Protein AF-A0A7G2EYD9-F1 (afdb_monomer_lite)

InterPro domains:
  IPR000743 Glycoside hydrolase, family 28 [PF00295] (5-217)
  IPR000743 Glycoside hydrolase, family 28 [PS00502] (81-94)
  IPR006626 Parallel beta-helix repeat [SM00710] (51-72)
  IPR006626 Parallel beta-helix repeat [SM00710] (104-125)
  IPR006626 Parallel beta-helix repeat [SM00710] (135-156)
  IPR011050 Pectin lyase fold/virulence factor [SSF51126] (4-218)
  IPR012334 Pectin lyase fold [G3DSA:2.160.20.10] (1-279)
  IPR030182 Purine permease, plant [PF16913] (277-601)
  IPR030182 Purine permease, plant [PTHR31376] (265-605)
  IPR037185 Multidrug transporter EmrE superfamily [SSF103481] (345-423)

Sequence (627 aa):
MNRTVVRRISSVNSKFFHIALVECRDFKGTRLNITAPSDSPNTDGIHIERSSNVYFSRSHIATGDDCVSIGQGNSQITITSIKCGPGHGISVGSLGRYPNEKDVNGLVVKDCKISGTTNGIRIKTWANSPGLSAATNMTFENIIMN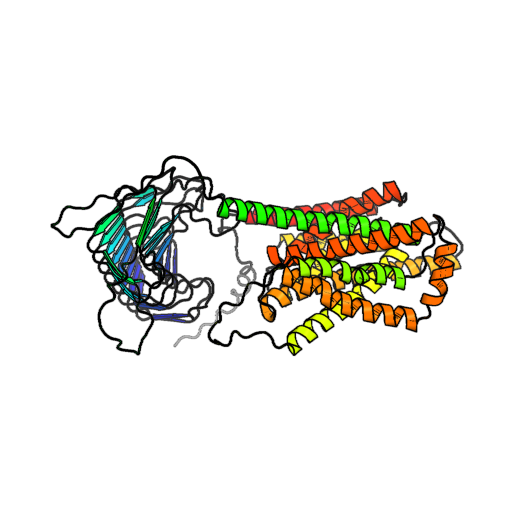NVTNPIIIDQSYCPFSSCISNVPSKVELSEIYFKNIRGTSSSLVAVQLHCSRGMPCKKVYLENVHLDLSSSDGGRKQSSNRGNEAVSSSCRNVSMMELESETQELHLHVNGEPEGKFSTEERSHKYSWRLRVSLYVTLLLAGETIATLLGRLYYEKGGKSTWLETLVQLVGFPLTLPCYYYLKPEPSKTKTITKKTTSSFLTLSLVYIGLGLLVAGHCILYSFGLLYLPVSTFSLISASQLAFNAVFSYFLNSQKITPFILNSLVLLTISSTLLVIQHEPESPSSTSKSAAKSKYVIGYICAVGSSAGYSLVLSLTDYAFEKILKKYTFKAILDMATYPSMVATCVVVVGLFGSGGWKKLSTEMEEFQLGKSSYILINIGSTISWQACLIGSVGLIIEVSSLFSNVISTLCLPVVPVLAVVFFRDEMSGIKLIAMFLAIWGFVSYGYQHYVNDRKPEEDQELPQSKEEEEQKQVDTIHVQA

Radius of gyration: 31.64 Å; chains: 1; bounding box: 74×85×83 Å

Structure (mmCIF, N/CA/C/O backbone):
data_AF-A0A7G2EYD9-F1
#
_entry.id   AF-A0A7G2EYD9-F1
#
loop_
_atom_site.group_PDB
_atom_site.id
_atom_site.type_symbol
_atom_site.label_atom_id
_atom_site.label_alt_id
_atom_site.label_comp_id
_atom_site.label_asym_id
_atom_site.label_entity_id
_atom_site.label_seq_id
_atom_site.pdbx_PDB_ins_code
_atom_site.Cartn_x
_atom_site.Cartn_y
_atom_site.Cartn_z
_atom_site.occupancy
_atom_site.B_iso_or_equiv
_atom_site.auth_seq_id
_atom_site.auth_comp_id
_atom_site.auth_asym_id
_atom_site.auth_atom_id
_atom_site.pdbx_PDB_model_num
ATOM 1 N N . MET A 1 1 ? -18.330 -22.925 21.691 1.00 77.12 1 MET A N 1
ATOM 2 C CA . MET A 1 1 ? -18.229 -23.607 23.016 1.00 77.12 1 MET A CA 1
ATOM 3 C C . MET A 1 1 ? -19.548 -23.478 23.772 1.00 77.12 1 MET A C 1
ATOM 5 O O . MET A 1 1 ? -20.242 -22.493 23.554 1.00 77.12 1 MET A O 1
ATOM 9 N N . ASN A 1 2 ? -19.909 -24.425 24.647 1.00 87.31 2 ASN A N 1
ATOM 10 C CA . ASN A 1 2 ? -21.162 -24.368 25.414 1.00 87.31 2 ASN A CA 1
ATOM 11 C C . ASN A 1 2 ? -20.896 -24.546 26.921 1.00 87.31 2 ASN A C 1
ATOM 13 O O . ASN A 1 2 ? -20.189 -25.482 27.295 1.00 87.31 2 ASN A O 1
ATOM 17 N N . ARG A 1 3 ? -21.465 -23.681 27.774 1.00 94.88 3 ARG A N 1
ATOM 18 C CA . ARG A 1 3 ? -21.322 -23.695 29.249 1.00 94.88 3 ARG A CA 1
ATOM 19 C C . ARG A 1 3 ? -19.867 -23.641 29.722 1.00 94.88 3 ARG A C 1
ATOM 21 O O . ARG A 1 3 ? -19.388 -24.515 30.443 1.00 94.88 3 ARG A O 1
ATOM 28 N N . THR A 1 4 ? -19.145 -22.603 29.316 1.00 95.31 4 THR A N 1
ATOM 29 C CA . THR A 1 4 ? -17.707 -22.466 29.592 1.00 95.31 4 THR A CA 1
ATOM 30 C C . THR A 1 4 ? -17.436 -21.372 30.615 1.00 95.31 4 THR A C 1
ATOM 32 O O . THR A 1 4 ? -18.016 -20.290 30.558 1.00 95.31 4 THR A O 1
ATOM 35 N N . VAL A 1 5 ? -16.515 -21.632 31.545 1.00 96.94 5 VAL A N 1
ATOM 36 C CA . VAL A 1 5 ? -16.096 -20.668 32.567 1.00 96.94 5 VAL A CA 1
ATOM 37 C C . VAL A 1 5 ? -14.588 -20.464 32.493 1.00 96.94 5 VAL A C 1
ATOM 39 O O . VAL A 1 5 ? -13.821 -21.398 32.698 1.00 96.94 5 VAL A O 1
ATOM 42 N N . VAL A 1 6 ? -14.163 -19.221 32.268 1.00 96.12 6 VAL A N 1
ATOM 43 C CA . VAL A 1 6 ? -12.754 -18.816 32.231 1.00 96.12 6 VAL A CA 1
ATOM 44 C C . VAL A 1 6 ? -12.495 -17.799 33.335 1.00 96.12 6 VAL A C 1
ATOM 46 O O . VAL A 1 6 ? -13.205 -16.796 33.465 1.00 96.12 6 VAL A O 1
ATOM 49 N N . ARG A 1 7 ? -11.493 -18.050 34.186 1.00 97.00 7 ARG A N 1
ATOM 50 C CA . ARG A 1 7 ? -11.198 -17.172 35.326 1.00 97.00 7 ARG A CA 1
ATOM 51 C C . ARG A 1 7 ? -9.704 -17.025 35.552 1.00 97.00 7 ARG A C 1
ATOM 53 O O . ARG A 1 7 ? -8.992 -18.016 35.493 1.00 97.00 7 ARG A O 1
ATOM 60 N N . ARG A 1 8 ? -9.269 -15.814 35.921 1.00 96.25 8 ARG A N 1
ATOM 61 C CA . ARG A 1 8 ? -7.889 -15.536 36.374 1.00 96.25 8 ARG A CA 1
ATOM 62 C C . ARG A 1 8 ? -6.807 -15.881 35.344 1.00 96.25 8 ARG A C 1
ATOM 64 O O . ARG A 1 8 ? -5.720 -16.301 35.720 1.00 96.25 8 ARG A O 1
ATOM 71 N N . ILE A 1 9 ? -7.108 -15.685 34.062 1.00 96.62 9 ILE A N 1
ATOM 72 C CA . ILE A 1 9 ? -6.129 -15.831 32.982 1.00 96.62 9 ILE A CA 1
ATOM 73 C C . ILE A 1 9 ? -5.522 -14.467 32.660 1.00 96.62 9 ILE A C 1
ATOM 75 O O . ILE A 1 9 ? -6.243 -13.466 32.587 1.00 96.62 9 ILE A O 1
ATOM 79 N N . SER A 1 10 ? -4.208 -14.463 32.442 1.00 97.19 10 SER A N 1
ATOM 80 C CA . SER A 1 10 ? -3.483 -13.340 31.859 1.00 97.19 10 SER A CA 1
ATOM 81 C C . SER A 1 10 ? -3.139 -13.648 30.404 1.00 97.19 10 SER A C 1
ATOM 83 O O . SER A 1 10 ? -2.658 -14.740 30.113 1.00 97.19 10 SER A O 1
ATOM 85 N N . SER A 1 11 ? -3.367 -12.697 29.503 1.00 95.94 11 SER A N 1
ATOM 86 C CA . SER A 1 11 ? -2.993 -12.801 28.088 1.00 95.94 11 SER A CA 1
ATOM 87 C C . SER A 1 11 ? -2.220 -11.550 27.684 1.00 95.94 11 SER A C 1
ATOM 89 O O . SER A 1 11 ? -2.664 -10.435 27.962 1.00 95.94 11 SER A O 1
ATOM 91 N N . VAL A 1 12 ? -1.051 -11.727 27.064 1.00 96.06 12 VAL A N 1
ATOM 92 C CA . VAL A 1 12 ? -0.079 -10.650 26.831 1.00 96.06 12 VAL A CA 1
ATOM 93 C C . VAL A 1 12 ? 0.349 -10.628 25.366 1.00 96.06 12 VAL A C 1
ATOM 95 O O . VAL A 1 12 ? 0.740 -11.661 24.834 1.00 96.06 12 VAL A O 1
ATOM 98 N N . ASN A 1 13 ? 0.300 -9.450 24.738 1.00 90.62 13 ASN A N 1
ATOM 99 C CA . ASN A 1 13 ? 0.794 -9.178 23.381 1.00 90.62 13 ASN A CA 1
ATOM 100 C C . ASN A 1 13 ? 0.272 -10.141 22.297 1.00 90.62 13 ASN A C 1
ATOM 102 O O . ASN A 1 13 ? 1.030 -10.556 21.416 1.00 90.62 13 ASN A O 1
ATOM 106 N N . SER A 1 14 ? -1.013 -10.507 22.357 1.00 86.75 14 SER A N 1
ATOM 107 C CA . SER A 1 14 ? -1.623 -11.317 21.301 1.00 86.75 14 SER A CA 1
ATOM 108 C C . SER A 1 14 ? -1.738 -10.509 20.009 1.00 86.75 14 SER A C 1
ATOM 110 O O . SER A 1 14 ? -1.984 -9.305 20.045 1.00 86.75 14 SER A O 1
ATOM 112 N N . LYS A 1 15 ? -1.592 -11.172 18.858 1.00 81.38 15 LYS A N 1
ATOM 113 C CA . LYS A 1 15 ? -1.926 -10.581 17.554 1.00 81.38 15 LYS A CA 1
ATOM 114 C C . LYS A 1 15 ? -3.426 -10.746 17.305 1.00 81.38 15 LYS A C 1
ATOM 116 O O . LYS A 1 15 ? -3.974 -11.788 17.650 1.00 81.38 15 LYS A O 1
ATOM 121 N N . PHE A 1 16 ? -4.057 -9.776 16.643 1.00 84.69 16 PHE A N 1
ATOM 122 C CA . PHE A 1 16 ? -5.493 -9.770 16.320 1.00 84.69 16 PHE A CA 1
ATOM 123 C C . PHE A 1 16 ? -6.416 -9.701 17.542 1.00 84.69 16 PHE A C 1
ATOM 125 O O . PHE A 1 16 ? -6.979 -8.651 17.825 1.00 84.69 16 PHE A O 1
ATOM 132 N N . PHE A 1 17 ? -6.550 -10.798 18.284 1.00 91.88 17 PHE A N 1
ATOM 133 C CA . PHE A 1 17 ? -7.458 -10.917 19.422 1.00 91.88 17 PHE A CA 1
ATOM 134 C C . PHE A 1 17 ? -6.743 -11.590 20.590 1.00 91.88 17 PHE A C 1
ATOM 136 O O . PHE A 1 17 ? -6.019 -12.569 20.399 1.00 91.88 17 PHE A O 1
ATOM 143 N N . HIS A 1 18 ? -6.964 -11.127 21.819 1.00 96.25 18 HIS A N 1
ATOM 144 C CA . HIS A 1 18 ? -6.550 -11.887 23.002 1.00 96.25 18 HIS A CA 1
ATOM 145 C C . HIS A 1 18 ? -7.532 -13.015 23.329 1.00 96.25 18 HIS A C 1
ATOM 147 O O . HIS A 1 18 ? -7.105 -14.095 23.738 1.00 96.25 18 HIS A O 1
ATOM 153 N N . ILE A 1 19 ? -8.834 -12.772 23.162 1.00 95.88 19 ILE A N 1
ATOM 154 C CA . ILE A 1 19 ? -9.902 -13.768 23.290 1.00 95.88 19 ILE A CA 1
ATOM 155 C C . ILE A 1 19 ? -10.926 -13.508 22.187 1.00 95.88 19 ILE A C 1
ATOM 157 O O . ILE A 1 19 ? -11.503 -12.427 22.142 1.00 95.88 19 ILE A O 1
ATOM 161 N N . ALA A 1 20 ? -11.194 -14.502 21.344 1.00 95.81 20 ALA A N 1
ATOM 162 C CA . ALA A 1 20 ? -12.280 -14.464 20.367 1.00 95.81 20 ALA A CA 1
ATOM 163 C C . ALA A 1 20 ? -13.325 -15.531 20.718 1.00 95.81 20 ALA A C 1
ATOM 165 O O . ALA A 1 20 ? -13.013 -16.721 20.786 1.00 95.81 20 ALA A O 1
ATOM 166 N N . LEU A 1 21 ? -14.560 -15.103 20.975 1.00 96.31 21 LEU A N 1
ATOM 167 C CA . LEU A 1 21 ? -15.713 -15.972 21.179 1.00 96.31 21 LEU A CA 1
ATOM 168 C C . LEU A 1 21 ? -16.575 -15.955 19.925 1.00 96.31 21 LEU A C 1
ATOM 170 O O . LEU A 1 21 ? -17.295 -14.992 19.682 1.00 96.31 21 LEU A O 1
ATOM 174 N N . VAL A 1 22 ? -16.515 -17.041 19.165 1.00 96.31 22 VAL A N 1
ATOM 175 C CA . VAL A 1 22 ? -17.338 -17.251 17.973 1.00 96.31 22 VAL A CA 1
ATOM 176 C C . VAL A 1 22 ? -18.250 -18.441 18.241 1.00 96.31 22 VAL A C 1
ATOM 178 O O . VAL A 1 22 ? -17.788 -19.471 18.737 1.00 96.31 22 VAL A O 1
ATOM 181 N N . GLU A 1 23 ? -19.550 -18.286 17.985 1.00 96.38 23 GLU A N 1
ATOM 182 C CA . GLU A 1 23 ? -20.542 -19.369 18.115 1.00 96.38 23 GLU A CA 1
ATOM 183 C C . GLU A 1 23 ? -20.520 -20.052 19.493 1.00 96.38 23 GLU A C 1
ATOM 185 O O . GLU A 1 23 ? -20.463 -21.278 19.656 1.00 96.38 23 GLU A O 1
ATOM 190 N N . CYS A 1 24 ? -20.522 -19.223 20.536 1.00 95.88 24 CYS A N 1
ATOM 191 C CA . CYS A 1 24 ? -20.525 -19.672 21.919 1.00 95.88 24 CYS A CA 1
ATOM 192 C C . CYS A 1 24 ? -21.888 -19.481 22.587 1.00 95.88 24 CYS A C 1
ATOM 194 O O . CYS A 1 24 ? -22.627 -18.543 22.298 1.00 95.88 24 CYS A O 1
ATOM 196 N N . ARG A 1 25 ? -22.206 -20.366 23.532 1.00 97.50 25 ARG A N 1
ATOM 197 C CA . ARG A 1 25 ? -23.405 -20.282 24.365 1.00 97.50 25 ARG A CA 1
ATOM 198 C C . ARG A 1 25 ? -23.044 -20.465 25.833 1.00 97.50 25 ARG A C 1
ATOM 200 O O . ARG A 1 25 ? -22.232 -21.328 26.167 1.00 97.50 25 ARG A O 1
ATOM 207 N N . ASP A 1 26 ? -23.635 -19.653 26.702 1.00 97.56 26 ASP A N 1
ATOM 208 C CA . ASP A 1 26 ? -23.457 -19.725 28.157 1.00 97.56 26 ASP A CA 1
ATOM 209 C C . ASP A 1 26 ? -21.972 -19.619 28.575 1.00 97.56 26 ASP A C 1
ATOM 211 O O . ASP A 1 26 ? -21.424 -20.476 29.275 1.00 97.56 26 ASP A O 1
ATOM 215 N N . PHE A 1 27 ? -21.285 -18.570 28.110 1.00 98.25 27 PHE A N 1
ATOM 216 C CA . PHE A 1 27 ? -19.870 -18.330 28.417 1.00 98.25 27 PHE A CA 1
ATOM 217 C C . PHE A 1 27 ? -19.703 -17.317 29.555 1.00 98.25 27 PHE A C 1
ATOM 219 O O . PHE A 1 27 ? -20.319 -16.252 29.553 1.00 98.25 27 PHE A O 1
ATOM 226 N N . LYS A 1 28 ? -18.796 -17.591 30.501 1.00 98.12 28 LYS A N 1
ATOM 227 C CA . LYS A 1 28 ? -18.481 -16.689 31.615 1.00 98.12 28 LYS A CA 1
ATOM 228 C C . LYS A 1 28 ? -16.982 -16.447 31.774 1.00 98.12 28 LYS A C 1
ATOM 230 O O . LYS A 1 28 ? -16.260 -17.306 32.276 1.00 98.12 28 LYS A O 1
ATOM 235 N N . GLY A 1 29 ? -16.531 -15.235 31.461 1.00 97.75 29 GLY A N 1
ATOM 236 C CA . GLY A 1 29 ? -15.165 -14.766 31.702 1.00 97.75 29 GLY A CA 1
ATOM 237 C C . GLY A 1 29 ? -15.084 -13.852 32.926 1.00 97.75 29 GLY A C 1
ATOM 238 O O . GLY A 1 29 ? -15.816 -12.869 33.027 1.00 97.75 29 GLY A O 1
ATOM 239 N N . THR A 1 30 ? -14.211 -14.131 33.899 1.00 98.12 30 THR A N 1
ATOM 240 C CA . THR A 1 30 ? -14.065 -13.243 35.072 1.00 98.12 30 THR A CA 1
ATOM 241 C C . THR A 1 30 ? -12.628 -13.079 35.548 1.00 98.12 30 THR A C 1
ATOM 243 O O . THR A 1 30 ? -11.895 -14.060 35.616 1.00 98.12 30 THR A O 1
ATOM 246 N N . ARG A 1 31 ? -12.255 -11.882 36.019 1.00 97.56 31 ARG A N 1
ATOM 247 C CA . ARG A 1 31 ? -10.902 -11.615 36.554 1.00 97.56 31 ARG A CA 1
ATOM 248 C C . ARG A 1 31 ? -9.802 -11.892 35.531 1.00 97.56 31 ARG A C 1
ATOM 250 O O . ARG A 1 31 ? -8.822 -12.547 35.859 1.00 97.56 31 ARG A O 1
ATOM 257 N N . LEU A 1 32 ? -10.004 -11.453 34.297 1.00 98.19 32 LEU A N 1
ATOM 258 C CA . LEU A 1 32 ? -9.008 -11.560 33.238 1.00 98.19 32 LEU A CA 1
ATOM 259 C C . LEU A 1 32 ? -8.064 -10.357 33.298 1.00 98.19 32 LEU A C 1
ATOM 261 O O . LEU A 1 32 ? -8.483 -9.262 33.688 1.00 98.19 32 LEU A O 1
ATOM 265 N N . ASN A 1 33 ? -6.808 -10.570 32.919 1.00 98.25 33 ASN A N 1
ATOM 266 C CA . ASN A 1 33 ? -5.826 -9.504 32.765 1.00 98.25 33 ASN A CA 1
ATOM 267 C C . ASN A 1 33 ? -5.232 -9.555 31.355 1.00 98.25 33 ASN A C 1
ATOM 269 O O . ASN A 1 33 ? -4.409 -10.411 31.045 1.00 98.25 33 ASN A O 1
ATOM 273 N N . ILE A 1 34 ? -5.693 -8.660 30.494 1.00 98.19 34 ILE A N 1
ATOM 274 C CA . ILE A 1 34 ? -5.313 -8.606 29.088 1.00 98.19 34 ILE A CA 1
ATOM 275 C C . ILE A 1 34 ? -4.473 -7.354 28.872 1.00 98.19 34 ILE A C 1
ATOM 277 O O . ILE A 1 34 ? -4.916 -6.256 29.212 1.00 98.19 34 ILE A O 1
ATOM 281 N N . THR A 1 35 ? -3.266 -7.521 28.336 1.00 96.69 35 THR A N 1
ATOM 282 C CA . THR A 1 35 ? -2.332 -6.407 28.136 1.00 96.69 35 THR A CA 1
ATOM 283 C C . THR A 1 35 ? -1.596 -6.505 26.805 1.00 96.69 35 THR A C 1
ATOM 285 O O . THR A 1 35 ? -0.926 -7.503 26.539 1.00 96.69 35 THR A O 1
ATOM 288 N N . ALA A 1 36 ? -1.634 -5.435 26.026 1.00 93.56 36 ALA A N 1
ATOM 289 C CA . ALA A 1 36 ? -0.776 -5.170 24.881 1.00 93.56 36 ALA A CA 1
ATOM 290 C C . ALA A 1 36 ? -0.411 -3.669 24.841 1.00 93.56 36 ALA A C 1
ATOM 292 O O . ALA A 1 36 ? -1.100 -2.857 25.469 1.00 93.56 36 ALA A O 1
ATOM 293 N N . PRO A 1 37 ? 0.675 -3.277 24.147 1.00 90.06 37 PRO A N 1
ATOM 294 C CA . PRO A 1 37 ? 1.035 -1.875 23.949 1.00 90.06 37 PRO A CA 1
ATOM 295 C C . PRO A 1 37 ? -0.089 -1.068 23.288 1.00 90.06 37 PRO A C 1
ATOM 297 O O . PRO A 1 37 ? -0.820 -1.589 22.449 1.00 90.06 37 PRO A O 1
ATOM 300 N N . SER A 1 38 ? -0.188 0.224 23.615 1.00 85.44 38 SER A N 1
ATOM 301 C CA . SER A 1 38 ? -1.213 1.124 23.060 1.00 85.44 38 SER A CA 1
ATOM 302 C C . SER A 1 38 ? -1.099 1.349 21.551 1.00 85.44 38 SER A C 1
ATOM 304 O O . SER A 1 38 ? -2.052 1.788 20.925 1.00 85.44 38 SER A O 1
ATOM 306 N N . ASP A 1 39 ? 0.079 1.115 20.975 1.00 83.69 39 ASP A N 1
ATOM 307 C CA . ASP A 1 39 ? 0.368 1.230 19.545 1.00 83.69 39 ASP A CA 1
ATOM 308 C C . ASP A 1 39 ? 0.300 -0.123 18.816 1.00 83.69 39 ASP A C 1
ATOM 310 O O . ASP A 1 39 ? 0.687 -0.219 17.651 1.00 83.69 39 ASP A O 1
ATOM 314 N N . SER A 1 40 ? -0.183 -1.175 19.487 1.00 83.25 40 SER A N 1
ATOM 315 C CA . SER A 1 40 ? -0.271 -2.514 18.914 1.00 83.25 40 SER A CA 1
ATOM 316 C C . SER A 1 40 ? -1.386 -2.590 17.856 1.00 83.25 40 SER A C 1
ATOM 318 O O . SER A 1 40 ? -2.567 -2.482 18.197 1.00 83.25 40 SER A O 1
ATOM 320 N N . PRO A 1 41 ? -1.053 -2.770 16.563 1.00 73.81 41 PRO A N 1
ATOM 321 C CA . PRO A 1 41 ? -2.029 -2.636 15.489 1.00 73.81 41 PRO A CA 1
ATOM 322 C C . PRO A 1 41 ? -3.044 -3.781 15.513 1.00 73.81 41 PRO A C 1
ATOM 324 O O . PRO A 1 41 ? -2.653 -4.949 15.543 1.00 73.81 41 PRO A O 1
ATOM 327 N N . ASN A 1 42 ? -4.334 -3.434 15.424 1.00 74.38 42 ASN A N 1
ATOM 328 C CA . ASN A 1 42 ? -5.444 -4.379 15.280 1.00 74.38 42 ASN A CA 1
ATOM 329 C C . ASN A 1 42 ? -5.442 -5.441 16.398 1.00 74.38 42 ASN A C 1
ATOM 331 O O . ASN A 1 42 ? -5.436 -6.637 16.113 1.00 74.38 42 ASN A O 1
ATOM 335 N N . THR A 1 43 ? -5.343 -4.997 17.657 1.00 87.00 43 THR A N 1
ATOM 336 C CA . THR A 1 43 ? -5.345 -5.863 18.846 1.00 87.00 43 THR A CA 1
ATOM 337 C C . THR A 1 43 ? -6.557 -5.607 19.728 1.00 87.00 43 THR A C 1
ATOM 339 O O . THR A 1 43 ? -6.594 -4.681 20.540 1.00 87.00 43 THR A O 1
ATOM 342 N N . ASP A 1 44 ? -7.535 -6.488 19.606 1.00 93.44 44 ASP A N 1
ATOM 343 C CA . ASP A 1 44 ? -8.734 -6.467 20.424 1.00 93.44 44 ASP A CA 1
ATOM 344 C C . ASP A 1 44 ? -8.535 -7.332 21.674 1.00 93.44 44 ASP A C 1
ATOM 346 O O . ASP A 1 44 ? -7.962 -8.427 21.636 1.00 93.44 44 ASP A O 1
ATOM 350 N N . GLY A 1 45 ? -9.033 -6.861 22.813 1.00 97.00 45 GLY A N 1
ATOM 351 C CA . GLY A 1 45 ? -9.001 -7.627 24.052 1.00 97.00 45 GLY A CA 1
ATOM 352 C C . GLY A 1 45 ? -9.941 -8.826 23.983 1.00 97.00 45 GLY A C 1
ATOM 353 O O . GLY A 1 45 ? -9.517 -9.980 24.048 1.00 97.00 45 GLY A O 1
ATOM 354 N N . ILE A 1 46 ? -11.236 -8.556 23.858 1.00 97.94 46 ILE A N 1
ATOM 355 C CA . ILE A 1 46 ? -12.268 -9.588 23.773 1.00 97.94 46 ILE A CA 1
ATOM 356 C C . ILE A 1 46 ? -13.149 -9.303 22.564 1.00 97.94 46 ILE A C 1
ATOM 358 O O . ILE A 1 46 ? -13.844 -8.294 22.545 1.00 97.94 46 ILE A O 1
ATOM 362 N N . HIS A 1 47 ? -13.178 -10.224 21.611 1.00 97.81 47 HIS A N 1
ATOM 363 C CA . HIS A 1 47 ? -14.108 -10.198 20.491 1.00 97.81 47 HIS A CA 1
ATOM 364 C C . HIS A 1 47 ? -15.230 -11.211 20.705 1.00 97.81 47 HIS A C 1
ATOM 366 O O . HIS A 1 47 ? -14.970 -12.345 21.114 1.00 97.81 47 HIS A O 1
ATOM 372 N N . ILE A 1 48 ? -16.476 -10.812 20.454 1.00 98.19 48 ILE A N 1
ATOM 373 C CA . ILE A 1 48 ? -17.654 -11.671 20.609 1.00 98.19 48 ILE A CA 1
ATOM 374 C C . ILE A 1 48 ? -18.491 -11.605 19.335 1.00 98.19 48 ILE A C 1
ATOM 376 O O . ILE A 1 48 ? -18.961 -10.534 18.953 1.00 98.19 48 ILE A O 1
ATOM 380 N N . GLU A 1 49 ? -18.739 -12.752 18.716 1.00 96.75 49 GLU A N 1
ATOM 381 C CA . GLU A 1 49 ? -19.531 -12.883 17.497 1.00 96.75 49 GLU A CA 1
ATOM 382 C C . GLU A 1 49 ? -20.410 -14.145 17.545 1.00 96.75 49 GLU A C 1
ATOM 384 O O . GLU A 1 49 ? -20.024 -15.176 18.108 1.00 96.75 49 GLU A O 1
ATOM 389 N N . ARG A 1 50 ? -21.618 -14.067 16.968 1.00 97.19 50 ARG A N 1
ATOM 390 C CA . ARG A 1 50 ? -22.577 -15.181 16.842 1.00 97.19 50 ARG A CA 1
ATOM 391 C C . ARG A 1 50 ? -22.828 -15.943 18.151 1.00 97.19 50 ARG A C 1
ATOM 393 O O . ARG A 1 50 ? -23.024 -17.156 18.138 1.00 97.19 50 ARG A O 1
ATOM 400 N N . SER A 1 51 ? -22.783 -15.258 19.292 1.00 98.06 51 SER A N 1
ATOM 401 C CA . SER A 1 51 ? -22.796 -15.888 20.613 1.00 98.06 51 SER A CA 1
ATOM 402 C C . SER A 1 51 ? -24.005 -15.479 21.453 1.00 98.06 51 SER A C 1
ATOM 404 O O . SER A 1 51 ? -24.588 -14.412 21.276 1.00 98.06 51 SER A O 1
ATOM 406 N N . SER A 1 52 ? -24.392 -16.333 22.400 1.00 98.06 52 SER A N 1
ATOM 407 C CA . SER A 1 52 ? -25.546 -16.103 23.273 1.00 98.06 52 SER A CA 1
ATOM 408 C C . SER A 1 52 ? -25.226 -16.327 24.748 1.00 98.06 52 SER A C 1
ATOM 410 O O . SER A 1 52 ? -24.437 -17.209 25.091 1.00 98.06 52 SER A O 1
ATOM 412 N N . ASN A 1 53 ? -25.843 -15.537 25.632 1.00 98.00 53 ASN A N 1
ATOM 413 C CA . ASN A 1 53 ? -25.659 -15.630 27.086 1.00 98.00 53 ASN A CA 1
ATOM 414 C C . ASN A 1 53 ? -24.178 -15.546 27.496 1.00 98.00 53 ASN A C 1
ATOM 416 O O . ASN A 1 53 ? -23.635 -16.437 28.157 1.00 98.00 53 ASN A O 1
ATOM 420 N N . VAL A 1 54 ? -23.497 -14.481 27.072 1.00 98.50 54 VAL A N 1
ATOM 421 C CA . VAL A 1 54 ? -22.077 -14.265 27.379 1.00 98.50 54 VAL A CA 1
ATOM 422 C C . VAL A 1 54 ? -21.936 -13.226 28.480 1.00 98.50 54 VAL A C 1
ATOM 424 O O . VAL A 1 54 ? -22.519 -12.147 28.416 1.00 98.50 54 VAL A O 1
ATOM 427 N N . TYR A 1 55 ? -21.122 -13.536 29.486 1.00 98.06 55 TYR A N 1
ATOM 428 C CA . TYR A 1 55 ? -20.908 -12.680 30.645 1.00 98.06 55 TYR A CA 1
ATOM 429 C C . TYR A 1 55 ? -19.417 -12.452 30.908 1.00 98.06 55 TYR A C 1
ATOM 431 O O . TYR A 1 55 ? -18.700 -13.379 31.299 1.00 98.06 55 TYR A O 1
ATOM 439 N N . PHE A 1 56 ? -18.956 -11.206 30.794 1.00 98.50 56 PHE A N 1
ATOM 440 C CA . PHE A 1 56 ? -17.616 -10.798 31.220 1.00 98.50 56 PHE A CA 1
ATOM 441 C C . PHE A 1 56 ? -17.673 -9.870 32.425 1.00 98.50 56 PHE A C 1
ATOM 443 O O . PHE A 1 56 ? -18.455 -8.922 32.460 1.00 98.50 56 PHE A O 1
ATOM 450 N N . SER A 1 57 ? -16.825 -10.125 33.431 1.00 98.38 57 SER A N 1
ATOM 451 C CA . SER A 1 57 ? -16.750 -9.221 34.584 1.00 98.38 57 SER A CA 1
ATOM 452 C C . SER A 1 57 ? -15.399 -9.073 35.265 1.00 98.38 57 SER A C 1
ATOM 454 O O . SER A 1 57 ? -14.578 -9.996 35.263 1.00 98.38 57 SER A O 1
ATOM 456 N N . ARG A 1 58 ? -15.218 -7.936 35.951 1.00 97.62 58 ARG A N 1
ATOM 457 C CA . ARG A 1 58 ? -14.093 -7.660 36.867 1.00 97.62 58 ARG A CA 1
ATOM 458 C C . ARG A 1 58 ? -12.737 -7.910 36.215 1.00 97.62 58 ARG A C 1
ATOM 460 O O . ARG A 1 58 ? -11.920 -8.624 36.787 1.00 97.62 58 ARG A O 1
ATOM 467 N N . SER A 1 59 ? -12.537 -7.406 35.006 1.00 98.19 59 SER A N 1
ATOM 468 C CA . SER A 1 59 ? -11.320 -7.658 34.228 1.00 98.19 59 SER A CA 1
ATOM 469 C C . SER A 1 59 ? -10.626 -6.351 33.866 1.00 98.19 59 SER A C 1
ATOM 471 O O . SER A 1 59 ? -11.262 -5.296 33.806 1.00 98.19 59 SER A O 1
ATOM 473 N N . HIS A 1 60 ? -9.316 -6.432 33.670 1.00 98.38 60 HIS A N 1
ATOM 474 C CA . HIS A 1 60 ? -8.486 -5.336 33.192 1.00 98.38 60 HIS A CA 1
ATOM 475 C C . HIS A 1 60 ? -8.058 -5.645 31.762 1.00 98.38 60 HIS A C 1
ATOM 477 O O . HIS A 1 60 ? -7.568 -6.744 31.498 1.00 98.38 60 HIS A O 1
ATOM 483 N N . ILE A 1 61 ? -8.312 -4.708 30.853 1.00 98.38 61 ILE A N 1
ATOM 484 C CA . ILE A 1 61 ? -8.064 -4.874 29.427 1.00 98.38 61 ILE A CA 1
ATOM 485 C C . ILE A 1 61 ? -7.404 -3.601 28.907 1.00 98.38 61 ILE A C 1
ATOM 487 O O . ILE A 1 61 ? -8.005 -2.527 28.926 1.00 98.38 61 ILE A O 1
ATOM 491 N N . ALA A 1 62 ? -6.168 -3.744 28.455 1.00 96.81 62 ALA A N 1
ATOM 492 C CA . ALA A 1 62 ? -5.362 -2.697 27.854 1.00 96.81 62 ALA A CA 1
ATOM 493 C C . ALA A 1 62 ? -4.804 -3.236 26.538 1.00 96.81 62 ALA A C 1
ATOM 495 O O . ALA A 1 62 ? -4.063 -4.216 26.563 1.00 96.81 62 ALA A O 1
ATOM 496 N N . THR A 1 63 ? -5.166 -2.640 25.407 1.00 94.44 63 THR A N 1
ATOM 497 C CA . THR A 1 63 ? -4.724 -3.089 24.078 1.00 94.44 63 THR A CA 1
ATOM 498 C C . THR A 1 63 ? -4.496 -1.892 23.148 1.00 94.44 63 THR A C 1
ATOM 500 O O . THR A 1 63 ? -4.615 -0.741 23.574 1.00 94.44 63 THR A O 1
ATOM 503 N N . GLY A 1 64 ? -4.103 -2.134 21.895 1.00 90.75 64 GLY A N 1
ATOM 504 C CA . GLY A 1 64 ? -3.975 -1.070 20.895 1.00 90.75 64 GLY A CA 1
ATOM 505 C C . GLY A 1 64 ? -5.273 -0.763 20.136 1.00 90.75 64 GLY A C 1
ATOM 506 O O . GLY A 1 64 ? -5.386 0.314 19.559 1.00 90.75 64 GLY A O 1
ATOM 507 N N . ASP A 1 65 ? -6.260 -1.665 20.166 1.00 92.62 65 ASP A N 1
ATOM 508 C CA . ASP A 1 65 ? -7.578 -1.506 19.530 1.00 92.62 65 ASP A CA 1
ATOM 509 C C . ASP A 1 65 ? -8.709 -1.680 20.570 1.00 92.62 65 ASP A C 1
ATOM 511 O O . ASP A 1 65 ? -8.602 -1.140 21.675 1.00 92.62 65 ASP A O 1
ATOM 515 N N . ASP A 1 66 ? -9.819 -2.355 20.269 1.00 96.06 66 ASP A N 1
ATOM 516 C CA . ASP A 1 66 ? -10.990 -2.391 21.149 1.00 96.06 66 ASP A CA 1
ATOM 517 C C . ASP A 1 66 ? -10.729 -3.251 22.407 1.00 96.06 66 ASP A C 1
ATOM 519 O O . ASP A 1 66 ? -10.300 -4.401 22.333 1.00 96.06 66 ASP A O 1
ATOM 523 N N . CYS A 1 67 ? -11.055 -2.752 23.605 1.00 97.31 67 CYS A N 1
ATOM 524 C CA . CYS A 1 67 ? -11.030 -3.585 24.815 1.00 97.31 67 CYS A CA 1
ATOM 525 C C . CYS A 1 67 ? -12.046 -4.727 24.706 1.00 97.31 67 CYS A C 1
ATOM 527 O O . CYS A 1 67 ? -11.779 -5.864 25.099 1.00 97.31 67 CYS A O 1
ATOM 529 N N . VAL A 1 68 ? -13.234 -4.397 24.196 1.00 98.31 68 VAL A N 1
ATOM 530 C CA . VAL A 1 68 ? -14.285 -5.356 23.871 1.00 98.31 68 VAL A CA 1
ATOM 531 C C . VAL A 1 68 ? -14.912 -4.946 22.544 1.00 98.31 68 VAL A C 1
ATOM 533 O O . VAL A 1 68 ? -15.397 -3.818 22.428 1.00 98.31 68 VAL A O 1
ATOM 536 N N . SER A 1 69 ? -14.936 -5.858 21.578 1.00 97.62 69 SER A N 1
ATOM 537 C CA . SER A 1 69 ? -15.616 -5.691 20.297 1.00 97.62 69 SER A CA 1
ATOM 538 C C . SER A 1 69 ? -16.777 -6.681 20.161 1.00 97.62 69 SER A C 1
ATOM 540 O O . SER A 1 69 ? -16.649 -7.879 20.422 1.00 97.62 69 SER A O 1
ATOM 542 N N . ILE A 1 70 ? -17.944 -6.162 19.781 1.00 98.19 70 ILE A N 1
ATOM 543 C CA . ILE A 1 70 ? -19.176 -6.926 19.562 1.00 98.19 70 ILE A CA 1
ATOM 544 C C . ILE A 1 70 ? -19.465 -6.957 18.060 1.00 98.19 70 ILE A C 1
ATOM 546 O O . ILE A 1 70 ? -19.779 -5.921 17.469 1.00 98.19 70 ILE A O 1
ATOM 550 N N . GLY A 1 71 ? -19.347 -8.142 17.462 1.00 97.12 71 GLY A N 1
ATOM 551 C CA . GLY A 1 71 ? -19.732 -8.428 16.081 1.00 97.12 71 GLY A CA 1
ATOM 552 C C . GLY A 1 71 ? -21.217 -8.784 15.935 1.00 97.12 71 GLY A C 1
ATOM 553 O O . GLY A 1 71 ? -22.013 -8.633 16.866 1.00 97.12 71 GLY A O 1
ATOM 554 N N . GLN A 1 72 ? -21.590 -9.273 14.755 1.00 96.44 72 GLN A N 1
ATOM 555 C CA . GLN A 1 72 ? -22.962 -9.668 14.410 1.00 96.44 72 GLN A CA 1
ATOM 556 C C . GLN A 1 72 ? -23.447 -10.933 15.142 1.00 96.44 72 GLN A C 1
ATOM 558 O O . GLN A 1 72 ? -22.654 -11.727 15.656 1.00 96.44 72 GLN A O 1
ATOM 563 N N . GLY A 1 73 ? -24.767 -11.132 15.181 1.00 96.81 73 GLY A N 1
ATOM 564 C CA . GLY A 1 73 ? -25.402 -12.373 15.636 1.00 96.81 73 GLY A CA 1
ATOM 565 C C . GLY A 1 73 ? -25.358 -12.654 17.132 1.00 96.81 73 GLY A C 1
ATOM 566 O O . GLY A 1 73 ? -25.454 -13.814 17.536 1.00 96.81 73 GLY A O 1
ATOM 567 N N . ASN A 1 74 ? -25.174 -11.627 17.955 1.00 97.94 74 ASN A N 1
ATOM 568 C CA . ASN A 1 74 ? -25.060 -11.780 19.398 1.00 97.94 74 ASN A CA 1
ATOM 569 C C . ASN A 1 74 ? -26.393 -11.557 20.117 1.00 97.94 74 ASN A C 1
ATOM 571 O O . ASN A 1 74 ? -27.111 -10.607 19.820 1.00 97.94 74 ASN A O 1
ATOM 575 N N . SER A 1 75 ? -26.685 -12.369 21.135 1.00 98.00 75 SER A N 1
ATOM 576 C CA . SER A 1 75 ? -27.876 -12.187 21.972 1.00 98.00 75 SER A CA 1
ATOM 577 C C . SER A 1 75 ? -27.569 -12.294 23.464 1.00 98.00 75 SER A C 1
ATOM 579 O O . SER A 1 75 ? -26.951 -13.272 23.881 1.00 98.00 75 SER A O 1
ATOM 581 N N . GLN A 1 76 ? -28.070 -11.376 24.289 1.00 98.19 76 GLN A N 1
ATOM 582 C CA . GLN A 1 76 ? -27.903 -11.429 25.752 1.00 98.19 76 GLN A CA 1
ATOM 583 C C . GLN A 1 76 ? -26.423 -11.438 26.171 1.00 98.19 76 GLN A C 1
ATOM 585 O O . GLN A 1 76 ? -25.901 -12.406 26.734 1.00 98.19 76 GLN A O 1
ATOM 590 N N . ILE A 1 77 ? -25.727 -10.343 25.869 1.00 98.69 77 ILE A N 1
ATOM 591 C CA . ILE A 1 77 ? -24.322 -10.137 26.226 1.00 98.69 77 ILE A CA 1
ATOM 592 C C . ILE A 1 77 ? -24.250 -9.145 27.382 1.00 98.69 77 ILE A C 1
ATOM 594 O O . ILE A 1 77 ? -24.815 -8.059 27.316 1.00 98.69 77 ILE A O 1
ATOM 598 N N . THR A 1 78 ? -23.533 -9.494 28.447 1.00 98.62 78 THR A N 1
ATOM 599 C CA . THR A 1 78 ? -23.306 -8.603 29.590 1.00 98.62 78 THR A CA 1
ATOM 600 C C . THR A 1 78 ? -21.817 -8.406 29.837 1.00 98.62 78 THR A C 1
ATOM 602 O O . THR A 1 78 ? -21.085 -9.349 30.144 1.00 98.62 78 THR A O 1
ATOM 605 N N . ILE A 1 79 ? -21.378 -7.154 29.767 1.00 98.69 79 ILE A N 1
ATOM 606 C CA . ILE A 1 79 ? -20.020 -6.706 30.064 1.00 98.69 79 ILE A CA 1
ATOM 607 C C . ILE A 1 79 ? -20.098 -5.788 31.281 1.00 98.69 79 ILE A C 1
ATOM 609 O O . ILE A 1 79 ? -20.738 -4.742 31.227 1.00 98.69 79 ILE A O 1
ATOM 613 N N . THR A 1 80 ? -19.473 -6.157 32.399 1.00 98.38 80 THR A N 1
ATOM 614 C CA . THR A 1 80 ? -19.559 -5.332 33.614 1.00 98.38 80 THR A CA 1
ATOM 615 C C . THR A 1 80 ? -18.268 -5.229 34.405 1.00 98.38 80 THR A C 1
ATOM 617 O O . THR A 1 80 ? -17.467 -6.161 34.440 1.00 98.38 80 THR A O 1
ATOM 620 N N . SER A 1 81 ? -18.050 -4.117 35.109 1.00 97.50 81 SER A N 1
ATOM 621 C CA . SER A 1 81 ? -16.877 -3.959 35.980 1.00 97.50 81 SER A CA 1
ATOM 622 C C . SER A 1 81 ? -15.552 -4.127 35.218 1.00 97.50 81 SER A C 1
ATOM 624 O O . SER A 1 81 ? -14.627 -4.781 35.711 1.00 97.50 81 SER A O 1
ATOM 626 N N . ILE A 1 82 ? -15.469 -3.604 33.991 1.00 98.25 82 ILE A N 1
ATOM 627 C CA . ILE A 1 82 ? -14.253 -3.647 33.169 1.00 98.25 82 ILE A CA 1
ATOM 628 C C . ILE A 1 82 ? -13.468 -2.348 33.342 1.00 98.25 82 ILE A C 1
ATOM 630 O O . ILE A 1 82 ? -14.026 -1.253 33.272 1.00 98.25 82 ILE A O 1
ATOM 634 N N . LYS A 1 83 ? -12.157 -2.477 33.555 1.00 98.56 83 LYS A N 1
ATOM 635 C CA . LYS A 1 83 ? -11.201 -1.377 33.399 1.00 98.56 83 LYS A CA 1
ATOM 636 C C . LYS A 1 83 ? -10.608 -1.484 31.998 1.00 98.56 83 LYS A C 1
ATOM 638 O O . LYS A 1 83 ? -9.868 -2.429 31.739 1.00 98.56 83 LYS A O 1
ATOM 643 N N . CYS A 1 84 ? -10.985 -0.557 31.129 1.00 98.31 84 CYS A N 1
ATOM 644 C CA . CYS A 1 84 ? -10.585 -0.508 29.731 1.00 98.31 84 CYS A CA 1
ATOM 645 C C . CYS A 1 84 ? -9.638 0.670 29.496 1.00 98.31 84 CYS A C 1
ATOM 647 O O . CYS A 1 84 ? -9.950 1.801 29.883 1.00 98.31 84 CYS A O 1
ATOM 649 N N . GLY A 1 85 ? -8.506 0.411 28.854 1.00 93.94 85 GLY A N 1
ATOM 650 C CA . GLY A 1 85 ? -7.602 1.454 28.393 1.00 93.94 85 GLY A CA 1
ATOM 651 C C . GLY A 1 85 ? -6.131 1.172 28.696 1.00 93.94 85 GLY A C 1
ATOM 652 O O . GLY A 1 85 ? -5.834 0.599 29.750 1.00 93.94 85 GLY A O 1
ATOM 653 N N . PRO A 1 86 ? -5.201 1.610 27.824 1.00 93.81 86 PRO A N 1
ATOM 654 C CA . PRO A 1 86 ? -5.419 2.319 26.546 1.00 93.81 86 PRO A CA 1
ATOM 655 C C . PRO A 1 86 ? -6.102 1.447 25.465 1.00 93.81 86 PRO A C 1
ATOM 657 O O . PRO A 1 86 ? -6.372 0.273 25.717 1.00 93.81 86 PRO A O 1
ATOM 660 N N . GLY A 1 87 ? -6.449 2.047 24.315 1.00 93.44 87 GLY A N 1
ATOM 661 C CA . GLY A 1 87 ? -7.103 1.374 23.177 1.00 93.44 87 GLY A CA 1
ATOM 662 C C . GLY A 1 87 ? -8.227 2.195 22.525 1.00 93.44 87 GLY A C 1
ATOM 663 O O . GLY A 1 87 ? -8.271 3.421 22.642 1.00 93.44 87 GLY A O 1
ATOM 664 N N . HIS A 1 88 ? -9.167 1.527 21.859 1.00 93.88 88 HIS A N 1
ATOM 665 C CA . HIS A 1 88 ? -10.313 2.104 21.144 1.00 93.88 88 HIS A CA 1
ATOM 666 C C . HIS A 1 88 ? -11.638 2.062 21.918 1.00 93.88 88 HIS A C 1
ATOM 668 O O . HIS A 1 88 ? -12.638 2.573 21.413 1.00 93.88 88 HIS A O 1
ATOM 674 N N . GLY A 1 89 ? -11.641 1.549 23.153 1.00 97.06 89 GLY A N 1
ATOM 675 C CA . GLY A 1 89 ? -12.821 1.534 24.021 1.00 97.06 89 GLY A CA 1
ATOM 676 C C . GLY A 1 89 ? -13.640 0.252 23.901 1.00 97.06 89 GLY A C 1
ATOM 677 O O . GLY A 1 89 ? -13.086 -0.839 23.773 1.00 97.06 89 GLY A O 1
ATOM 678 N N . ILE A 1 90 ? -14.963 0.378 24.002 1.00 98.31 90 ILE A N 1
ATOM 679 C CA . ILE A 1 90 ? -15.909 -0.722 23.787 1.00 98.31 90 ILE A CA 1
ATOM 680 C C . ILE A 1 90 ? -16.700 -0.415 22.520 1.00 98.31 90 ILE A C 1
ATOM 682 O O . ILE A 1 90 ? -17.434 0.576 22.461 1.00 98.31 90 ILE A O 1
ATOM 686 N N . SER A 1 91 ? -16.555 -1.276 21.517 1.00 97.75 91 SER A N 1
ATOM 687 C CA . SER A 1 91 ? -17.167 -1.078 20.208 1.00 97.75 91 SER A CA 1
ATOM 688 C C . SER A 1 91 ? -18.218 -2.141 19.910 1.00 97.75 91 SER A C 1
ATOM 690 O O . SER A 1 91 ? -17.980 -3.336 20.060 1.00 97.75 91 SER A O 1
ATOM 692 N N . VAL A 1 92 ? -19.371 -1.709 19.413 1.00 98.12 92 VAL A N 1
ATOM 693 C CA . VAL A 1 92 ? -20.359 -2.561 18.748 1.00 98.12 92 VAL A CA 1
ATOM 694 C C . VAL A 1 92 ? -20.262 -2.257 17.277 1.00 98.12 92 VAL A C 1
ATOM 696 O O . VAL A 1 92 ? -20.567 -1.136 16.871 1.00 98.12 92 VAL A O 1
ATOM 699 N N . GLY A 1 93 ? -19.807 -3.190 16.451 1.00 89.50 93 GLY A N 1
ATOM 700 C CA . GLY A 1 93 ? -19.734 -2.804 15.063 1.00 89.50 93 GLY A CA 1
ATOM 701 C C . GLY A 1 93 ? -18.898 -3.601 14.107 1.00 89.50 93 GLY A C 1
ATOM 702 O O . GLY A 1 93 ? -18.474 -4.720 14.351 1.00 89.50 93 GLY A O 1
ATOM 703 N N . SER A 1 94 ? -18.709 -2.922 12.979 1.00 87.75 94 SER A N 1
ATOM 704 C CA . SER A 1 94 ? -18.554 -3.512 11.662 1.00 87.75 94 SER A CA 1
ATOM 705 C C . SER A 1 94 ? -19.814 -4.277 11.239 1.00 87.75 94 SER A C 1
ATOM 707 O O . SER A 1 94 ? -19.719 -5.139 10.380 1.00 87.75 94 SER A O 1
ATOM 709 N N . LEU A 1 95 ? -20.984 -3.920 11.795 1.00 95.19 95 LEU A N 1
ATOM 710 C CA . LEU A 1 95 ? -22.272 -4.519 11.437 1.00 95.19 95 LEU A CA 1
ATOM 711 C C . LEU A 1 95 ? -22.711 -4.080 10.041 1.00 95.19 95 LEU A C 1
ATOM 713 O O . LEU A 1 95 ? -22.457 -2.948 9.634 1.00 95.19 95 LEU A O 1
ATOM 717 N N . GLY A 1 96 ? -23.415 -4.945 9.330 1.00 91.12 96 GLY A N 1
ATOM 718 C CA . GLY A 1 96 ? -23.841 -4.742 7.954 1.00 91.12 96 GLY A CA 1
ATOM 719 C C . GLY A 1 96 ? -22.700 -4.826 6.943 1.00 91.12 96 GLY A C 1
ATOM 720 O O . GLY A 1 96 ? -22.845 -4.291 5.848 1.00 91.12 96 GLY A O 1
ATOM 721 N N . ARG A 1 97 ? -21.563 -5.448 7.281 1.00 89.75 97 ARG A N 1
ATOM 722 C CA . ARG A 1 97 ? -20.462 -5.666 6.332 1.00 89.75 97 ARG A CA 1
ATOM 723 C C . ARG A 1 97 ? -20.811 -6.770 5.341 1.00 89.75 97 ARG A C 1
ATOM 725 O O . ARG A 1 97 ? -20.541 -6.631 4.149 1.00 89.75 97 ARG A O 1
ATOM 732 N N . TYR A 1 98 ? -21.400 -7.855 5.836 1.00 87.12 98 TYR A N 1
ATOM 733 C CA . TYR A 1 98 ? -21.638 -9.080 5.082 1.00 87.12 98 TYR A CA 1
ATOM 734 C C . TYR A 1 98 ? -23.119 -9.289 4.737 1.00 87.12 98 TYR A C 1
ATOM 736 O O . TYR A 1 98 ? -24.011 -8.801 5.439 1.00 87.12 98 TYR A O 1
ATOM 744 N N . PRO A 1 99 ? -23.424 -10.008 3.640 1.00 86.19 99 PRO A N 1
ATOM 745 C CA . PRO A 1 99 ? -24.772 -10.507 3.395 1.00 86.19 99 PRO A CA 1
ATOM 746 C C . PRO A 1 99 ? -25.212 -11.448 4.523 1.00 86.19 99 PRO A C 1
ATOM 748 O O . PRO A 1 99 ? -24.410 -12.233 5.017 1.00 86.19 99 PRO A O 1
ATOM 751 N N . ASN A 1 100 ? -26.498 -11.414 4.879 1.00 88.94 100 ASN A N 1
ATOM 752 C CA . ASN A 1 100 ? -27.110 -12.319 5.863 1.00 88.94 100 ASN A CA 1
ATOM 753 C C . ASN A 1 100 ? -26.501 -12.256 7.277 1.00 88.94 100 ASN A C 1
ATOM 755 O O . ASN A 1 100 ? -26.533 -13.249 8.008 1.00 88.94 100 ASN A O 1
ATOM 759 N N . GLU A 1 101 ? -25.956 -11.106 7.680 1.00 92.94 101 GLU A N 1
ATOM 760 C CA . GLU A 1 101 ? -25.591 -10.897 9.080 1.00 92.94 101 GLU A CA 1
ATOM 761 C C . GLU A 1 101 ? -26.806 -11.043 9.995 1.00 92.94 101 GLU A C 1
ATOM 763 O O . GLU A 1 101 ? -27.900 -10.568 9.688 1.00 92.94 101 GLU A O 1
ATOM 768 N N . LYS A 1 102 ? -26.595 -11.694 11.139 1.00 95.31 102 LYS A N 1
ATOM 769 C CA . LYS A 1 102 ? -27.621 -11.872 12.160 1.00 95.31 102 LYS A CA 1
ATOM 770 C C . LYS A 1 102 ? -27.674 -10.658 13.080 1.00 95.31 102 LYS A C 1
ATOM 772 O O . LYS A 1 102 ? -26.672 -9.976 13.308 1.00 95.31 102 LYS A O 1
ATOM 777 N N . ASP A 1 103 ? -28.839 -10.457 13.672 1.00 97.56 103 ASP A N 1
ATOM 778 C CA . ASP A 1 103 ? -29.090 -9.329 14.558 1.00 97.56 103 ASP A CA 1
ATOM 779 C C . ASP A 1 103 ? -28.254 -9.386 15.843 1.00 97.56 103 ASP A C 1
ATOM 781 O O . ASP A 1 103 ? -27.877 -10.455 16.335 1.00 97.56 103 ASP A O 1
ATOM 785 N N . VAL A 1 104 ? -27.990 -8.210 16.404 1.00 98.38 104 VAL A N 1
ATOM 786 C CA . VAL A 1 104 ? -27.444 -8.036 17.751 1.00 98.38 104 VAL A CA 1
ATOM 787 C C . VAL A 1 104 ? -28.574 -7.575 18.662 1.00 98.38 104 VAL A C 1
ATOM 789 O O . VAL A 1 104 ? -29.199 -6.553 18.403 1.00 98.38 104 VAL A O 1
ATOM 792 N N . ASN A 1 105 ? -28.849 -8.304 19.741 1.00 98.25 105 ASN A N 1
ATOM 793 C CA . ASN A 1 105 ? -29.960 -7.969 20.630 1.00 98.25 105 ASN A CA 1
ATOM 794 C C . ASN A 1 105 ? -29.636 -8.209 22.108 1.00 98.25 105 ASN A C 1
ATOM 796 O O . ASN A 1 105 ? -29.187 -9.288 22.494 1.00 98.25 105 ASN A O 1
ATOM 800 N N . GLY A 1 106 ? -29.924 -7.234 22.968 1.00 96.81 106 GLY A N 1
ATOM 801 C CA . GLY A 1 106 ? -29.722 -7.380 24.410 1.00 96.81 106 GLY A CA 1
ATOM 802 C C . GLY A 1 106 ? -28.243 -7.323 24.788 1.00 96.81 106 GLY A C 1
ATOM 803 O O . GLY A 1 106 ? -27.684 -8.296 25.298 1.00 96.81 106 GLY A O 1
ATOM 804 N N . LEU A 1 107 ? -27.599 -6.186 24.524 1.00 98.69 107 LEU A N 1
ATOM 805 C CA . LEU A 1 107 ? -26.249 -5.891 25.006 1.00 98.69 107 LEU A CA 1
ATOM 806 C C . LEU A 1 107 ? -26.330 -4.976 26.226 1.00 98.69 107 LEU A C 1
ATOM 808 O O . LEU A 1 107 ? -26.917 -3.903 26.160 1.00 98.69 107 LEU A O 1
ATOM 812 N N . VAL A 1 108 ? -25.675 -5.356 27.318 1.00 98.75 108 VAL A N 1
ATOM 813 C CA . VAL A 1 108 ? -25.557 -4.524 28.518 1.00 98.75 108 VAL A CA 1
ATOM 814 C C . VAL A 1 108 ? -24.088 -4.318 28.852 1.00 98.75 108 VAL A C 1
ATOM 816 O O . VAL A 1 108 ? -23.376 -5.267 29.179 1.00 98.75 108 VAL A O 1
ATOM 819 N N . VAL A 1 109 ? -23.637 -3.069 28.814 1.00 98.75 109 VAL A N 1
ATOM 820 C CA . VAL A 1 109 ? -22.311 -2.643 29.262 1.00 98.75 109 VAL A CA 1
ATOM 821 C C . VAL A 1 109 ? -22.491 -1.753 30.481 1.00 98.75 109 VAL A C 1
ATOM 823 O O . VAL A 1 109 ? -23.050 -0.666 30.360 1.00 98.75 109 VAL A O 1
ATOM 826 N N . LYS A 1 110 ? -22.025 -2.189 31.656 1.00 97.88 110 LYS A N 1
ATOM 827 C CA . LYS A 1 110 ? -22.247 -1.417 32.885 1.00 97.88 110 LYS A CA 1
ATOM 828 C C . LYS A 1 110 ? -21.126 -1.418 33.909 1.00 97.88 110 LYS A C 1
ATOM 830 O O . LYS A 1 110 ? -20.361 -2.372 34.016 1.00 97.88 110 LYS A O 1
ATOM 835 N N . ASP A 1 111 ? -21.064 -0.371 34.722 1.00 97.38 111 ASP A N 1
ATOM 836 C CA . ASP A 1 111 ? -20.102 -0.243 35.827 1.00 97.38 111 ASP A CA 1
ATOM 837 C C . ASP A 1 111 ? -18.639 -0.285 35.341 1.00 97.38 111 ASP A C 1
ATOM 839 O O . ASP A 1 111 ? -17.765 -0.893 35.963 1.00 97.38 111 ASP A O 1
ATOM 843 N N . CYS A 1 112 ? -18.363 0.310 34.179 1.00 98.50 112 CYS A N 1
ATOM 844 C CA . CYS A 1 112 ? -17.053 0.266 33.529 1.00 98.50 112 CYS A CA 1
ATOM 845 C C . CYS A 1 112 ? -16.277 1.574 33.721 1.00 98.50 112 CYS A C 1
ATOM 847 O O . CYS A 1 112 ? -16.848 2.661 33.803 1.00 98.50 112 CYS A O 1
ATOM 849 N N . LYS A 1 113 ? -14.944 1.473 33.733 1.00 98.44 113 LYS A N 1
ATOM 850 C CA . LYS A 1 113 ? -14.044 2.629 33.675 1.00 98.44 113 LYS A CA 1
ATOM 851 C C . LYS A 1 113 ? -13.241 2.573 32.384 1.00 98.44 113 LYS A C 1
ATOM 853 O O . LYS A 1 113 ? -12.511 1.606 32.176 1.00 98.44 113 LYS A O 1
ATOM 858 N N . ILE A 1 114 ? -13.350 3.610 31.562 1.00 98.50 114 ILE A N 1
ATOM 859 C CA . ILE A 1 114 ? -12.651 3.732 30.279 1.00 98.50 114 ILE A CA 1
ATOM 860 C C . ILE A 1 114 ? -11.671 4.902 30.390 1.00 98.50 114 ILE A C 1
ATOM 862 O O . ILE A 1 114 ? -12.065 5.994 30.794 1.00 98.50 114 ILE A O 1
ATOM 866 N N . SER A 1 115 ? -10.376 4.682 30.163 1.00 96.88 115 SER A N 1
ATOM 867 C CA . SER A 1 115 ? -9.348 5.704 30.417 1.00 96.88 115 SER A CA 1
ATOM 868 C C . SER A 1 115 ? -8.281 5.751 29.327 1.00 96.88 115 SER A C 1
ATOM 870 O O . SER A 1 115 ? -7.693 4.724 29.011 1.00 96.88 115 SER A O 1
ATOM 872 N N . GLY A 1 116 ? -7.979 6.944 28.804 1.00 91.69 116 GLY A N 1
ATOM 873 C CA . GLY A 1 116 ? -6.904 7.136 27.821 1.00 91.69 116 GLY A CA 1
ATOM 874 C C . GLY A 1 116 ? -7.113 6.371 26.510 1.00 91.69 116 GLY A C 1
ATOM 875 O O . GLY A 1 116 ? -6.145 5.911 25.908 1.00 91.69 116 GLY A O 1
ATOM 876 N N . THR A 1 117 ? -8.369 6.186 26.101 1.00 95.50 117 THR A N 1
ATOM 877 C CA . THR A 1 117 ? -8.754 5.527 24.848 1.00 95.50 117 THR A CA 1
ATOM 878 C C . THR A 1 117 ? -9.150 6.548 23.783 1.00 95.50 117 THR A C 1
ATOM 880 O O . THR A 1 117 ? -9.550 7.673 24.094 1.00 95.50 117 THR A O 1
ATOM 883 N N . THR A 1 118 ? -9.093 6.155 22.509 1.00 94.19 118 THR A N 1
ATOM 884 C CA . THR A 1 118 ? -9.561 7.011 21.407 1.00 94.19 118 THR A CA 1
ATOM 885 C C . THR A 1 118 ? -11.085 7.106 21.360 1.00 94.19 118 THR A C 1
ATOM 887 O O . THR A 1 118 ? -11.606 8.153 20.993 1.00 94.19 118 THR A O 1
ATOM 890 N N . ASN A 1 119 ? -11.817 6.066 21.776 1.00 96.44 119 ASN A N 1
ATOM 891 C CA . ASN A 1 119 ? -13.274 6.121 21.927 1.00 96.44 119 ASN A CA 1
ATOM 892 C C . ASN A 1 119 ? -13.718 5.549 23.275 1.00 96.44 119 ASN A C 1
ATOM 894 O O . ASN A 1 119 ? -12.988 4.784 23.908 1.00 96.44 119 ASN A O 1
ATOM 898 N N . GLY A 1 120 ? -14.906 5.943 23.727 1.00 97.38 120 GLY A N 1
ATOM 899 C CA . GLY A 1 120 ? -15.547 5.379 24.912 1.00 97.38 120 GLY A CA 1
ATOM 900 C C . GLY A 1 120 ? -16.450 4.221 24.518 1.00 97.38 120 GLY A C 1
ATOM 901 O O . GLY A 1 120 ? -16.031 3.064 24.533 1.00 97.38 120 GLY A O 1
ATOM 902 N N . ILE A 1 121 ? -17.679 4.561 24.140 1.00 98.50 121 ILE A N 1
ATOM 903 C CA . ILE A 1 121 ? -18.644 3.658 23.519 1.00 98.50 121 ILE A CA 1
ATOM 904 C C . ILE A 1 121 ? -18.796 4.035 22.050 1.00 98.50 121 ILE A C 1
ATOM 906 O O . ILE A 1 121 ? -19.095 5.186 21.732 1.00 98.50 121 ILE A O 1
ATOM 910 N N . ARG A 1 122 ? -18.617 3.065 21.153 1.00 98.12 122 ARG A N 1
ATOM 911 C CA . ARG A 1 122 ? -18.700 3.286 19.707 1.00 98.12 122 ARG A CA 1
ATOM 912 C C . ARG A 1 122 ? -19.599 2.250 19.045 1.00 98.12 122 ARG A C 1
ATOM 914 O O . ARG A 1 122 ? -19.305 1.064 19.096 1.00 98.12 122 ARG A O 1
ATOM 921 N N . ILE A 1 123 ? -20.653 2.693 18.373 1.00 98.31 123 ILE A N 1
ATOM 922 C CA . ILE A 1 123 ? -21.532 1.846 17.563 1.00 98.31 123 ILE A CA 1
ATOM 923 C C . ILE A 1 123 ? -21.270 2.169 16.093 1.00 98.31 123 ILE A C 1
ATOM 925 O O . ILE A 1 123 ? -21.425 3.319 15.694 1.00 98.31 123 ILE A O 1
ATOM 929 N N . LYS A 1 124 ? -20.853 1.193 15.284 1.00 95.75 124 LYS A N 1
ATOM 930 C CA . LYS A 1 124 ? -20.482 1.413 13.876 1.00 95.75 124 LYS A CA 1
ATOM 931 C C . LYS A 1 124 ? -21.152 0.402 12.939 1.00 95.75 124 LYS A C 1
ATOM 933 O O . LYS A 1 124 ? -20.990 -0.808 13.108 1.00 95.75 124 LYS A O 1
ATOM 938 N N . THR A 1 125 ? -21.870 0.890 11.928 1.00 95.44 125 THR A N 1
ATOM 939 C CA . THR A 1 125 ? -22.492 0.051 10.885 1.00 95.44 125 THR A CA 1
ATOM 940 C C . THR A 1 125 ? -22.003 0.475 9.511 1.00 95.44 125 THR A C 1
ATOM 942 O O . THR A 1 125 ? -21.948 1.674 9.235 1.00 95.44 125 THR A O 1
ATOM 945 N N . TRP A 1 126 ? -21.698 -0.488 8.649 1.00 92.12 126 TRP A N 1
ATOM 946 C CA . TRP A 1 126 ? -21.183 -0.240 7.313 1.00 92.12 126 TRP A CA 1
ATOM 947 C C . TRP A 1 126 ? -22.162 0.549 6.458 1.00 92.12 126 TRP A C 1
ATOM 949 O O . TRP A 1 126 ? -23.339 0.204 6.333 1.00 92.12 126 TRP A O 1
ATOM 959 N N . ALA A 1 127 ? -21.642 1.582 5.803 1.00 85.75 127 ALA A N 1
ATOM 960 C CA . ALA A 1 127 ? -22.326 2.153 4.657 1.00 85.75 127 ALA A CA 1
ATOM 961 C C . ALA A 1 127 ? -22.460 1.096 3.548 1.00 85.75 127 ALA A C 1
ATOM 963 O O . ALA A 1 127 ? -21.620 0.204 3.424 1.00 85.75 127 ALA A O 1
ATOM 964 N N . ASN A 1 128 ? -23.488 1.223 2.707 1.00 87.69 128 ASN A N 1
ATOM 965 C CA . ASN A 1 128 ? -23.794 0.255 1.651 1.00 87.69 128 ASN A CA 1
ATOM 966 C C . ASN A 1 128 ? -23.971 -1.185 2.165 1.00 87.69 128 ASN A C 1
ATOM 968 O O . ASN A 1 128 ? -23.507 -2.126 1.517 1.00 87.69 128 ASN A O 1
ATOM 972 N N . SER A 1 129 ? -24.615 -1.374 3.322 1.00 88.75 129 SER A N 1
ATOM 973 C CA . SER A 1 129 ? -24.802 -2.726 3.846 1.00 88.75 129 SER A CA 1
ATOM 974 C C . SER A 1 129 ? -25.624 -3.584 2.862 1.00 88.75 129 SER A C 1
ATOM 976 O O . SER A 1 129 ? -26.659 -3.136 2.343 1.00 88.75 129 SER A O 1
ATOM 978 N N . PRO A 1 130 ? -25.170 -4.811 2.548 1.00 86.56 130 PRO A N 1
ATOM 979 C CA . PRO A 1 130 ? -25.741 -5.604 1.461 1.00 86.56 130 PRO A CA 1
ATOM 980 C C . PRO A 1 130 ? -27.122 -6.173 1.814 1.00 86.56 130 PRO A C 1
ATOM 982 O O . PRO A 1 130 ? -27.964 -6.319 0.928 1.00 86.56 130 PRO A O 1
ATOM 985 N N . GLY A 1 131 ? -27.377 -6.433 3.099 1.00 85.62 131 GLY A N 1
ATOM 986 C CA . GLY A 1 131 ? -28.641 -6.948 3.627 1.00 85.62 131 GLY A CA 1
ATOM 987 C C . GLY A 1 131 ? -29.229 -6.077 4.738 1.00 85.62 131 GLY A C 1
ATOM 988 O O . GLY A 1 131 ? -28.604 -5.112 5.187 1.00 85.62 131 GLY A O 1
ATOM 989 N N . LEU A 1 132 ? -30.447 -6.433 5.148 1.00 91.25 132 LEU A N 1
ATOM 990 C CA . LEU A 1 132 ? -31.091 -5.919 6.355 1.00 91.25 132 LEU A CA 1
ATOM 991 C C . LEU A 1 132 ? -30.592 -6.721 7.561 1.00 91.25 132 LEU A C 1
ATOM 993 O O . LEU A 1 132 ? -30.539 -7.946 7.498 1.00 91.25 132 LEU A O 1
ATOM 997 N N . SER A 1 133 ? -30.258 -6.023 8.637 1.00 95.62 133 SER A N 1
ATOM 998 C CA . SER A 1 133 ? -30.004 -6.580 9.968 1.00 95.62 133 SER A CA 1
ATOM 999 C C . SER A 1 133 ? -30.322 -5.511 11.010 1.00 95.62 133 SER A C 1
ATOM 1001 O O . SER A 1 133 ? -30.539 -4.346 10.659 1.00 95.62 133 SER A O 1
ATOM 1003 N N . ALA A 1 134 ? -30.369 -5.879 12.282 1.00 97.06 134 ALA A N 1
ATOM 1004 C CA . ALA A 1 134 ? -30.688 -4.963 13.364 1.00 97.06 134 ALA A CA 1
ATOM 1005 C C . ALA A 1 134 ? -29.703 -5.087 14.532 1.00 97.06 134 ALA A C 1
ATOM 1007 O O . ALA A 1 134 ? -29.226 -6.172 14.859 1.00 97.06 134 ALA A O 1
ATOM 1008 N N . ALA A 1 135 ? -29.418 -3.964 15.189 1.00 98.06 135 ALA A N 1
ATOM 1009 C CA . ALA A 1 135 ? -28.815 -3.937 16.512 1.00 98.06 135 ALA A CA 1
ATOM 1010 C C . ALA A 1 135 ? -29.741 -3.181 17.464 1.00 98.06 135 ALA A C 1
ATOM 1012 O O . ALA A 1 135 ? -29.880 -1.956 17.379 1.00 98.06 135 ALA A O 1
ATOM 1013 N N . THR A 1 136 ? -30.395 -3.930 18.348 1.00 97.62 136 THR A N 1
ATOM 1014 C CA . THR A 1 136 ? -31.481 -3.433 19.195 1.00 97.62 136 THR A CA 1
ATOM 1015 C C . THR A 1 136 ? -31.237 -3.714 20.668 1.00 97.62 136 THR A C 1
ATOM 1017 O O . THR A 1 136 ? -30.509 -4.644 21.019 1.00 97.62 136 THR A O 1
ATOM 1020 N N . ASN A 1 137 ? -31.892 -2.945 21.540 1.00 97.56 137 ASN A N 1
ATOM 1021 C CA . ASN A 1 137 ? -31.885 -3.168 22.987 1.00 97.56 137 ASN A CA 1
ATOM 1022 C C . ASN A 1 137 ? -30.451 -3.218 23.546 1.00 97.56 137 ASN A C 1
ATOM 1024 O O . ASN A 1 137 ? -29.938 -4.262 23.964 1.00 97.56 137 ASN A O 1
ATOM 1028 N N . MET A 1 138 ? -29.778 -2.070 23.477 1.00 98.56 138 MET A N 1
ATOM 1029 C CA . MET A 1 138 ? -28.409 -1.899 23.953 1.00 98.56 138 MET A CA 1
ATOM 1030 C C . MET A 1 138 ? -28.368 -0.866 25.074 1.00 98.56 138 MET A C 1
ATOM 1032 O O . MET A 1 138 ? -28.814 0.263 24.895 1.00 98.56 138 MET A O 1
ATOM 1036 N N . THR A 1 139 ? -27.780 -1.227 26.210 1.00 98.44 139 THR A N 1
ATOM 1037 C CA . THR A 1 139 ? -27.705 -0.371 27.397 1.00 98.44 139 THR A CA 1
ATOM 1038 C C . THR A 1 139 ? -26.257 -0.169 27.821 1.00 98.44 139 THR A C 1
ATOM 1040 O O . THR A 1 139 ? -25.540 -1.129 28.103 1.00 98.44 139 THR A O 1
ATOM 1043 N N . PHE A 1 140 ? -25.845 1.091 27.906 1.00 98.69 140 PHE A N 1
ATOM 1044 C CA . PHE A 1 140 ? -24.544 1.552 28.374 1.00 98.69 140 PHE A CA 1
ATOM 1045 C C . PHE A 1 140 ? -24.758 2.386 29.637 1.00 98.69 140 PHE A C 1
ATOM 1047 O O . PHE A 1 140 ? -25.231 3.516 29.554 1.00 98.69 140 PHE A O 1
ATOM 1054 N N . GLU A 1 141 ? -24.449 1.827 30.806 1.00 98.12 141 GLU A N 1
ATOM 1055 C CA . GLU A 1 141 ? -24.878 2.386 32.092 1.00 98.12 141 GLU A CA 1
ATOM 1056 C C . GLU A 1 141 ? -23.730 2.514 33.105 1.00 98.12 141 GLU A C 1
ATOM 1058 O O . GLU A 1 141 ? -22.892 1.624 33.231 1.00 98.12 141 GLU A O 1
ATOM 1063 N N . ASN A 1 142 ? -23.702 3.595 33.889 1.00 95.75 142 ASN A N 1
ATOM 1064 C CA . ASN A 1 142 ? -22.744 3.785 34.988 1.00 95.75 142 ASN A CA 1
ATOM 1065 C C . ASN A 1 142 ? -21.284 3.687 34.504 1.00 95.75 142 ASN A C 1
ATOM 1067 O O . ASN A 1 142 ? -20.471 2.930 35.044 1.00 95.75 142 ASN A O 1
ATOM 1071 N N . ILE A 1 143 ? -20.949 4.438 33.452 1.00 98.56 143 ILE A N 1
ATOM 1072 C CA . ILE A 1 143 ? -19.615 4.423 32.838 1.00 98.56 143 ILE A CA 1
ATOM 1073 C C . ILE A 1 143 ? -18.847 5.678 33.246 1.00 98.56 143 ILE A C 1
ATOM 1075 O O . ILE A 1 143 ? -19.318 6.800 33.069 1.00 98.56 143 ILE A O 1
ATOM 1079 N N . ILE A 1 144 ? -17.633 5.485 33.763 1.00 98.19 144 ILE A N 1
ATOM 1080 C CA . ILE A 1 144 ? -16.711 6.578 34.082 1.00 98.19 144 ILE A CA 1
ATOM 1081 C C . ILE A 1 144 ? -15.661 6.681 32.978 1.00 98.19 144 ILE A C 1
ATOM 1083 O O . ILE A 1 144 ? -14.898 5.737 32.758 1.00 98.19 144 ILE A O 1
ATOM 1087 N N . MET A 1 145 ? -15.585 7.835 32.325 1.00 97.69 145 MET A N 1
ATOM 1088 C CA . MET A 1 145 ? -14.602 8.122 31.281 1.00 97.69 145 MET A CA 1
ATOM 1089 C C . MET A 1 145 ? -13.503 9.050 31.804 1.00 97.69 145 MET A C 1
ATOM 1091 O O . MET A 1 145 ? -13.760 9.984 32.555 1.00 97.69 145 MET A O 1
ATOM 1095 N N . ASN A 1 146 ? -12.251 8.793 31.448 1.00 96.19 146 ASN A N 1
ATOM 1096 C CA . ASN A 1 146 ? -11.142 9.663 31.825 1.00 96.19 146 ASN A CA 1
ATOM 1097 C C . ASN A 1 146 ? -10.228 9.895 30.629 1.00 96.19 146 ASN A C 1
ATOM 1099 O O . ASN A 1 146 ? -9.555 8.964 30.184 1.00 96.19 146 ASN A O 1
ATOM 1103 N N . ASN A 1 147 ? -10.178 11.136 30.152 1.00 91.81 147 ASN A N 1
ATOM 1104 C CA . ASN A 1 147 ? -9.335 11.543 29.037 1.00 91.81 147 ASN A CA 1
ATOM 1105 C C . ASN A 1 147 ? -9.583 10.682 27.780 1.00 91.81 147 ASN A C 1
ATOM 1107 O O . ASN A 1 147 ? -8.646 10.157 27.179 1.00 91.81 147 ASN A O 1
ATOM 1111 N N . VAL A 1 148 ? -10.857 10.477 27.431 1.00 95.62 148 VAL A N 1
ATOM 1112 C CA . VAL A 1 148 ? -11.284 9.689 26.261 1.00 95.62 148 VAL A CA 1
ATOM 1113 C C . VAL A 1 148 ? -11.489 10.625 25.073 1.00 95.62 148 VAL A C 1
ATOM 1115 O O . VAL A 1 148 ? -12.173 11.628 25.220 1.00 95.62 148 VAL A O 1
ATOM 1118 N N . THR A 1 149 ? -10.923 10.343 23.898 1.00 93.44 149 THR A N 1
ATOM 1119 C CA . THR A 1 149 ? -11.000 11.302 22.774 1.00 93.44 149 THR A CA 1
ATOM 1120 C C . THR A 1 149 ? -12.407 11.462 22.220 1.00 93.44 149 THR A C 1
ATOM 1122 O O . THR A 1 149 ? -12.869 12.591 22.106 1.00 93.44 149 THR A O 1
ATOM 1125 N N . ASN A 1 150 ? -13.108 10.365 21.936 1.00 93.75 150 ASN A N 1
ATOM 1126 C CA . ASN A 1 150 ? -14.490 10.386 21.458 1.00 93.75 150 ASN A CA 1
ATOM 1127 C C . ASN A 1 150 ? -15.384 9.539 22.386 1.00 93.75 150 ASN A C 1
ATOM 1129 O O . ASN A 1 150 ? -15.550 8.335 22.166 1.00 93.75 150 ASN A O 1
ATOM 1133 N N . PRO A 1 151 ? -15.912 10.125 23.473 1.00 95.25 151 PRO A N 1
ATOM 1134 C CA . PRO A 1 151 ? -16.681 9.419 24.495 1.00 95.25 151 PRO A CA 1
ATOM 1135 C C . PRO A 1 151 ? -17.840 8.564 23.968 1.00 95.25 151 PRO A C 1
ATOM 1137 O O . PRO A 1 151 ? -17.909 7.382 24.302 1.0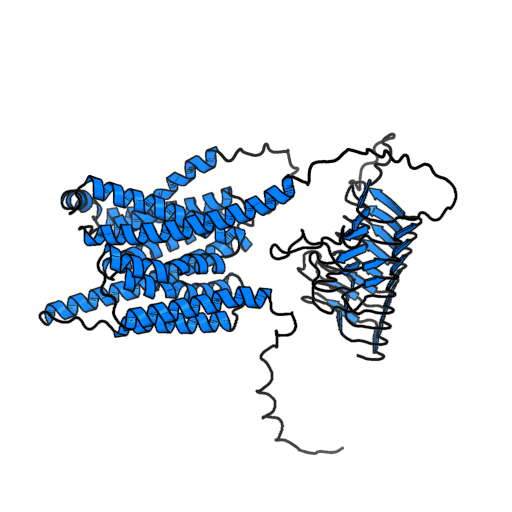0 95.25 151 PRO A O 1
ATOM 1140 N N . ILE A 1 152 ? -18.740 9.123 23.153 1.00 97.50 152 ILE A N 1
ATOM 1141 C CA . ILE A 1 152 ? -19.919 8.410 22.637 1.00 97.50 152 ILE A CA 1
ATOM 1142 C C . ILE A 1 152 ? -20.027 8.627 21.128 1.00 97.50 152 ILE A C 1
ATOM 1144 O O . ILE A 1 152 ? -20.169 9.763 20.678 1.00 97.50 152 ILE A O 1
ATOM 1148 N N . ILE A 1 153 ? -19.997 7.540 20.353 1.00 96.69 153 ILE A N 1
ATOM 1149 C CA . ILE A 1 153 ? -20.145 7.566 18.893 1.00 96.69 153 ILE A CA 1
ATOM 1150 C C . ILE A 1 153 ? -21.227 6.582 18.435 1.00 96.69 153 ILE A C 1
ATOM 1152 O O . ILE A 1 153 ? -21.201 5.408 18.801 1.00 96.69 153 ILE A O 1
ATOM 1156 N N . ILE A 1 154 ? -22.105 7.038 17.543 1.00 97.31 154 ILE A N 1
ATOM 1157 C CA . ILE A 1 154 ? -22.832 6.208 16.580 1.00 97.31 154 ILE A CA 1
ATOM 1158 C C . ILE A 1 154 ? -22.417 6.660 15.178 1.00 97.31 154 ILE A C 1
ATOM 1160 O O . ILE A 1 154 ? -22.583 7.828 14.835 1.00 97.31 154 ILE A O 1
ATOM 1164 N N . ASP A 1 155 ? -21.891 5.742 14.374 1.00 94.69 155 ASP A N 1
ATOM 1165 C CA . ASP A 1 155 ? -21.490 5.969 12.986 1.00 94.69 155 ASP A CA 1
ATOM 1166 C C . ASP A 1 155 ? -22.113 4.904 12.074 1.00 94.69 155 ASP A C 1
ATOM 1168 O O . ASP A 1 155 ? -21.590 3.800 11.907 1.00 94.69 155 ASP A O 1
ATOM 1172 N N . GLN A 1 156 ? -23.252 5.232 11.461 1.00 93.06 156 GLN A N 1
ATOM 1173 C CA . GLN A 1 156 ? -23.870 4.378 10.441 1.00 93.06 156 GLN A CA 1
ATOM 1174 C C . GLN A 1 156 ? -23.372 4.658 9.015 1.00 93.06 156 GLN A C 1
ATOM 1176 O O . GLN A 1 156 ? -23.941 4.147 8.049 1.00 93.06 156 GLN A O 1
ATOM 1181 N N . SER A 1 157 ? -22.334 5.484 8.867 1.00 89.50 157 SER A N 1
ATOM 1182 C CA . SER A 1 157 ? -21.639 5.721 7.597 1.00 89.50 157 SER A CA 1
ATOM 1183 C C . SER A 1 157 ? -20.260 5.059 7.583 1.00 89.50 157 SER A C 1
ATOM 1185 O O . SER A 1 157 ? -19.430 5.399 6.735 1.00 89.50 157 SER A O 1
ATOM 1187 N N . TYR A 1 158 ? -20.028 4.107 8.496 1.00 87.69 158 TYR A N 1
ATOM 1188 C CA . TYR A 1 158 ? -18.729 3.491 8.708 1.00 87.69 158 TYR A CA 1
ATOM 1189 C C . TYR A 1 158 ? -18.214 2.888 7.405 1.00 87.69 158 TYR A C 1
ATOM 1191 O O . TYR A 1 158 ? -18.832 2.018 6.790 1.00 87.69 158 TYR A O 1
ATOM 1199 N N . CYS A 1 159 ? -17.084 3.409 6.953 1.00 81.62 159 CYS A N 1
ATOM 1200 C CA . CYS A 1 159 ? -16.475 3.024 5.697 1.00 81.62 159 CYS A CA 1
ATOM 1201 C C . CYS A 1 159 ? -14.959 3.244 5.809 1.00 81.62 159 CYS A C 1
ATOM 1203 O O . CYS A 1 159 ? -14.433 4.239 5.311 1.00 81.62 159 CYS A O 1
ATOM 1205 N N . PRO A 1 160 ? -14.252 2.355 6.532 1.00 73.62 160 PRO A N 1
ATOM 1206 C CA . PRO A 1 160 ? -12.849 2.565 6.890 1.00 73.62 160 PRO A CA 1
ATOM 1207 C C . PRO A 1 160 ? -11.883 2.384 5.709 1.00 73.62 160 PRO A C 1
ATOM 1209 O O . PRO A 1 160 ? -10.724 2.776 5.809 1.00 73.62 160 PRO A O 1
ATOM 1212 N N . PHE A 1 161 ? -12.340 1.805 4.594 1.00 68.62 161 PHE A N 1
ATOM 1213 C CA . PHE A 1 161 ? -11.519 1.537 3.413 1.00 68.62 161 PHE A CA 1
ATOM 1214 C C . PHE A 1 161 ? -12.006 2.325 2.196 1.00 68.62 161 PHE A C 1
ATOM 1216 O O . PHE A 1 161 ? -13.182 2.645 2.051 1.00 68.62 161 PHE A O 1
ATOM 1223 N N . SER A 1 162 ? -11.111 2.599 1.252 1.00 55.59 162 SER A N 1
ATOM 1224 C CA . SER A 1 162 ? -11.451 3.313 0.013 1.00 55.59 162 SER A CA 1
ATOM 1225 C C . SER A 1 162 ? -12.416 2.541 -0.905 1.00 55.59 162 SER A C 1
ATOM 1227 O O . SER A 1 162 ? -13.058 3.155 -1.768 1.00 55.59 162 SER A O 1
ATOM 1229 N N . SER A 1 163 ? -12.538 1.223 -0.705 1.00 60.41 163 SER A N 1
ATOM 1230 C CA . SER A 1 163 ? -13.386 0.299 -1.465 1.00 60.41 163 SER A CA 1
ATOM 1231 C C . SER A 1 163 ? -14.874 0.366 -1.103 1.00 60.41 163 SER A C 1
ATOM 1233 O O . SER A 1 163 ? -15.710 0.050 -1.950 1.00 60.41 163 SER A O 1
ATOM 1235 N N . CYS A 1 164 ? -15.249 0.827 0.096 1.00 56.91 164 CYS A N 1
ATOM 1236 C CA . CYS A 1 164 ? -16.662 0.944 0.457 1.00 56.91 164 CYS A CA 1
ATOM 1237 C C . CYS A 1 164 ? -17.319 2.218 -0.100 1.00 56.91 164 CYS A C 1
ATOM 1239 O O . CYS A 1 164 ? -16.723 3.290 -0.291 1.00 56.91 164 CYS A O 1
ATOM 1241 N N . ILE A 1 165 ? -18.607 2.085 -0.408 1.00 67.06 165 ILE A N 1
ATOM 1242 C CA . ILE A 1 165 ? -19.411 3.129 -1.037 1.00 67.06 165 ILE A CA 1
ATOM 1243 C C . ILE A 1 165 ? -20.207 3.850 0.054 1.00 67.06 165 ILE A C 1
ATOM 1245 O O . ILE A 1 165 ? -21.372 3.560 0.289 1.00 67.06 165 ILE A O 1
ATOM 1249 N N . SER A 1 166 ? -19.581 4.837 0.698 1.00 64.81 166 SER A N 1
ATOM 1250 C CA . SER A 1 166 ? -20.201 5.664 1.754 1.00 64.81 166 SER A CA 1
ATOM 1251 C C . SER A 1 166 ? -21.500 6.394 1.335 1.00 64.81 166 SER A C 1
ATOM 1253 O O . SER A 1 166 ? -22.305 6.765 2.183 1.00 64.81 166 SER A O 1
ATOM 1255 N N . ASN A 1 167 ? -21.754 6.558 0.029 1.00 66.56 167 ASN A N 1
ATOM 1256 C CA . ASN A 1 167 ? -22.939 7.263 -0.480 1.00 66.56 167 ASN A CA 1
ATOM 1257 C C . ASN A 1 167 ? -24.235 6.442 -0.424 1.00 66.56 167 ASN A C 1
ATOM 1259 O O . ASN A 1 167 ? -25.309 7.005 -0.637 1.00 66.56 167 ASN A O 1
ATOM 1263 N N . VAL A 1 168 ? -24.148 5.130 -0.195 1.00 80.19 168 VAL A N 1
ATOM 1264 C CA . VAL A 1 168 ? -25.335 4.290 -0.025 1.00 80.19 168 VAL A CA 1
ATOM 1265 C C . VAL A 1 168 ? -25.596 4.153 1.474 1.00 80.19 168 VAL A C 1
ATOM 1267 O O . VAL A 1 168 ? -24.674 3.798 2.213 1.00 80.19 168 VAL A O 1
ATOM 1270 N N . PRO A 1 169 ? -26.819 4.445 1.949 1.00 87.19 169 PRO A N 1
ATOM 1271 C CA . PRO A 1 169 ? -27.132 4.364 3.369 1.00 87.19 169 PRO A CA 1
ATOM 1272 C C . PRO A 1 169 ? -26.884 2.955 3.915 1.00 87.19 169 PRO A C 1
ATOM 1274 O O . PRO A 1 169 ? -27.145 1.963 3.231 1.00 87.19 169 PRO A O 1
ATOM 1277 N N . SER A 1 170 ? -26.425 2.870 5.165 1.00 92.06 170 SER A N 1
ATOM 1278 C CA . SER A 1 170 ? -26.531 1.626 5.930 1.00 92.06 170 SER A CA 1
ATOM 1279 C C . SER A 1 170 ? -28.000 1.217 6.018 1.00 92.06 170 SER A C 1
ATOM 1281 O O . SER A 1 170 ? -28.875 2.064 6.242 1.00 92.06 170 SER A O 1
ATOM 1283 N N . LYS A 1 171 ? -28.248 -0.077 5.831 1.00 94.06 171 LYS A N 1
ATOM 1284 C CA . LYS A 1 171 ? -29.541 -0.742 6.005 1.00 94.06 171 LYS A CA 1
ATOM 1285 C C . LYS A 1 171 ? -29.641 -1.472 7.352 1.00 94.06 171 LYS A C 1
ATOM 1287 O O . LYS A 1 171 ? -30.597 -2.210 7.561 1.00 94.06 171 LYS A O 1
ATOM 1292 N N . VAL A 1 172 ? -28.664 -1.286 8.244 1.00 96.25 172 VAL A N 1
ATOM 1293 C CA . VAL A 1 172 ? -28.712 -1.830 9.606 1.00 96.25 172 VAL A CA 1
ATOM 1294 C C . VAL A 1 172 ? -29.635 -0.959 10.449 1.00 96.25 172 VAL A C 1
ATOM 1296 O O . VAL A 1 172 ? -29.407 0.245 10.572 1.00 96.25 172 VAL A O 1
ATOM 1299 N N . GLU A 1 173 ? -30.674 -1.542 11.036 1.00 97.00 173 GLU A N 1
ATOM 1300 C CA . GLU A 1 173 ? -31.536 -0.838 11.980 1.00 97.00 173 GLU A CA 1
ATOM 1301 C C . GLU A 1 173 ? -30.831 -0.681 13.329 1.00 97.00 173 GLU A C 1
ATOM 1303 O O . GLU A 1 173 ? -30.362 -1.655 13.910 1.00 97.00 173 GLU A O 1
ATOM 1308 N N . LEU A 1 174 ? -30.779 0.549 13.844 1.00 97.94 174 LEU A N 1
ATOM 1309 C CA . LEU A 1 174 ? -30.338 0.840 15.204 1.00 97.94 174 LEU A CA 1
ATOM 1310 C C . LEU A 1 174 ? -31.525 1.361 16.009 1.00 97.94 174 LEU A C 1
ATOM 1312 O O . LEU A 1 174 ? -32.086 2.414 15.678 1.00 97.94 174 LEU A O 1
ATOM 1316 N N . SER A 1 175 ? -31.908 0.643 17.064 1.00 96.88 175 SER A N 1
ATOM 1317 C CA . SER A 1 175 ? -33.006 1.082 17.922 1.00 96.88 175 SER A CA 1
ATOM 1318 C C . SER A 1 175 ? -32.880 0.662 19.383 1.00 96.88 175 SER A C 1
ATOM 1320 O O . SER A 1 175 ? -32.168 -0.282 19.712 1.00 96.88 175 SER A O 1
ATOM 1322 N N . GLU A 1 176 ? -33.565 1.386 20.272 1.00 95.94 176 GLU A N 1
ATOM 1323 C CA . GLU A 1 176 ? -33.616 1.075 21.713 1.00 95.94 176 GLU A CA 1
ATOM 1324 C C . GLU A 1 176 ? -32.213 1.059 22.333 1.00 95.94 176 GLU A C 1
ATOM 1326 O O . GLU A 1 176 ? -31.734 0.051 22.856 1.00 95.94 176 GLU A O 1
ATOM 1331 N N . ILE A 1 177 ? -31.534 2.203 22.213 1.00 98.12 177 ILE A N 1
ATOM 1332 C CA . ILE A 1 177 ? -30.162 2.404 22.687 1.00 98.12 177 ILE A CA 1
ATOM 1333 C C . ILE A 1 177 ? -30.192 3.375 23.861 1.00 98.12 177 ILE A C 1
ATOM 1335 O O . ILE A 1 177 ? -30.635 4.513 23.715 1.00 98.12 177 ILE A O 1
ATOM 1339 N N . TYR A 1 178 ? -29.693 2.941 25.011 1.00 97.31 178 TYR A N 1
ATOM 1340 C CA . TYR A 1 178 ? -29.733 3.690 26.260 1.00 97.31 178 TYR A CA 1
ATOM 1341 C C . TYR A 1 178 ? -28.317 4.022 26.728 1.00 97.31 178 TYR A C 1
ATOM 1343 O O . TYR A 1 178 ? -27.548 3.126 27.065 1.00 97.31 178 TYR A O 1
ATOM 1351 N N . PHE A 1 179 ? -27.984 5.307 26.798 1.00 97.56 179 PHE A N 1
ATOM 1352 C CA . PHE A 1 179 ? -26.778 5.821 27.443 1.00 97.56 179 PHE A CA 1
ATOM 1353 C C . PHE A 1 179 ? -27.175 6.455 28.775 1.00 97.56 179 PHE A C 1
ATOM 1355 O O . PHE A 1 179 ? -27.842 7.485 28.786 1.00 97.56 179 PHE A O 1
ATOM 1362 N N . LYS A 1 180 ? -26.797 5.837 29.896 1.00 96.56 180 LYS A N 1
ATOM 1363 C CA . LYS A 1 180 ? -27.280 6.204 31.232 1.00 96.56 180 LYS A CA 1
ATOM 1364 C C . LYS A 1 180 ? -26.137 6.430 32.214 1.00 96.56 180 LYS A C 1
ATOM 1366 O O . LYS A 1 180 ? -25.235 5.600 32.323 1.00 96.56 180 LYS A O 1
ATOM 1371 N N . ASN A 1 181 ? -26.191 7.513 32.984 1.00 94.12 181 ASN A N 1
ATOM 1372 C CA . ASN A 1 181 ? -25.247 7.795 34.071 1.00 94.12 181 ASN A CA 1
ATOM 1373 C C . ASN A 1 181 ? -23.774 7.722 33.616 1.00 94.12 181 ASN A C 1
ATOM 1375 O O . ASN A 1 181 ? -22.934 7.082 34.261 1.00 94.12 181 ASN A O 1
ATOM 1379 N N . ILE A 1 182 ? -23.459 8.335 32.472 1.00 97.50 182 ILE A N 1
ATOM 1380 C CA . ILE A 1 182 ? -22.101 8.368 31.918 1.00 97.50 182 ILE A CA 1
ATOM 1381 C C . ILE A 1 182 ? -21.447 9.676 32.341 1.00 97.50 182 ILE A C 1
ATOM 1383 O O . ILE A 1 182 ? -21.959 10.745 32.034 1.00 97.50 182 ILE A O 1
ATOM 1387 N N . ARG A 1 183 ? -20.304 9.616 33.027 1.00 96.50 183 ARG A N 1
ATOM 1388 C CA . ARG A 1 183 ? -19.616 10.827 33.494 1.00 96.50 183 ARG A CA 1
ATOM 1389 C C . ARG A 1 183 ? -18.116 10.789 33.278 1.00 96.50 183 ARG A C 1
ATOM 1391 O O . ARG A 1 183 ? -17.526 9.709 33.300 1.00 96.50 183 ARG A O 1
ATOM 1398 N N . GLY A 1 184 ? -17.478 11.948 33.141 1.00 95.62 184 GLY A N 1
ATOM 1399 C CA . GLY A 1 184 ? -16.023 12.007 33.046 1.00 95.62 184 GLY A CA 1
ATOM 1400 C C . GLY A 1 184 ? -15.474 13.107 32.154 1.00 95.62 184 GLY A C 1
ATOM 1401 O O . GLY A 1 184 ? -16.073 14.168 32.047 1.00 95.62 184 GLY A O 1
ATOM 1402 N N . THR A 1 185 ? -14.328 12.844 31.520 1.00 91.06 185 THR A N 1
ATOM 1403 C CA . THR A 1 185 ? -13.636 13.830 30.678 1.00 91.06 185 THR A CA 1
ATOM 1404 C C . THR A 1 185 ? -13.374 13.349 29.249 1.00 91.06 185 THR A C 1
ATOM 1406 O O . THR A 1 185 ? -12.945 12.211 29.023 1.00 91.06 185 THR A O 1
ATOM 1409 N N . SER A 1 186 ? -13.602 14.250 28.291 1.00 91.12 186 SER A N 1
ATOM 1410 C CA . SER A 1 186 ? -13.288 14.123 26.868 1.00 91.12 186 SER A CA 1
ATOM 1411 C C . SER A 1 186 ? -11.983 14.844 26.537 1.00 91.12 186 SER A C 1
ATOM 1413 O O . SER A 1 186 ? -11.773 15.949 27.024 1.00 91.12 186 SER A O 1
ATOM 1415 N N . SER A 1 187 ? -11.127 14.286 25.678 1.00 90.12 187 SER A N 1
ATOM 1416 C CA . SER A 1 187 ? -9.967 15.024 25.139 1.00 90.12 187 SER A CA 1
ATOM 1417 C C . SER A 1 187 ? -10.241 15.742 23.816 1.00 90.12 187 SER A C 1
ATOM 1419 O O . SER A 1 187 ? -9.378 16.469 23.325 1.00 90.12 187 SER A O 1
ATOM 1421 N N . SER A 1 188 ? -11.441 15.584 23.250 1.00 87.19 188 SER A N 1
ATOM 1422 C CA . SER A 1 188 ? -11.914 16.365 22.103 1.00 87.19 188 SER A CA 1
ATOM 1423 C C . SER A 1 188 ? -13.121 17.237 22.462 1.00 87.19 188 SER A C 1
ATOM 1425 O O . SER A 1 188 ? -13.856 16.956 23.413 1.00 87.19 188 SER A O 1
ATOM 1427 N N . LEU A 1 189 ? -13.337 18.290 21.666 1.00 86.12 189 LEU A N 1
ATOM 1428 C CA . LEU A 1 189 ? -14.467 19.208 21.826 1.00 86.12 189 LEU A CA 1
ATOM 1429 C C . LEU A 1 189 ? -15.822 18.565 21.516 1.00 86.12 189 LEU A C 1
ATOM 1431 O O . LEU A 1 189 ? -16.827 19.042 22.028 1.00 86.12 189 LEU A O 1
ATOM 1435 N N . VAL A 1 190 ? -15.886 17.530 20.675 1.00 86.31 190 VAL A N 1
ATOM 1436 C CA . VAL A 1 190 ? -17.143 16.847 20.330 1.00 86.31 190 VAL A CA 1
ATOM 1437 C C . VAL A 1 190 ? -17.211 15.552 21.130 1.00 86.31 190 VAL A C 1
ATOM 1439 O O . VAL A 1 190 ? -16.638 14.539 20.742 1.00 86.31 190 VAL A O 1
ATOM 1442 N N . ALA A 1 191 ? -17.899 15.584 22.270 1.00 86.75 191 ALA A N 1
ATOM 1443 C CA . ALA A 1 191 ? -17.943 14.443 23.181 1.00 86.75 191 ALA A CA 1
ATOM 1444 C C . ALA A 1 191 ? -18.969 13.375 22.763 1.00 86.75 191 ALA A C 1
ATOM 1446 O O . ALA A 1 191 ? -18.786 12.187 23.035 1.00 86.75 191 ALA A O 1
ATOM 1447 N N . VAL A 1 192 ? -20.052 13.799 22.106 1.00 92.69 192 VAL A N 1
ATOM 1448 C CA . VAL A 1 192 ? -21.147 12.927 21.667 1.00 92.69 192 VAL A CA 1
ATOM 1449 C C . VAL A 1 192 ? -21.386 13.129 20.176 1.00 92.69 192 VAL A C 1
ATOM 1451 O O . VAL A 1 192 ? -21.760 14.219 19.750 1.00 92.69 192 VAL A O 1
ATOM 1454 N N . GLN A 1 193 ? -21.207 12.078 19.379 1.00 93.81 193 GLN A N 1
ATOM 1455 C CA . GLN A 1 193 ? -21.440 12.093 17.937 1.00 93.81 193 GLN A CA 1
ATOM 1456 C C . GLN A 1 193 ? -22.428 10.991 17.551 1.00 93.81 193 GLN A C 1
ATOM 1458 O O . GLN A 1 193 ? -22.086 9.817 17.580 1.00 93.81 193 GLN A O 1
ATOM 1463 N N . LEU A 1 194 ? -23.650 11.352 17.161 1.00 95.00 194 LEU A N 1
ATOM 1464 C CA . LEU A 1 194 ? -24.700 10.405 16.778 1.00 95.00 194 LEU A CA 1
ATOM 1465 C C . LEU A 1 194 ? -25.068 10.603 15.308 1.00 95.00 194 LEU A C 1
ATOM 1467 O O . LEU A 1 194 ? -25.945 11.398 14.972 1.00 95.00 194 LEU A O 1
ATOM 1471 N N . HIS A 1 195 ? -24.360 9.934 14.404 1.00 93.88 195 HIS A N 1
ATOM 1472 C CA . HIS A 1 195 ? -24.541 10.060 12.958 1.00 93.88 195 HIS A CA 1
ATOM 1473 C C . HIS A 1 195 ? -25.185 8.799 12.391 1.00 93.88 195 HIS A C 1
ATOM 1475 O O . HIS A 1 195 ? -24.523 7.813 12.065 1.00 93.88 195 HIS A O 1
ATOM 1481 N N . CYS A 1 196 ? -26.504 8.858 12.253 1.00 93.25 196 CYS A N 1
ATOM 1482 C CA . CYS A 1 196 ? -27.310 7.747 11.781 1.00 93.25 196 CYS A CA 1
ATOM 1483 C C . CYS A 1 196 ? -27.585 7.825 10.273 1.00 93.25 196 CYS A C 1
ATOM 1485 O O . CYS A 1 196 ? -27.480 8.879 9.631 1.00 93.25 196 CYS A O 1
ATOM 1487 N N . SER A 1 197 ? -27.920 6.678 9.690 1.00 92.25 197 SER A N 1
ATOM 1488 C CA . SER A 1 197 ? -28.146 6.501 8.262 1.00 92.25 197 SER A CA 1
ATOM 1489 C C . SER A 1 197 ? -29.371 7.296 7.822 1.00 92.25 197 SER A C 1
ATOM 1491 O O . SER A 1 197 ? -30.402 7.292 8.487 1.00 92.25 197 SER A O 1
ATOM 1493 N N . ARG A 1 198 ? -29.295 7.956 6.662 1.00 87.56 198 ARG A N 1
ATOM 1494 C CA . ARG A 1 198 ? -30.470 8.622 6.070 1.00 87.56 198 ARG A CA 1
ATOM 1495 C C . ARG A 1 198 ? -31.542 7.620 5.638 1.00 87.56 198 ARG A C 1
ATOM 1497 O O . ARG A 1 198 ? -32.718 7.950 5.668 1.00 87.56 198 ARG A O 1
ATOM 1504 N N . GLY A 1 199 ? -31.126 6.423 5.215 1.00 86.81 199 GLY A N 1
ATOM 1505 C CA . GLY A 1 199 ? -32.038 5.357 4.791 1.00 86.81 199 GLY A CA 1
ATOM 1506 C C . GLY A 1 199 ? -32.609 4.552 5.958 1.00 86.81 199 GLY A C 1
ATOM 1507 O O . GLY A 1 199 ? -33.694 4.004 5.827 1.00 86.81 199 GLY A O 1
ATOM 1508 N N . MET A 1 200 ? -31.900 4.519 7.091 1.00 92.00 200 MET A N 1
ATOM 1509 C CA . MET A 1 200 ? -32.318 3.852 8.329 1.00 92.00 200 MET A CA 1
ATOM 1510 C C . MET A 1 200 ? -31.978 4.727 9.549 1.00 92.00 200 MET A C 1
ATOM 1512 O O . MET A 1 200 ? -30.991 4.449 10.232 1.00 92.00 200 MET A O 1
ATOM 1516 N N . PRO A 1 201 ? -32.745 5.804 9.814 1.00 93.38 201 PRO A N 1
ATOM 1517 C CA . PRO A 1 201 ? -32.527 6.663 10.977 1.00 93.38 201 PRO A CA 1
ATOM 1518 C C . PRO A 1 201 ? -32.561 5.873 12.288 1.00 93.38 201 PRO A C 1
ATOM 1520 O O . PRO A 1 201 ? -33.344 4.930 12.426 1.00 93.38 201 PRO A O 1
ATOM 1523 N N . CYS A 1 202 ? -31.762 6.288 13.273 1.00 94.69 202 CYS A N 1
ATOM 1524 C CA . CYS A 1 202 ? -31.795 5.658 14.589 1.00 94.69 202 CYS A CA 1
ATOM 1525 C C . CYS A 1 202 ? -33.105 5.991 15.306 1.00 94.69 202 CYS A C 1
ATOM 1527 O O . CYS A 1 202 ? -33.526 7.154 15.344 1.00 94.69 202 CYS A O 1
ATOM 1529 N N . LYS A 1 203 ? -33.723 4.981 15.921 1.00 93.50 203 LYS A N 1
ATOM 1530 C CA . LYS A 1 203 ? -34.999 5.117 16.637 1.00 93.50 203 LYS A CA 1
ATOM 1531 C C . LYS A 1 203 ? -34.794 4.901 18.130 1.00 93.50 203 LYS A C 1
ATOM 1533 O O . LYS A 1 203 ? -34.110 3.961 18.513 1.00 93.50 203 LYS A O 1
ATOM 1538 N N . LYS A 1 204 ? -35.452 5.693 18.981 1.00 92.50 204 LYS A N 1
ATOM 1539 C CA . LYS A 1 204 ? -35.436 5.484 20.440 1.00 92.50 204 LYS A CA 1
ATOM 1540 C C . LYS A 1 204 ? -34.001 5.432 21.004 1.00 92.50 204 LYS A C 1
ATOM 1542 O O . LYS A 1 204 ? -33.587 4.434 21.598 1.00 92.50 204 LYS A O 1
ATOM 1547 N N . VAL A 1 205 ? -33.227 6.489 20.748 1.00 94.62 205 VAL A N 1
ATOM 1548 C CA . VAL A 1 205 ? -31.911 6.691 21.376 1.00 94.62 205 VAL A CA 1
ATOM 1549 C C . VAL A 1 205 ? -32.097 7.612 22.577 1.00 94.62 205 VAL A C 1
ATOM 1551 O O . VAL A 1 205 ? -32.627 8.713 22.431 1.00 94.62 205 VAL A O 1
ATOM 1554 N N . TYR A 1 206 ? -31.669 7.156 23.751 1.00 91.25 206 TYR A N 1
ATOM 1555 C CA . TYR A 1 206 ? -31.848 7.849 25.024 1.00 91.25 206 TYR A CA 1
ATOM 1556 C C . TYR A 1 206 ? -30.494 8.222 25.619 1.00 91.25 206 TYR A C 1
ATOM 1558 O O . TYR A 1 206 ? -29.611 7.371 25.739 1.00 91.25 206 TYR A O 1
ATOM 1566 N N . LEU A 1 207 ? -30.350 9.484 26.018 1.00 92.25 207 LEU A N 1
ATOM 1567 C CA . LEU A 1 207 ? -29.235 9.971 26.822 1.00 92.25 207 LEU A CA 1
ATOM 1568 C C . LEU A 1 207 ? -29.798 10.457 28.156 1.00 92.25 207 LEU A C 1
ATOM 1570 O O . LEU A 1 207 ? -30.608 11.374 28.188 1.00 92.25 207 LEU A O 1
ATOM 1574 N N . GLU A 1 208 ? -29.380 9.827 29.246 1.00 91.31 208 GLU A N 1
ATOM 1575 C CA . GLU A 1 208 ? -29.860 10.097 30.599 1.00 91.31 208 GLU A CA 1
ATOM 1576 C C . GLU A 1 208 ? -28.646 10.306 31.509 1.00 91.31 208 GLU A C 1
ATOM 1578 O O . GLU A 1 208 ? -27.789 9.426 31.621 1.00 91.31 208 GLU A O 1
ATOM 1583 N N . ASN A 1 209 ? -28.542 11.470 32.153 1.00 90.00 209 ASN A N 1
ATOM 1584 C CA . ASN A 1 209 ? -27.438 11.802 33.064 1.00 90.00 209 ASN A CA 1
ATOM 1585 C C . ASN A 1 209 ? -26.041 11.595 32.438 1.00 90.00 209 ASN A C 1
ATOM 1587 O O . ASN A 1 209 ? -25.179 10.914 33.006 1.00 90.00 209 ASN A O 1
ATOM 1591 N N . VAL A 1 210 ? -25.819 12.161 31.246 1.00 93.06 210 VAL A N 1
ATOM 1592 C CA . VAL A 1 210 ? -24.516 12.146 30.562 1.00 93.06 210 VAL A CA 1
ATOM 1593 C C . VAL A 1 210 ? -23.778 13.461 30.833 1.00 93.06 210 VAL A C 1
ATOM 1595 O O . VAL A 1 210 ? -24.153 14.498 30.300 1.00 93.06 210 VAL A O 1
ATOM 1598 N N . HIS A 1 211 ? -22.721 13.419 31.648 1.00 91.75 211 HIS A N 1
ATOM 1599 C CA . HIS A 1 211 ? -21.939 14.590 32.063 1.00 91.75 211 HIS A CA 1
ATOM 1600 C C . HIS A 1 211 ? -20.458 14.447 31.689 1.00 91.75 211 HIS A C 1
ATOM 1602 O O . HIS A 1 211 ? -19.683 13.781 32.383 1.00 91.75 211 HIS A O 1
ATOM 1608 N N . LEU A 1 212 ? -20.043 15.080 30.595 1.00 90.50 212 LEU A N 1
ATOM 1609 C CA . LEU A 1 212 ? -18.678 15.001 30.076 1.00 90.50 212 LEU A CA 1
ATOM 1610 C C . LEU A 1 212 ? -18.060 16.397 30.009 1.00 90.50 212 LEU A C 1
ATOM 1612 O O . LEU A 1 212 ? -18.627 17.283 29.386 1.00 90.50 212 LEU A O 1
ATOM 1616 N N . ASP A 1 213 ? -16.885 16.571 30.604 1.00 90.25 213 ASP A N 1
ATOM 1617 C CA . ASP A 1 213 ? -16.138 17.833 30.569 1.00 90.25 213 ASP A CA 1
ATOM 1618 C C . ASP A 1 213 ? -14.932 17.731 29.638 1.00 90.25 213 ASP A C 1
ATOM 1620 O O . ASP A 1 213 ? -14.384 16.646 29.429 1.00 90.25 213 ASP A O 1
ATOM 1624 N N . LEU A 1 214 ? -14.457 18.852 29.098 1.00 89.19 214 LEU A N 1
ATOM 1625 C CA . LEU A 1 214 ? -13.197 18.855 28.364 1.00 89.19 214 LEU A CA 1
ATOM 1626 C C . LEU A 1 214 ? -12.036 18.638 29.347 1.00 89.19 214 LEU A C 1
ATOM 1628 O O . LEU A 1 214 ? -11.961 19.274 30.399 1.00 89.19 214 LEU A O 1
ATOM 1632 N N . SER A 1 215 ? -11.111 17.735 29.023 1.00 83.88 215 SER A N 1
ATOM 1633 C CA . SER A 1 215 ? -9.934 17.483 29.849 1.00 83.88 215 SER A CA 1
ATOM 1634 C C . SER A 1 215 ? -9.072 18.744 29.899 1.00 83.88 215 SER A C 1
ATOM 1636 O O . SER A 1 215 ? -8.535 19.167 28.873 1.00 83.88 215 SER A O 1
ATOM 1638 N N . SER A 1 216 ? -8.903 19.329 31.083 1.00 65.75 216 SER A N 1
ATOM 1639 C CA . SER A 1 216 ? -7.981 20.442 31.276 1.00 65.75 216 SER A CA 1
ATOM 1640 C C . SER A 1 216 ? -6.550 19.958 31.047 1.00 65.75 216 SER A C 1
ATOM 1642 O O . SER A 1 216 ? -5.993 19.159 31.802 1.00 65.75 216 SER A O 1
ATOM 1644 N N . SER A 1 217 ? -5.933 20.434 29.972 1.00 47.16 217 SER A N 1
ATOM 1645 C CA . SER A 1 217 ? -4.519 20.206 29.709 1.00 47.16 217 SER A CA 1
ATOM 1646 C C . SER A 1 217 ? -3.670 21.091 30.624 1.00 47.16 217 SER A C 1
ATOM 1648 O O . SER A 1 217 ? -3.149 22.092 30.152 1.00 47.16 217 SER A O 1
ATOM 1650 N N . ASP A 1 218 ? -3.563 20.758 31.916 1.00 41.41 218 ASP A N 1
ATOM 1651 C CA . ASP A 1 218 ? -2.315 20.920 32.677 1.00 41.41 218 ASP A CA 1
ATOM 1652 C C . ASP A 1 218 ? -2.386 20.262 34.066 1.00 41.41 218 ASP A C 1
ATOM 1654 O O . ASP A 1 218 ? -3.056 20.735 34.990 1.00 41.41 218 ASP A O 1
ATOM 1658 N N . GLY A 1 219 ? -1.608 19.199 34.255 1.00 39.94 219 GLY A N 1
ATOM 1659 C CA . GLY A 1 219 ? -1.179 18.780 35.581 1.00 39.94 219 GLY A CA 1
ATOM 1660 C C . GLY A 1 219 ? -0.056 19.699 36.051 1.00 39.94 219 GLY A C 1
ATOM 1661 O O . GLY A 1 219 ? 1.098 19.292 36.024 1.00 39.94 219 GLY A O 1
ATOM 1662 N N . GLY A 1 220 ? -0.382 20.923 36.479 1.00 36.78 220 GLY A N 1
ATOM 1663 C CA . GLY A 1 220 ? 0.586 21.768 37.184 1.00 36.78 220 GLY A CA 1
ATOM 1664 C C . GLY A 1 220 ? 0.642 23.246 36.815 1.00 36.78 220 GLY A C 1
ATOM 1665 O O . GLY A 1 220 ? 1.725 23.753 36.552 1.00 36.78 220 GLY A O 1
ATOM 1666 N N . ARG A 1 221 ? -0.462 23.986 36.949 1.00 30.39 221 ARG A N 1
ATOM 1667 C CA . ARG A 1 221 ? -0.413 25.379 37.432 1.00 30.39 221 ARG A CA 1
ATOM 1668 C C . ARG A 1 221 ? -1.799 25.830 37.874 1.00 30.39 221 ARG A C 1
ATOM 1670 O O . ARG A 1 221 ? -2.698 26.015 37.065 1.00 30.39 221 ARG A O 1
ATOM 1677 N N . LYS A 1 222 ? -1.958 26.053 39.183 1.00 40.12 222 LYS A N 1
ATOM 1678 C CA . LYS A 1 222 ? -3.026 26.918 39.691 1.00 40.12 222 LYS A CA 1
ATOM 1679 C C . LYS A 1 222 ? -2.786 28.308 39.103 1.00 40.12 222 LYS A C 1
ATOM 1681 O O . LYS A 1 222 ? -1.851 28.989 39.519 1.00 40.12 222 LYS A O 1
ATOM 1686 N N . GLN A 1 223 ? -3.613 28.716 38.150 1.00 33.59 223 GLN A N 1
ATOM 1687 C CA . GLN A 1 223 ? -3.797 30.122 37.822 1.00 33.59 223 GLN A CA 1
ATOM 1688 C C . G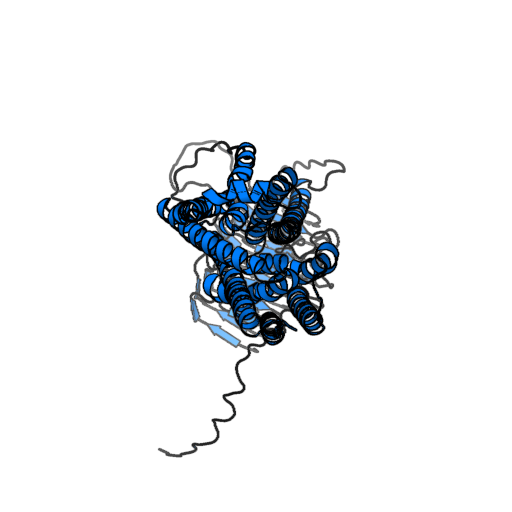LN A 1 223 ? -5.258 30.505 38.031 1.00 33.59 223 GLN A C 1
ATOM 1690 O O . GLN A 1 223 ? -6.181 29.741 37.765 1.00 33.59 223 GLN A O 1
ATOM 1695 N N . SER A 1 224 ? -5.394 31.675 38.637 1.00 32.06 224 SER A N 1
ATOM 1696 C CA . SER A 1 224 ? -6.571 32.240 39.276 1.00 32.06 224 SER A CA 1
ATOM 1697 C C . SER A 1 224 ? -7.758 32.442 38.332 1.00 32.06 224 SER A C 1
ATOM 1699 O O . SER A 1 224 ? -7.579 32.917 37.218 1.00 32.06 224 SER A O 1
ATOM 1701 N N . SER A 1 225 ? -8.947 32.131 38.862 1.00 42.66 225 SER A N 1
ATOM 1702 C CA . SER A 1 225 ? -10.261 32.776 38.672 1.00 42.66 225 SER A CA 1
ATOM 1703 C C . SER A 1 225 ? -10.664 33.322 37.288 1.00 42.66 225 SER A C 1
ATOM 1705 O O . SER A 1 225 ? -10.058 34.258 36.774 1.00 42.66 225 SER A O 1
ATOM 1707 N N . ASN A 1 226 ? -11.839 32.861 36.835 1.00 38.28 226 ASN A N 1
ATOM 1708 C CA . ASN A 1 226 ? -12.683 33.371 35.740 1.00 38.28 226 ASN A CA 1
ATOM 1709 C C . ASN A 1 226 ? -12.332 32.952 34.303 1.00 38.28 226 ASN A C 1
ATOM 1711 O O . ASN A 1 226 ? -12.188 33.785 33.411 1.00 38.28 226 ASN A O 1
ATOM 1715 N N . ARG A 1 227 ? -12.351 31.642 34.035 1.00 35.41 227 ARG A N 1
ATOM 1716 C CA . ARG A 1 227 ? -12.813 31.126 32.736 1.00 35.41 227 ARG A CA 1
ATOM 1717 C C . ARG A 1 227 ? -13.902 30.098 33.000 1.00 35.41 227 ARG A C 1
ATOM 1719 O O . ARG A 1 227 ? -13.669 29.169 33.766 1.00 35.41 227 ARG A O 1
ATOM 1726 N N . GLY A 1 228 ? -15.093 30.319 32.442 1.00 38.22 228 GLY A N 1
ATOM 1727 C CA . GLY A 1 228 ? -16.177 29.341 32.496 1.00 38.22 228 GLY A CA 1
ATOM 1728 C C . GLY A 1 228 ? -15.692 27.998 31.954 1.00 38.22 228 GLY A C 1
ATOM 1729 O O . GLY A 1 228 ? -14.855 27.977 31.051 1.00 38.22 228 GLY A O 1
ATOM 1730 N N . ASN A 1 229 ? -16.171 26.900 32.541 1.00 43.50 229 ASN A N 1
ATOM 1731 C CA . ASN A 1 229 ? -15.920 25.552 32.040 1.00 43.50 229 ASN A CA 1
ATOM 1732 C C . ASN A 1 229 ? -16.201 25.536 30.529 1.00 43.50 229 ASN A C 1
ATOM 1734 O O . ASN A 1 229 ? -17.331 25.800 30.120 1.00 43.50 229 ASN A O 1
ATOM 1738 N N . GLU A 1 230 ? -15.187 25.276 29.699 1.00 53.56 230 GLU A N 1
ATOM 1739 C CA . GLU A 1 230 ? -15.408 25.019 28.274 1.00 53.56 230 GLU A CA 1
ATOM 1740 C C . GLU A 1 230 ? -16.214 23.722 28.170 1.00 53.56 230 GLU A C 1
ATOM 1742 O O . GLU A 1 230 ? -15.689 22.621 28.341 1.00 53.56 230 GLU A O 1
ATOM 1747 N N . ALA A 1 231 ? -17.523 23.874 27.972 1.00 62.34 231 ALA A N 1
ATOM 1748 C CA . ALA A 1 231 ? -18.435 22.765 27.782 1.00 62.34 231 ALA A CA 1
ATOM 1749 C C . ALA A 1 231 ? -18.080 22.027 26.485 1.00 62.34 231 ALA A C 1
ATOM 1751 O O . ALA A 1 231 ? -17.783 22.639 25.455 1.00 62.34 231 ALA A O 1
ATOM 1752 N N . VAL A 1 232 ? -18.122 20.698 26.528 1.00 77.06 232 VAL A N 1
ATOM 1753 C CA . VAL A 1 232 ? -18.038 19.878 25.317 1.00 77.06 232 VAL A CA 1
ATOM 1754 C C . VAL A 1 232 ? -19.316 20.032 24.489 1.00 77.06 232 VAL A C 1
ATOM 1756 O O . VAL A 1 232 ? -20.387 20.348 25.000 1.00 77.06 232 VAL A O 1
ATOM 1759 N N . SER A 1 233 ? -19.205 19.781 23.193 1.00 84.19 233 SER A N 1
ATOM 1760 C CA . SER A 1 233 ? -20.296 19.853 22.223 1.00 84.19 233 SER A CA 1
ATOM 1761 C C . SER A 1 233 ? -20.791 18.463 21.811 1.00 84.19 233 SER A C 1
ATOM 1763 O O . SER A 1 233 ? -20.104 17.451 21.994 1.00 84.19 233 SER A O 1
ATOM 1765 N N . SER A 1 234 ? -21.988 18.420 21.225 1.00 84.50 234 SER A N 1
ATOM 1766 C CA . SER A 1 234 ? -22.585 17.229 20.623 1.00 84.50 234 SER A CA 1
ATOM 1767 C C . SER A 1 234 ? -22.895 17.454 19.137 1.00 84.50 234 SER A C 1
ATOM 1769 O O . SER A 1 234 ? -23.120 18.577 18.688 1.00 84.50 234 SER A O 1
ATOM 1771 N N . SER A 1 235 ? -22.882 16.380 18.345 1.00 87.25 235 SER A N 1
ATOM 1772 C CA . SER A 1 235 ? -23.196 16.400 16.914 1.00 87.25 235 SER A CA 1
ATOM 1773 C C . SER A 1 235 ? -24.138 15.253 16.560 1.00 87.25 235 SER A C 1
ATOM 1775 O O . SER A 1 235 ? -23.730 14.094 16.563 1.00 87.25 235 SER A O 1
ATOM 1777 N N . CYS A 1 236 ? -25.388 15.562 16.213 1.00 87.25 236 CYS A N 1
ATOM 1778 C CA . CYS A 1 236 ? -26.430 14.562 15.960 1.00 87.25 236 CYS A CA 1
ATOM 1779 C C . CYS A 1 236 ? -27.034 14.714 14.554 1.00 87.25 236 CYS A C 1
ATOM 1781 O O . CYS A 1 236 ? -27.295 15.828 14.103 1.00 87.25 236 CYS A O 1
ATOM 1783 N N . ARG A 1 237 ? -27.260 13.597 13.847 1.00 87.81 237 ARG A N 1
ATOM 1784 C CA . ARG A 1 237 ? -27.869 13.541 12.503 1.00 87.81 237 ARG A CA 1
ATOM 1785 C C . ARG A 1 237 ? -28.728 12.283 12.342 1.00 87.81 237 ARG A C 1
ATOM 1787 O O . ARG A 1 237 ? -28.248 11.186 12.609 1.00 87.81 237 ARG A O 1
ATOM 1794 N N . ASN A 1 238 ? -29.954 12.440 11.829 1.00 84.81 238 ASN A N 1
ATOM 1795 C CA . ASN A 1 238 ? -30.929 11.358 11.583 1.00 84.81 238 ASN A CA 1
ATOM 1796 C C . ASN A 1 238 ? -31.236 10.498 12.824 1.00 84.81 238 ASN A C 1
ATOM 1798 O O . ASN A 1 238 ? -31.328 9.274 12.732 1.00 84.81 238 ASN A O 1
ATOM 1802 N N . VAL A 1 239 ? -31.367 11.132 13.990 1.00 84.38 239 VAL A N 1
ATOM 1803 C CA . VAL A 1 239 ? -31.645 10.449 15.261 1.00 84.38 239 VAL A CA 1
ATOM 1804 C C . VAL A 1 239 ? -32.968 10.952 15.818 1.00 84.38 239 VAL A C 1
ATOM 1806 O O . VAL A 1 239 ? -33.146 12.157 15.976 1.00 84.38 239 VAL A O 1
ATOM 1809 N N . SER A 1 240 ? -33.878 10.037 16.143 1.00 79.75 240 SER A N 1
ATOM 1810 C CA . SER A 1 240 ? -35.032 10.344 16.988 1.00 79.75 240 SER A CA 1
ATOM 1811 C C . SER A 1 240 ? -34.604 10.236 18.451 1.00 79.75 240 SER A C 1
ATOM 1813 O O . SER A 1 240 ? -34.485 9.137 19.001 1.00 79.75 240 SER A O 1
ATOM 1815 N N . MET A 1 241 ? -34.311 11.395 19.040 1.00 63.03 241 MET A N 1
ATOM 1816 C CA . MET A 1 241 ? -34.041 11.550 20.468 1.00 63.03 241 MET A CA 1
ATOM 1817 C C . MET A 1 241 ? -35.373 11.706 21.202 1.00 63.03 241 MET A C 1
ATOM 1819 O O . MET A 1 241 ? -36.242 12.449 20.746 1.00 63.03 241 MET A O 1
ATOM 1823 N N . MET A 1 242 ? -35.526 11.025 22.332 1.00 47.97 242 MET A N 1
ATOM 1824 C CA . MET A 1 242 ? -36.630 11.258 23.258 1.00 47.97 242 MET A CA 1
ATOM 1825 C C . MET A 1 242 ? -36.010 11.501 24.631 1.00 47.97 242 MET A C 1
ATOM 1827 O O . MET A 1 242 ? -35.452 10.580 25.225 1.00 47.97 242 MET A O 1
ATOM 1831 N N . GLU A 1 243 ? -36.042 12.746 25.101 1.00 44.06 243 GLU A N 1
ATOM 1832 C CA . GLU A 1 243 ? -35.727 13.051 26.496 1.00 44.06 243 GLU A CA 1
ATOM 1833 C C . GLU A 1 243 ? -36.884 12.540 27.358 1.00 44.06 243 GLU A C 1
ATOM 1835 O O . GLU A 1 243 ? -38.052 12.826 27.091 1.00 44.06 243 GLU A O 1
ATOM 1840 N N . LEU A 1 244 ? -36.564 11.715 28.353 1.00 39.09 244 LEU A N 1
ATOM 1841 C CA . LEU A 1 244 ? -37.500 11.377 29.417 1.00 39.09 244 LEU A CA 1
ATOM 1842 C C . LEU A 1 244 ? -37.508 12.559 30.387 1.00 39.09 244 LEU A C 1
ATOM 1844 O O . LEU A 1 244 ? -36.466 12.909 30.934 1.00 39.09 244 LEU A O 1
ATOM 1848 N N . GLU A 1 245 ? -38.674 13.183 30.551 1.00 32.19 245 GLU A N 1
ATOM 1849 C CA . GLU A 1 245 ? -38.898 14.289 31.481 1.00 32.19 245 GLU A CA 1
ATOM 1850 C C . GLU A 1 245 ? -38.434 13.909 32.898 1.00 32.19 245 GLU A C 1
ATOM 1852 O O . GLU A 1 245 ? -39.059 13.092 33.574 1.00 32.19 245 GLU A O 1
ATOM 1857 N N . SER A 1 246 ? -37.356 14.534 33.373 1.00 30.47 246 SER A N 1
ATOM 1858 C CA . SER A 1 246 ? -37.147 14.759 34.804 1.00 30.47 246 SER A CA 1
ATOM 1859 C C . SER A 1 246 ? -36.463 16.112 35.021 1.00 30.47 246 SER A C 1
ATOM 1861 O O . SER A 1 246 ? -35.276 16.271 34.755 1.00 30.47 246 SER A O 1
ATOM 1863 N N . GLU A 1 247 ? -37.276 17.080 35.441 1.00 32.41 247 GLU A N 1
ATOM 1864 C CA . GLU A 1 247 ? -36.973 18.322 36.169 1.00 32.41 247 GLU A CA 1
ATOM 1865 C C . GLU A 1 247 ? -35.601 19.012 35.956 1.00 32.41 247 GLU A C 1
ATOM 1867 O O . GLU A 1 247 ? -34.597 18.711 36.593 1.00 32.41 247 GLU A O 1
ATOM 1872 N N . THR A 1 248 ? -35.653 20.078 35.145 1.00 32.03 248 THR A N 1
ATOM 1873 C CA . THR A 1 248 ? -34.909 21.356 35.241 1.00 32.03 248 THR A CA 1
ATOM 1874 C C . THR A 1 248 ? -33.372 21.353 35.310 1.00 32.03 248 THR A C 1
ATOM 1876 O O . THR A 1 248 ? -32.786 21.333 36.388 1.00 32.03 248 THR A O 1
ATOM 1879 N N . GLN A 1 249 ? -32.735 21.647 34.169 1.00 28.36 249 GLN A N 1
ATOM 1880 C CA . GLN A 1 249 ? -31.719 22.708 34.065 1.00 28.36 249 GLN A CA 1
ATOM 1881 C C . GLN A 1 249 ? -31.580 23.160 32.601 1.00 28.36 249 GLN A C 1
ATOM 1883 O O . GLN A 1 249 ? -31.385 22.342 31.707 1.00 28.36 249 GLN A O 1
ATOM 1888 N N . GLU A 1 250 ? -31.746 24.463 32.357 1.00 26.06 250 GLU A N 1
ATOM 1889 C CA . GLU A 1 250 ? -31.731 25.085 31.028 1.00 26.06 250 GLU A CA 1
ATOM 1890 C C . GLU A 1 250 ? -30.419 24.807 30.279 1.00 26.06 250 GLU A C 1
ATOM 1892 O O . GLU A 1 250 ? -29.354 25.298 30.657 1.00 26.06 250 GLU A O 1
ATOM 1897 N N . LEU A 1 251 ? -30.503 24.078 29.164 1.00 29.53 251 LEU A N 1
ATOM 1898 C CA . LEU A 1 251 ? -29.466 24.076 28.139 1.00 29.53 251 LEU A CA 1
ATOM 1899 C C . LEU A 1 251 ? -29.946 24.964 26.988 1.00 29.53 251 LEU A C 1
ATOM 1901 O O . LEU A 1 251 ? -30.830 24.592 26.217 1.00 29.53 251 LEU A O 1
ATOM 1905 N N . HIS A 1 252 ? -29.369 26.161 26.883 1.00 23.31 252 HIS A N 1
ATOM 1906 C CA . HIS A 1 252 ? -29.575 27.057 25.748 1.00 23.31 252 HIS A CA 1
ATOM 1907 C C . HIS A 1 252 ? -29.078 26.389 24.456 1.00 23.31 252 HIS A C 1
ATOM 1909 O O . HIS A 1 252 ? -27.896 26.439 24.118 1.00 23.31 252 HIS A O 1
ATOM 1915 N N . LEU A 1 253 ? -29.996 25.763 23.722 1.00 27.78 253 LEU A N 1
ATOM 1916 C CA . LEU A 1 253 ? -29.739 25.166 22.418 1.00 27.78 253 LEU A CA 1
ATOM 1917 C C . LEU A 1 253 ? -30.015 26.215 21.336 1.00 27.78 253 LEU A C 1
ATOM 1919 O O . LEU A 1 253 ? -31.155 26.464 20.946 1.00 27.78 253 LEU A O 1
ATOM 1923 N N . HIS A 1 254 ? -28.952 26.862 20.858 1.00 23.12 254 HIS A N 1
ATOM 1924 C CA . HIS A 1 254 ? -29.013 27.717 19.675 1.00 23.12 254 HIS A CA 1
ATOM 1925 C C . HIS A 1 254 ? -29.182 26.827 18.432 1.00 23.12 254 HIS A C 1
ATOM 1927 O O . HIS A 1 254 ? -28.217 26.292 17.886 1.00 23.12 254 HIS A O 1
ATOM 1933 N N . VAL A 1 255 ? -30.429 26.638 17.997 1.00 27.03 255 VAL A N 1
ATOM 1934 C CA . VAL A 1 255 ? -30.756 25.975 16.730 1.00 27.03 255 VAL A CA 1
ATOM 1935 C C . VAL A 1 255 ? -30.571 26.988 15.603 1.00 27.03 255 VAL A C 1
ATOM 1937 O O . VAL A 1 255 ? -31.468 27.769 15.298 1.00 27.03 255 VAL A O 1
ATOM 1940 N N . ASN A 1 256 ? -29.402 26.974 14.965 1.00 25.73 256 ASN A N 1
ATOM 1941 C CA . ASN A 1 256 ? -29.241 27.619 13.665 1.00 25.73 256 ASN A CA 1
ATOM 1942 C C . ASN A 1 256 ? -29.771 26.665 12.591 1.00 25.73 256 ASN A C 1
ATOM 1944 O O . ASN A 1 256 ? -29.087 25.730 12.176 1.00 25.73 256 ASN A O 1
ATOM 1948 N N . GLY A 1 257 ? -31.012 26.891 12.162 1.00 27.47 257 GLY A N 1
ATOM 1949 C CA . GLY A 1 257 ? -31.505 26.359 10.899 1.00 27.47 257 GLY A CA 1
ATOM 1950 C C . GLY A 1 257 ? -30.901 27.162 9.751 1.00 27.47 257 GLY A C 1
ATOM 1951 O O . GLY A 1 257 ? -31.271 28.316 9.557 1.00 27.47 257 GLY A O 1
ATOM 1952 N N . GLU A 1 258 ? -29.981 26.566 8.996 1.00 26.67 258 GLU A N 1
ATOM 1953 C CA . GLU A 1 258 ? -29.642 27.058 7.657 1.00 26.67 258 GLU A CA 1
ATOM 1954 C C . GLU A 1 258 ? -30.478 26.314 6.600 1.00 26.67 258 GLU A C 1
ATOM 1956 O O . GLU A 1 258 ? -30.695 25.103 6.729 1.00 26.67 258 GLU A O 1
ATOM 1961 N N . PRO A 1 259 ? -30.967 27.020 5.563 1.00 28.00 259 PRO A N 1
ATOM 1962 C CA . PRO A 1 259 ? -31.733 26.429 4.478 1.00 28.00 259 PRO A CA 1
ATOM 1963 C C . PRO A 1 259 ? -30.829 25.639 3.522 1.00 28.00 259 PRO A C 1
ATOM 1965 O O . PRO A 1 259 ? -29.603 25.709 3.564 1.00 28.00 259 PRO A O 1
ATOM 1968 N N . GLU A 1 260 ? -31.477 24.861 2.660 1.00 31.92 260 GLU A N 1
ATOM 1969 C CA . GLU A 1 260 ? -30.901 23.992 1.636 1.00 31.92 260 GLU A CA 1
ATOM 1970 C C . GLU A 1 260 ? -29.611 24.506 0.962 1.00 31.92 260 GLU A C 1
ATOM 1972 O O . GLU A 1 260 ? -29.535 25.630 0.471 1.00 31.92 260 GLU A O 1
ATOM 1977 N N . GLY A 1 261 ? -28.635 23.598 0.810 1.00 32.94 261 GLY A N 1
ATOM 1978 C CA . GLY A 1 261 ? -27.600 23.698 -0.224 1.00 32.94 261 GLY A CA 1
ATOM 1979 C C . GLY A 1 261 ? -26.160 23.905 0.255 1.00 32.94 261 GLY A C 1
ATOM 1980 O O . GLY A 1 261 ? -25.628 25.003 0.158 1.00 32.94 261 GLY A O 1
ATOM 1981 N N . LYS A 1 262 ? -25.481 22.805 0.622 1.00 24.95 262 LYS A N 1
ATOM 1982 C CA . LYS A 1 262 ? -24.144 22.394 0.123 1.00 24.95 262 LYS A CA 1
ATOM 1983 C C . LYS A 1 262 ? -23.659 21.166 0.895 1.00 24.95 262 LYS A C 1
ATOM 1985 O O . LYS A 1 262 ? -23.186 21.233 2.022 1.00 24.95 262 LYS A O 1
ATOM 1990 N N . PHE A 1 263 ? -23.787 20.016 0.243 1.00 28.52 263 PHE A N 1
ATOM 1991 C CA . PHE A 1 263 ? -23.084 18.785 0.595 1.00 28.52 263 PHE A CA 1
ATOM 1992 C C . PHE A 1 263 ? -21.582 19.091 0.723 1.00 28.52 263 PHE A C 1
ATOM 1994 O O . PHE A 1 263 ? -21.033 19.718 -0.182 1.00 28.52 263 PHE A O 1
ATOM 2001 N N . SER A 1 264 ? -20.949 18.683 1.827 1.00 33.16 264 SER A N 1
ATOM 2002 C CA . SER A 1 264 ? -19.560 18.993 2.198 1.00 33.16 264 SER A CA 1
ATOM 2003 C C . SER A 1 264 ? -18.587 18.842 1.018 1.00 33.16 264 SER A C 1
ATOM 2005 O O . SER A 1 264 ? -18.172 17.749 0.626 1.00 33.16 264 SER A O 1
ATOM 2007 N N . THR A 1 265 ? -18.229 19.981 0.427 1.00 30.23 265 THR A N 1
ATOM 2008 C CA . THR A 1 265 ? -17.401 20.100 -0.777 1.00 30.23 265 THR A CA 1
ATOM 2009 C C . THR A 1 265 ? -15.991 19.537 -0.563 1.00 30.23 265 THR A C 1
ATOM 2011 O O . THR A 1 265 ? -15.365 19.094 -1.519 1.00 30.23 265 THR A O 1
ATOM 2014 N N . GLU A 1 266 ? -15.503 19.492 0.680 1.00 29.81 266 GLU A N 1
ATOM 2015 C CA . GLU A 1 266 ? -14.137 19.078 1.029 1.00 29.81 266 GLU A CA 1
ATOM 2016 C C . GLU A 1 266 ? -13.910 17.557 0.998 1.00 29.81 266 GLU A C 1
ATOM 2018 O O . GLU A 1 266 ? -12.923 17.109 0.422 1.00 29.81 266 GLU A O 1
ATOM 2023 N N . GLU A 1 267 ? -14.830 16.734 1.509 1.00 31.81 267 GLU A N 1
ATOM 2024 C CA . GLU A 1 267 ? -14.687 15.263 1.520 1.00 31.81 267 GLU A CA 1
ATOM 2025 C C . GLU A 1 267 ? -14.904 14.652 0.126 1.00 31.81 267 GLU A C 1
ATOM 2027 O O . GLU A 1 267 ? -14.180 13.752 -0.318 1.00 31.81 267 GLU A O 1
ATOM 2032 N N . ARG A 1 268 ? -15.866 15.213 -0.620 1.00 29.02 268 ARG A N 1
ATOM 2033 C CA . ARG A 1 268 ? -16.120 14.873 -2.026 1.00 29.02 268 ARG A CA 1
ATOM 2034 C C . ARG A 1 268 ? -14.959 15.321 -2.923 1.00 29.02 268 ARG A C 1
ATOM 2036 O O . ARG A 1 268 ? -14.586 14.582 -3.833 1.00 29.02 268 ARG A O 1
ATOM 2043 N N . SER A 1 269 ? -14.349 16.473 -2.627 1.00 31.06 269 SER A N 1
ATOM 2044 C CA . SER A 1 269 ? -13.112 16.945 -3.265 1.00 31.06 269 SER A CA 1
ATOM 2045 C C . SER A 1 269 ? -11.914 16.052 -2.922 1.00 31.06 269 SER A C 1
ATOM 2047 O O . SER A 1 269 ? -11.140 15.702 -3.809 1.00 31.06 269 SER A O 1
ATOM 2049 N N . HIS A 1 270 ? -11.785 15.572 -1.680 1.00 39.28 270 HIS A N 1
ATOM 2050 C CA . HIS A 1 270 ? -10.682 14.696 -1.274 1.00 39.28 270 HIS A CA 1
ATOM 2051 C C . HIS A 1 270 ? -10.746 13.306 -1.943 1.00 39.28 270 HIS A C 1
ATOM 2053 O O . HIS A 1 270 ? -9.744 12.821 -2.467 1.00 39.28 270 HIS A O 1
ATOM 2059 N N . LYS A 1 271 ? -11.931 12.681 -2.030 1.00 41.88 271 LYS A N 1
ATOM 2060 C CA . LYS A 1 271 ? -12.104 11.378 -2.709 1.00 41.88 271 LYS A CA 1
ATOM 2061 C C . LYS A 1 271 ? -11.975 11.480 -4.233 1.00 41.88 271 LYS A C 1
ATOM 2063 O O . LYS A 1 271 ? -11.386 10.598 -4.860 1.00 41.88 271 LYS A O 1
ATOM 2068 N N . TYR A 1 272 ? -12.496 12.555 -4.829 1.00 50.09 272 TYR A N 1
ATOM 2069 C CA . TYR A 1 272 ? -12.311 12.837 -6.255 1.00 50.09 272 TYR A CA 1
ATOM 2070 C C . TYR A 1 272 ? -10.842 13.141 -6.569 1.00 50.09 272 TYR A C 1
ATOM 2072 O O . TYR A 1 272 ? -10.298 12.594 -7.523 1.00 50.09 272 TYR A O 1
ATOM 2080 N N . SER A 1 273 ? -10.166 13.926 -5.724 1.00 64.75 273 SER A N 1
ATOM 2081 C CA . SER A 1 273 ? -8.748 14.245 -5.895 1.00 64.75 273 SER A CA 1
ATOM 2082 C C . SER A 1 273 ? -7.843 13.029 -5.716 1.00 64.75 273 SER A C 1
ATOM 2084 O O . SER A 1 273 ? -6.898 12.906 -6.481 1.00 64.75 273 SER A O 1
ATOM 2086 N N . TRP A 1 274 ? -8.126 12.094 -4.799 1.00 74.75 274 TRP A N 1
ATOM 2087 C CA . TRP A 1 274 ? -7.353 10.847 -4.691 1.00 74.75 274 TRP A CA 1
ATOM 2088 C C . TRP A 1 274 ? -7.494 9.968 -5.939 1.00 74.75 274 TRP A C 1
ATOM 2090 O O . TRP A 1 274 ? -6.488 9.570 -6.520 1.00 74.75 274 TRP A O 1
ATOM 2100 N N . ARG A 1 275 ? -8.725 9.731 -6.421 1.00 72.56 275 ARG A N 1
ATOM 2101 C CA . ARG A 1 275 ? -8.942 8.971 -7.668 1.00 72.56 275 ARG A CA 1
ATOM 2102 C C . ARG A 1 275 ? -8.290 9.649 -8.867 1.00 72.56 275 ARG A C 1
ATOM 2104 O O . ARG A 1 275 ? -7.716 8.969 -9.709 1.00 72.56 275 ARG A O 1
ATOM 2111 N N . LEU A 1 276 ? -8.349 10.977 -8.927 1.00 75.44 276 LEU A N 1
ATOM 2112 C CA . LEU A 1 276 ? -7.708 11.761 -9.975 1.00 75.44 276 LEU A CA 1
ATOM 2113 C C . LEU A 1 276 ? -6.179 11.671 -9.882 1.00 75.44 276 LEU A C 1
ATOM 2115 O O . LEU A 1 276 ? -5.539 11.509 -10.912 1.00 75.44 276 LEU A O 1
ATOM 2119 N N . ARG A 1 277 ? -5.592 11.687 -8.676 1.00 80.81 277 ARG A N 1
ATOM 2120 C CA . ARG A 1 277 ? -4.149 11.478 -8.464 1.00 80.81 277 ARG A CA 1
ATOM 2121 C C . ARG A 1 277 ? -3.706 10.078 -8.877 1.00 80.81 277 ARG A C 1
ATOM 2123 O O . ARG A 1 277 ? -2.783 9.967 -9.672 1.00 80.81 277 ARG A O 1
ATOM 2130 N N . VAL A 1 278 ? -4.382 9.024 -8.416 1.00 80.94 278 VAL A N 1
ATOM 2131 C CA . VAL A 1 278 ? -4.061 7.641 -8.812 1.00 80.94 278 VAL A CA 1
ATOM 2132 C C . VAL A 1 278 ? -4.220 7.464 -10.323 1.00 80.94 278 VAL A C 1
ATOM 2134 O O . VAL A 1 278 ? -3.310 6.963 -10.972 1.00 80.94 278 VAL A O 1
ATOM 2137 N N . SER A 1 279 ? -5.320 7.946 -10.910 1.00 83.38 279 SER A N 1
ATOM 2138 C CA . SER A 1 279 ? -5.537 7.902 -12.363 1.00 83.38 279 SER A CA 1
ATOM 2139 C C . SER A 1 279 ? -4.464 8.672 -13.137 1.00 83.38 279 SER A C 1
ATOM 2141 O O . SER A 1 279 ? -4.020 8.214 -14.190 1.00 83.38 279 SER A O 1
ATOM 2143 N N . LEU A 1 280 ? -4.034 9.828 -12.627 1.00 90.00 280 LEU A N 1
ATOM 2144 C CA . LEU A 1 280 ? -2.944 10.610 -13.200 1.00 90.00 280 LEU A CA 1
ATOM 2145 C C . LEU A 1 280 ? -1.631 9.824 -13.145 1.00 90.00 280 LEU A C 1
ATOM 2147 O O . LEU A 1 280 ? -0.966 9.707 -14.168 1.00 90.00 280 LEU A O 1
ATOM 2151 N N . TYR A 1 281 ? -1.279 9.240 -11.997 1.00 92.50 281 TYR A N 1
ATOM 2152 C CA . TYR A 1 281 ? -0.051 8.457 -11.852 1.00 92.50 281 TYR A CA 1
ATOM 2153 C C . TYR A 1 281 ? -0.043 7.200 -12.726 1.00 92.50 281 TYR A C 1
ATOM 2155 O O . TYR A 1 281 ? 0.971 6.927 -13.362 1.00 92.50 281 TYR A O 1
ATOM 2163 N N . VAL A 1 282 ? -1.173 6.490 -12.842 1.00 90.19 282 VAL A N 1
ATOM 2164 C CA . VAL A 1 282 ? -1.334 5.374 -13.792 1.00 90.19 282 VAL A CA 1
ATOM 2165 C C . VAL A 1 282 ? -1.103 5.849 -15.227 1.00 90.19 282 VAL A C 1
ATOM 2167 O O . VAL A 1 282 ? -0.357 5.218 -15.969 1.00 90.19 282 VAL A O 1
ATOM 2170 N N . THR A 1 283 ? -1.700 6.978 -15.619 1.00 91.00 283 THR A N 1
ATOM 2171 C CA . THR A 1 283 ? -1.555 7.514 -16.982 1.00 91.00 283 THR A CA 1
ATOM 2172 C C . THR A 1 283 ? -0.109 7.912 -17.274 1.00 91.00 283 THR A C 1
ATOM 2174 O O . THR A 1 283 ? 0.420 7.554 -18.322 1.00 91.00 283 THR A O 1
ATOM 2177 N N . LEU A 1 284 ? 0.544 8.615 -16.342 1.00 94.25 284 LEU A N 1
ATOM 2178 C CA . LEU A 1 284 ? 1.947 9.019 -16.460 1.00 94.25 284 LEU A CA 1
ATOM 2179 C C . LEU A 1 284 ? 2.884 7.810 -16.550 1.00 94.25 284 LEU A C 1
ATOM 2181 O O . LEU A 1 284 ? 3.802 7.827 -17.366 1.00 94.25 284 LEU A O 1
ATOM 2185 N N . LEU A 1 285 ? 2.628 6.766 -15.755 1.00 94.50 285 LEU A N 1
ATOM 2186 C CA . LEU A 1 285 ? 3.392 5.522 -15.782 1.00 94.50 285 LEU A CA 1
ATOM 2187 C C . LEU A 1 285 ? 3.262 4.814 -17.135 1.00 94.50 285 LEU A C 1
ATOM 2189 O O . LEU A 1 285 ? 4.263 4.629 -17.821 1.00 94.50 285 LEU A O 1
ATOM 2193 N N . LEU A 1 286 ? 2.035 4.491 -17.556 1.00 91.62 286 LEU A N 1
ATOM 2194 C CA . LEU A 1 286 ? 1.783 3.731 -18.785 1.00 91.62 286 LEU A CA 1
ATOM 2195 C C . LEU A 1 286 ? 2.234 4.476 -20.043 1.00 91.62 286 LEU A C 1
ATOM 2197 O O . LEU A 1 286 ? 2.906 3.904 -20.904 1.00 91.62 286 LEU A O 1
ATOM 2201 N N . ALA A 1 287 ? 1.864 5.755 -20.160 1.00 93.50 287 ALA A N 1
ATOM 2202 C CA . ALA A 1 287 ? 2.227 6.562 -21.318 1.00 93.50 287 ALA A CA 1
ATOM 2203 C C . ALA A 1 287 ? 3.735 6.833 -21.344 1.00 93.50 287 ALA A C 1
ATOM 2205 O O . ALA A 1 287 ? 4.359 6.687 -22.393 1.00 93.50 287 ALA A O 1
ATOM 2206 N N . GLY A 1 288 ? 4.320 7.183 -20.193 1.00 95.06 288 GLY A N 1
ATOM 2207 C CA . GLY A 1 288 ? 5.747 7.456 -20.064 1.00 95.06 288 GLY A CA 1
ATOM 2208 C C . GLY A 1 288 ? 6.597 6.248 -20.442 1.00 95.06 288 GLY A C 1
ATOM 2209 O O . GLY A 1 288 ? 7.451 6.358 -21.315 1.00 95.06 288 GLY A O 1
ATOM 2210 N N . GLU A 1 289 ? 6.324 5.082 -19.857 1.00 93.62 289 GLU A N 1
ATOM 2211 C CA . GLU A 1 289 ? 7.071 3.854 -20.145 1.00 93.62 289 GLU A CA 1
ATOM 2212 C C . GLU A 1 289 ? 6.926 3.420 -21.610 1.00 93.62 289 GLU A C 1
ATOM 2214 O O . GLU A 1 289 ? 7.925 3.127 -22.271 1.00 93.62 289 GLU A O 1
ATOM 2219 N N . THR A 1 290 ? 5.703 3.441 -22.153 1.00 92.69 290 THR A N 1
ATOM 2220 C CA . THR A 1 290 ? 5.443 3.039 -23.544 1.00 92.69 290 THR A CA 1
ATOM 2221 C C . THR A 1 290 ? 6.166 3.953 -24.531 1.00 92.69 290 THR A C 1
ATOM 2223 O O . THR A 1 290 ? 6.891 3.472 -25.402 1.00 92.69 290 THR A O 1
ATOM 2226 N N . ILE A 1 291 ? 6.003 5.275 -24.399 1.00 95.12 291 ILE A N 1
ATOM 2227 C CA . ILE A 1 291 ? 6.621 6.246 -25.312 1.00 95.12 291 ILE A CA 1
ATOM 2228 C C . ILE A 1 291 ? 8.144 6.174 -25.201 1.00 95.12 291 ILE A C 1
ATOM 2230 O O . ILE A 1 291 ? 8.821 6.116 -26.225 1.00 95.12 291 ILE A O 1
ATOM 2234 N N . ALA A 1 292 ? 8.686 6.129 -23.982 1.00 95.25 292 ALA A N 1
ATOM 2235 C CA . ALA A 1 292 ? 10.127 6.100 -23.774 1.00 95.25 292 ALA A CA 1
ATOM 2236 C C . ALA A 1 292 ? 10.773 4.832 -24.354 1.00 95.25 292 ALA A C 1
ATOM 2238 O O . ALA A 1 292 ? 11.789 4.922 -25.039 1.00 95.25 292 ALA A O 1
ATOM 2239 N N . THR A 1 293 ? 10.143 3.669 -24.162 1.00 93.62 293 THR A N 1
ATOM 2240 C CA . THR A 1 293 ? 10.624 2.388 -24.704 1.00 93.62 293 THR A CA 1
ATOM 2241 C C . THR A 1 293 ? 10.637 2.395 -26.239 1.00 93.62 293 THR A C 1
ATOM 2243 O O . THR A 1 293 ? 11.610 1.963 -26.861 1.00 93.62 293 THR A O 1
ATOM 2246 N N . LEU A 1 294 ? 9.583 2.924 -26.874 1.00 94.12 294 LEU A N 1
ATOM 2247 C CA . LEU A 1 294 ? 9.513 3.038 -28.336 1.00 94.12 294 LEU A CA 1
ATOM 2248 C C . LEU A 1 294 ? 10.532 4.053 -28.876 1.00 94.12 294 LEU A C 1
ATOM 2250 O O . LEU A 1 294 ? 11.173 3.790 -29.890 1.00 94.12 294 LEU A O 1
ATOM 2254 N N . LEU A 1 295 ? 10.719 5.193 -28.206 1.00 96.12 295 LEU A N 1
ATOM 2255 C CA . LEU A 1 295 ? 11.705 6.199 -28.608 1.00 96.12 295 LEU A CA 1
ATOM 2256 C C . LEU A 1 295 ? 13.146 5.698 -28.452 1.00 96.12 295 LEU A C 1
ATOM 2258 O O . LEU A 1 295 ? 13.949 5.916 -29.358 1.00 96.12 295 LEU A O 1
ATOM 2262 N N . GLY A 1 296 ? 13.460 4.972 -27.376 1.00 94.88 296 GLY A N 1
ATOM 2263 C CA . GLY A 1 296 ? 14.759 4.314 -27.203 1.00 94.88 296 GLY A CA 1
ATOM 2264 C C . GLY A 1 296 ? 15.021 3.272 -28.294 1.00 94.88 296 GLY A C 1
ATOM 2265 O O . GLY A 1 296 ? 16.112 3.207 -28.867 1.00 94.88 296 GLY A O 1
ATOM 2266 N N . ARG A 1 297 ? 13.991 2.508 -28.690 1.00 94.12 297 ARG A N 1
ATOM 2267 C CA . ARG A 1 297 ? 14.107 1.589 -29.831 1.00 94.12 297 ARG A CA 1
ATOM 2268 C C . ARG A 1 297 ? 14.338 2.333 -31.146 1.00 94.12 297 ARG A C 1
ATOM 2270 O O . ARG A 1 297 ? 15.218 1.952 -31.917 1.00 94.12 297 ARG A O 1
ATOM 2277 N N . LEU A 1 298 ? 13.579 3.400 -31.390 1.00 94.44 298 LEU A N 1
ATOM 2278 C CA . LEU A 1 298 ? 13.721 4.237 -32.580 1.00 94.44 298 LEU A CA 1
ATOM 2279 C C . LEU A 1 298 ? 15.121 4.860 -32.666 1.00 94.44 298 LEU A C 1
ATOM 2281 O O . LEU A 1 298 ? 15.692 4.922 -33.753 1.00 94.44 298 LEU A O 1
ATOM 2285 N N . TYR A 1 299 ? 15.687 5.280 -31.533 1.00 96.50 299 TYR A N 1
ATOM 2286 C CA . TYR A 1 299 ? 17.062 5.762 -31.443 1.00 96.50 299 TYR A CA 1
ATOM 2287 C C . TYR A 1 299 ? 18.059 4.705 -31.940 1.00 96.50 299 TYR A C 1
ATOM 2289 O O . TYR A 1 299 ? 18.841 4.992 -32.848 1.00 96.50 299 TYR A O 1
ATOM 2297 N N . TYR A 1 300 ? 17.991 3.464 -31.449 1.00 95.00 300 TYR A N 1
ATOM 2298 C CA . TYR A 1 300 ? 18.903 2.410 -31.907 1.00 95.00 300 TYR A CA 1
ATOM 2299 C C . TYR A 1 300 ? 18.706 2.032 -33.382 1.00 95.00 300 TYR A C 1
ATOM 2301 O O . TYR A 1 300 ? 19.685 1.885 -34.115 1.00 95.00 300 TYR A O 1
ATOM 2309 N N . GLU A 1 301 ? 17.465 1.925 -33.864 1.00 91.31 301 GLU A N 1
ATOM 2310 C CA . GLU A 1 301 ? 17.206 1.541 -35.260 1.00 91.31 301 GLU A CA 1
ATOM 2311 C C . GLU A 1 301 ? 17.648 2.585 -36.284 1.00 91.31 301 GLU A C 1
ATOM 2313 O O . GLU A 1 301 ? 18.002 2.241 -37.413 1.00 91.31 301 GLU A O 1
ATOM 2318 N N . LYS A 1 302 ? 17.635 3.865 -35.907 1.00 93.69 302 LYS A N 1
ATOM 2319 C CA . LYS A 1 302 ? 17.972 4.977 -36.806 1.00 93.69 302 LYS A CA 1
ATOM 2320 C C . LYS A 1 302 ? 19.428 5.421 -36.716 1.00 93.69 302 LYS A C 1
ATOM 2322 O O . LYS A 1 302 ? 19.795 6.425 -37.326 1.00 93.69 302 LYS A O 1
ATOM 2327 N N . GLY A 1 303 ? 20.270 4.632 -36.050 1.00 90.38 303 GLY A N 1
ATOM 2328 C CA . GLY A 1 303 ? 21.724 4.792 -36.067 1.00 90.38 303 GLY A CA 1
ATOM 2329 C C . GLY A 1 303 ? 22.343 5.249 -34.750 1.00 90.38 303 GLY A C 1
ATOM 2330 O O . GLY A 1 303 ? 23.547 5.498 -34.730 1.00 90.38 303 GLY A O 1
ATOM 2331 N N . GLY A 1 304 ? 21.568 5.328 -33.664 1.00 92.75 304 GLY A N 1
ATOM 2332 C CA . GLY A 1 304 ? 22.092 5.516 -32.313 1.00 92.75 304 GLY A CA 1
ATOM 2333 C C . GLY A 1 304 ? 22.953 4.324 -31.894 1.00 92.75 304 GLY A C 1
ATOM 2334 O O . GLY A 1 304 ? 22.572 3.169 -32.083 1.00 92.75 304 GLY A O 1
ATOM 2335 N N . LYS A 1 305 ? 24.145 4.583 -31.353 1.00 91.19 305 LYS A N 1
ATOM 2336 C CA . LYS A 1 305 ? 25.132 3.554 -30.970 1.00 91.19 305 LYS A CA 1
ATOM 2337 C C . LYS A 1 305 ? 25.531 3.680 -29.500 1.00 91.19 305 LYS A C 1
ATOM 2339 O O . LYS A 1 305 ? 26.004 2.710 -28.908 1.00 91.19 305 LYS A O 1
ATOM 2344 N N . SER A 1 306 ? 25.358 4.854 -28.894 1.00 94.19 306 SER A N 1
ATOM 2345 C CA . SER A 1 306 ? 25.751 5.110 -27.513 1.00 94.19 306 SER A CA 1
ATOM 2346 C C . SER A 1 306 ? 24.731 4.562 -26.513 1.00 94.19 306 SER A C 1
ATOM 2348 O O . SER A 1 306 ? 23.648 5.120 -26.334 1.00 94.19 306 SER A O 1
ATOM 2350 N N . THR A 1 307 ? 25.098 3.492 -25.802 1.00 93.25 307 THR A N 1
ATOM 2351 C CA . THR A 1 307 ? 24.335 2.982 -24.648 1.00 93.25 307 THR A CA 1
ATOM 2352 C C . THR A 1 307 ? 24.406 3.918 -23.450 1.00 93.25 307 THR A C 1
ATOM 2354 O O . THR A 1 307 ? 23.445 4.018 -22.695 1.00 93.25 307 THR A O 1
ATOM 2357 N N . TRP A 1 308 ? 25.509 4.652 -23.297 1.00 95.50 308 TRP A N 1
ATOM 2358 C CA . TRP A 1 308 ? 25.653 5.659 -22.251 1.00 95.50 308 TRP A CA 1
ATOM 2359 C C . TRP A 1 308 ? 24.685 6.823 -22.429 1.00 95.50 308 TRP A C 1
ATOM 2361 O O . TRP A 1 308 ? 24.154 7.308 -21.436 1.00 95.50 308 TRP A O 1
ATOM 2371 N N . LEU A 1 309 ? 24.438 7.260 -23.670 1.00 95.81 309 LEU A N 1
ATOM 2372 C CA . LEU A 1 309 ? 23.443 8.299 -23.929 1.00 95.81 309 LEU A CA 1
ATOM 2373 C C . LEU A 1 309 ? 22.031 7.789 -23.635 1.00 95.81 309 LEU A C 1
ATOM 2375 O O . LEU A 1 309 ? 21.300 8.464 -22.919 1.00 95.81 309 LEU A O 1
ATOM 2379 N N . GLU A 1 310 ? 21.689 6.585 -24.098 1.00 95.62 310 GLU A N 1
ATOM 2380 C CA . GLU A 1 310 ? 20.379 5.980 -23.815 1.00 95.62 310 GLU A CA 1
ATOM 2381 C C . GLU A 1 310 ? 20.149 5.765 -22.307 1.00 95.62 310 GLU A C 1
ATOM 2383 O O . GLU A 1 310 ? 19.059 5.981 -21.781 1.00 95.62 310 GLU A O 1
ATOM 2388 N N . THR A 1 311 ? 21.203 5.411 -21.569 1.00 97.19 311 THR A N 1
ATOM 2389 C CA . THR A 1 311 ? 21.148 5.325 -20.102 1.00 97.19 311 THR A CA 1
ATOM 2390 C C . THR A 1 311 ? 20.976 6.714 -19.482 1.00 97.19 311 THR A C 1
ATOM 2392 O O . THR A 1 311 ? 20.243 6.887 -18.513 1.00 97.19 311 THR A O 1
ATOM 2395 N N . LEU A 1 312 ? 21.662 7.726 -20.019 1.00 97.06 312 LEU A N 1
ATOM 2396 C CA . LEU A 1 312 ? 21.628 9.084 -19.489 1.00 97.06 312 LEU A CA 1
ATOM 2397 C C . LEU A 1 312 ? 20.245 9.722 -19.653 1.00 97.06 312 LEU A C 1
ATOM 2399 O O . LEU A 1 312 ? 19.769 10.351 -18.708 1.00 97.06 312 LEU A O 1
ATOM 2403 N N . VAL A 1 313 ? 19.577 9.539 -20.798 1.00 96.50 313 VAL A N 1
ATOM 2404 C CA . VAL A 1 313 ? 18.235 10.107 -21.035 1.00 96.50 313 VAL A CA 1
ATOM 2405 C C . VAL A 1 313 ? 17.178 9.550 -20.081 1.00 96.50 313 VAL A C 1
ATOM 2407 O O . VAL A 1 313 ? 16.249 10.270 -19.732 1.00 96.50 313 VAL A O 1
ATOM 2410 N N . GLN A 1 314 ? 17.346 8.328 -19.564 1.00 96.50 314 GLN A N 1
ATOM 2411 C CA . GLN A 1 314 ? 16.467 7.778 -18.521 1.00 96.50 314 GLN A CA 1
ATOM 2412 C C . GLN A 1 314 ? 16.514 8.588 -17.210 1.00 96.50 314 GLN A C 1
ATOM 2414 O O . GLN A 1 314 ? 15.539 8.619 -16.462 1.00 96.50 314 GLN A O 1
ATOM 2419 N N . LEU A 1 315 ? 17.629 9.274 -16.929 1.00 96.38 315 LEU A N 1
ATOM 2420 C CA . LEU A 1 315 ? 17.954 9.814 -15.600 1.00 96.38 315 LEU A CA 1
ATOM 2421 C C . LEU A 1 315 ? 18.065 11.341 -15.562 1.00 96.38 315 LEU A C 1
ATOM 2423 O O . LEU A 1 315 ? 17.653 11.976 -14.589 1.00 96.38 315 LEU A O 1
ATOM 2427 N N . VAL A 1 316 ? 18.602 11.939 -16.627 1.00 95.56 316 VAL A N 1
ATOM 2428 C CA . VAL A 1 316 ? 19.010 13.354 -16.686 1.00 95.56 316 VAL A CA 1
ATOM 2429 C C . VAL A 1 316 ? 17.839 14.334 -16.600 1.00 95.56 316 VAL A C 1
ATOM 2431 O O . VAL A 1 316 ? 18.041 15.532 -16.427 1.00 95.56 316 VAL A O 1
ATOM 2434 N N . GLY A 1 317 ? 16.605 13.841 -16.693 1.00 92.31 317 GLY A N 1
ATOM 2435 C CA . GLY A 1 317 ? 15.399 14.652 -16.597 1.00 92.31 317 GLY A CA 1
ATOM 2436 C C . GLY A 1 317 ? 15.030 15.089 -15.177 1.00 92.31 317 GLY A C 1
ATOM 2437 O O . GLY A 1 317 ? 14.092 15.868 -15.032 1.00 92.31 317 GLY A O 1
ATOM 2438 N N . PHE A 1 318 ? 15.758 14.665 -14.136 1.00 90.69 318 PHE A N 1
ATOM 2439 C CA . PHE A 1 318 ? 15.482 15.074 -12.752 1.00 90.69 318 PHE A CA 1
ATOM 2440 C C . PHE A 1 318 ? 15.356 16.600 -12.536 1.00 90.69 318 PHE A C 1
ATOM 2442 O O . PHE A 1 318 ? 14.560 16.990 -11.688 1.00 90.69 318 PHE A O 1
ATOM 2449 N N . PRO A 1 319 ? 16.031 17.512 -13.276 1.00 90.25 319 PRO A N 1
ATOM 2450 C CA . PRO A 1 319 ? 15.821 18.950 -13.108 1.00 90.25 319 PRO A CA 1
ATOM 2451 C C . PRO A 1 319 ? 14.405 19.414 -13.474 1.00 90.25 319 PRO A C 1
ATOM 2453 O O . PRO A 1 319 ? 13.976 20.466 -13.006 1.00 90.25 319 PRO A O 1
ATOM 2456 N N . LEU A 1 320 ? 13.655 18.638 -14.268 1.00 86.56 320 LEU A N 1
ATOM 2457 C CA . LEU A 1 320 ? 12.262 18.936 -14.619 1.00 86.56 320 LEU A CA 1
ATOM 2458 C C . LEU A 1 320 ? 11.331 18.905 -13.398 1.00 86.56 320 LEU A C 1
ATOM 2460 O O . LEU A 1 320 ? 10.246 19.481 -13.449 1.00 86.56 320 LEU A O 1
ATOM 2464 N N . THR A 1 321 ? 11.749 18.286 -12.289 1.00 81.94 321 THR A N 1
ATOM 2465 C CA . THR A 1 321 ? 10.996 18.284 -11.027 1.00 81.94 321 THR A CA 1
ATOM 2466 C C . THR A 1 321 ? 11.218 19.562 -10.207 1.00 81.94 321 THR A C 1
ATOM 2468 O O . THR A 1 321 ? 10.387 19.893 -9.359 1.00 81.94 321 THR A O 1
ATOM 2471 N N . LEU A 1 322 ? 12.296 20.322 -10.459 1.00 81.00 322 LEU A N 1
ATOM 2472 C CA . LEU A 1 322 ? 12.667 21.519 -9.690 1.00 81.00 322 LEU A CA 1
ATOM 2473 C C . LEU A 1 322 ? 11.607 22.634 -9.737 1.00 81.00 322 LEU A C 1
ATOM 2475 O O . LEU A 1 322 ? 11.299 23.183 -8.676 1.00 81.00 322 LEU A O 1
ATOM 2479 N N . PRO A 1 323 ? 10.973 22.953 -10.886 1.00 81.06 323 PRO A N 1
ATOM 2480 C CA . PRO A 1 323 ? 9.875 23.918 -10.924 1.00 81.06 323 PRO A CA 1
ATOM 2481 C C . PRO A 1 323 ? 8.706 23.537 -10.007 1.00 81.06 323 PRO A C 1
ATOM 2483 O O . PRO A 1 323 ? 8.080 24.415 -9.416 1.00 81.06 323 PRO A O 1
ATOM 2486 N N . CYS A 1 324 ? 8.433 22.241 -9.811 1.00 77.75 324 CYS A N 1
ATOM 2487 C CA . CYS A 1 324 ? 7.364 21.777 -8.924 1.00 77.75 324 CYS A CA 1
ATOM 2488 C C . CYS A 1 324 ? 7.634 22.102 -7.444 1.00 77.75 324 CYS A C 1
ATOM 2490 O O . CYS A 1 324 ? 6.683 22.283 -6.683 1.00 77.75 324 CYS A O 1
ATOM 2492 N N . TYR A 1 325 ? 8.902 22.249 -7.035 1.00 77.06 325 TYR A N 1
ATOM 2493 C CA . TYR A 1 325 ? 9.256 22.706 -5.686 1.00 77.06 325 TYR A CA 1
ATOM 2494 C C . TYR A 1 325 ? 8.879 24.167 -5.432 1.00 77.06 325 TYR A C 1
ATOM 2496 O O . TYR A 1 325 ? 8.569 24.515 -4.297 1.00 77.06 325 TYR A O 1
ATOM 2504 N N . TYR A 1 326 ? 8.860 25.014 -6.465 1.00 70.31 326 TYR A N 1
ATOM 2505 C CA . TYR A 1 326 ? 8.500 26.428 -6.330 1.00 70.31 326 TYR A CA 1
ATOM 2506 C C . TYR A 1 326 ? 6.997 26.630 -6.061 1.00 70.31 326 TYR A C 1
ATOM 2508 O O . TYR A 1 326 ? 6.606 27.541 -5.333 1.00 70.31 326 TYR A O 1
ATOM 2516 N N . TYR A 1 327 ? 6.147 25.744 -6.592 1.00 65.25 327 TYR A N 1
ATOM 2517 C CA . TYR A 1 327 ? 4.696 25.765 -6.361 1.00 65.25 327 TYR A CA 1
ATOM 2518 C C . TYR A 1 327 ? 4.277 25.166 -5.008 1.00 65.25 327 TYR A C 1
ATOM 2520 O O . TYR A 1 327 ? 3.161 25.404 -4.541 1.00 65.25 327 TYR A O 1
ATOM 2528 N N . LEU A 1 328 ? 5.167 24.420 -4.347 1.00 67.62 328 LEU A N 1
ATOM 2529 C CA . LEU A 1 328 ? 4.975 23.939 -2.982 1.00 67.62 328 LEU A CA 1
ATOM 2530 C C . LEU A 1 328 ? 5.231 25.097 -2.006 1.00 67.62 328 LEU A C 1
ATOM 2532 O O . LEU A 1 328 ? 6.348 25.283 -1.525 1.00 67.62 328 LEU A O 1
ATOM 2536 N N . LYS A 1 329 ? 4.193 25.892 -1.704 1.00 42.88 329 LYS A N 1
ATOM 2537 C CA . LYS A 1 329 ? 4.282 26.925 -0.659 1.00 42.88 329 LYS A CA 1
ATOM 2538 C C . LYS A 1 329 ? 4.787 26.292 0.648 1.00 42.88 329 LYS A C 1
ATOM 2540 O O . LYS A 1 329 ? 4.192 25.309 1.097 1.00 42.88 329 LYS A O 1
ATOM 2545 N N . PRO A 1 330 ? 5.828 26.844 1.296 1.00 44.47 330 PRO A N 1
ATOM 2546 C CA . PRO A 1 330 ? 6.155 26.455 2.656 1.00 44.47 330 PRO A CA 1
ATOM 2547 C C . PRO A 1 330 ? 4.973 26.836 3.551 1.00 44.47 330 PRO A C 1
ATOM 2549 O O . PRO A 1 330 ? 4.547 27.990 3.583 1.00 44.47 330 PRO A O 1
ATOM 2552 N N . GLU A 1 331 ? 4.412 25.857 4.253 1.00 38.34 331 GLU A N 1
ATOM 2553 C CA . GLU A 1 331 ? 3.433 26.129 5.299 1.00 38.34 331 GLU A CA 1
ATOM 2554 C C . GLU A 1 331 ? 4.133 26.990 6.373 1.00 38.34 331 GLU A C 1
ATOM 2556 O O . GLU A 1 331 ? 5.215 26.607 6.835 1.00 38.34 331 GLU A O 1
ATOM 2561 N N . PRO A 1 332 ? 3.602 28.170 6.750 1.00 32.94 332 PRO A N 1
ATOM 2562 C CA . PRO A 1 332 ? 4.237 28.998 7.766 1.00 32.94 332 PRO A CA 1
ATOM 2563 C C . PRO A 1 332 ? 4.314 28.211 9.074 1.00 32.94 332 PRO A C 1
ATOM 2565 O O . PRO A 1 332 ? 3.312 27.674 9.556 1.00 32.94 332 PRO A O 1
ATOM 2568 N N . SER A 1 333 ? 5.516 28.121 9.649 1.00 31.34 333 SER A N 1
ATOM 2569 C CA . SER A 1 333 ? 5.736 27.365 10.875 1.00 31.34 333 SER A CA 1
ATOM 2570 C C . SER A 1 333 ? 4.931 27.990 12.012 1.00 31.34 333 SER A C 1
ATOM 2572 O O . SER A 1 333 ? 5.319 29.015 12.573 1.00 31.34 333 SER A O 1
ATOM 2574 N N . LYS A 1 334 ? 3.827 27.354 12.408 1.00 28.53 334 LYS A N 1
ATOM 2575 C CA . LYS A 1 334 ? 3.313 27.532 13.765 1.00 28.53 334 LYS A CA 1
ATOM 2576 C C . LYS A 1 334 ? 4.383 26.973 14.694 1.00 28.53 334 LYS A C 1
ATOM 2578 O O . LYS A 1 334 ? 4.648 25.771 14.663 1.00 28.53 334 LYS A O 1
ATOM 2583 N N . THR A 1 335 ? 5.033 27.858 15.444 1.00 34.41 335 THR A N 1
ATOM 2584 C CA . THR A 1 335 ? 6.077 27.564 16.427 1.00 34.41 335 THR A CA 1
ATOM 2585 C C . THR A 1 335 ? 5.614 26.420 17.328 1.00 34.41 335 THR A C 1
ATOM 2587 O O . THR A 1 335 ? 4.799 26.609 18.226 1.00 34.41 335 THR A O 1
ATOM 2590 N N . LYS A 1 336 ? 6.081 25.202 17.036 1.00 30.98 336 LYS A N 1
ATOM 2591 C CA . LYS A 1 336 ? 5.834 24.014 17.849 1.00 30.98 336 LYS A CA 1
ATOM 2592 C C . LYS A 1 336 ? 6.999 23.848 18.803 1.00 30.98 336 LYS A C 1
ATOM 2594 O O . LYS A 1 336 ? 8.143 23.685 18.385 1.00 30.98 336 LYS A O 1
ATOM 2599 N N . THR A 1 337 ? 6.660 23.858 20.083 1.00 28.02 337 THR A N 1
ATOM 2600 C CA . THR A 1 337 ? 7.447 23.320 21.184 1.00 28.02 337 THR A CA 1
ATOM 2601 C C . THR A 1 337 ? 8.099 22.009 20.750 1.00 28.02 337 THR A C 1
ATOM 2603 O O . THR A 1 337 ? 7.428 21.106 20.241 1.00 28.02 337 THR A O 1
ATOM 2606 N N . ILE A 1 338 ? 9.419 21.938 20.911 1.00 35.28 338 ILE A N 1
ATOM 2607 C CA . ILE A 1 338 ? 10.262 20.809 20.523 1.00 35.28 338 ILE A CA 1
ATOM 2608 C C . ILE A 1 338 ? 9.854 19.589 21.357 1.00 35.28 338 ILE A C 1
ATOM 2610 O O . ILE A 1 338 ? 10.359 19.353 22.448 1.00 35.28 338 ILE A O 1
ATOM 2614 N N . THR A 1 339 ? 8.939 18.788 20.825 1.00 31.27 339 THR A N 1
ATOM 2615 C CA . THR A 1 339 ? 8.915 17.351 21.082 1.00 31.27 339 THR A CA 1
ATOM 2616 C C . THR A 1 339 ? 9.766 16.728 19.987 1.00 31.27 339 THR A C 1
ATOM 2618 O O . THR A 1 339 ? 9.506 16.936 18.801 1.00 31.27 339 THR A O 1
ATOM 2621 N N . LYS A 1 340 ? 10.839 16.027 20.374 1.00 35.25 340 LYS A N 1
ATOM 2622 C CA . LYS A 1 340 ? 11.707 15.259 19.470 1.00 35.25 340 LYS A CA 1
ATOM 2623 C C . LYS A 1 340 ? 10.853 14.232 18.708 1.00 35.25 340 LYS A C 1
ATOM 2625 O O . LYS A 1 340 ? 10.740 13.081 19.112 1.00 35.25 340 LYS A O 1
ATOM 2630 N N . LYS A 1 341 ? 10.258 14.641 17.587 1.00 38.53 341 LYS A N 1
ATOM 2631 C CA . LYS A 1 341 ? 9.943 13.730 16.489 1.00 38.53 341 LYS A CA 1
ATOM 2632 C C . LYS A 1 341 ? 11.288 13.238 15.982 1.00 38.53 341 LYS A C 1
ATOM 2634 O O . LYS A 1 341 ? 12.140 14.054 15.643 1.00 38.53 341 LYS A O 1
ATOM 2639 N N . THR A 1 342 ? 11.495 11.929 15.974 1.00 43.47 342 THR A N 1
ATOM 2640 C CA . THR A 1 342 ? 12.644 11.281 15.343 1.00 43.47 342 THR A CA 1
ATOM 2641 C C . THR A 1 342 ? 12.616 11.590 13.848 1.00 43.47 342 THR A C 1
ATOM 2643 O O . THR A 1 342 ? 12.058 10.856 13.040 1.00 43.47 342 THR A O 1
ATOM 2646 N N . THR A 1 343 ? 13.174 12.735 13.466 1.00 49.94 343 THR A N 1
ATOM 2647 C CA . THR A 1 343 ? 13.619 12.993 12.105 1.00 49.94 343 THR A CA 1
ATOM 2648 C C . THR A 1 343 ? 14.741 12.009 11.827 1.00 49.94 343 THR A C 1
ATOM 2650 O O . THR A 1 343 ? 15.746 12.001 12.539 1.00 49.94 343 THR A O 1
ATOM 2653 N N . SER A 1 344 ? 14.562 11.161 10.817 1.00 59.47 344 SER A N 1
ATOM 2654 C CA . SER A 1 344 ? 15.632 10.305 10.309 1.00 59.47 344 SER A CA 1
ATOM 2655 C C . SER A 1 344 ? 16.865 11.166 10.060 1.00 59.47 344 SER A C 1
ATOM 2657 O O . SER A 1 344 ? 16.758 12.246 9.470 1.00 59.47 344 SER A O 1
ATOM 2659 N N . SER A 1 345 ? 18.010 10.730 10.591 1.00 77.31 345 SER A N 1
ATOM 2660 C CA . SER A 1 345 ? 19.256 11.489 10.499 1.00 77.31 345 SER A CA 1
ATOM 2661 C C . SER A 1 345 ? 19.544 11.820 9.036 1.00 77.31 345 SER A C 1
ATOM 2663 O O . SER A 1 345 ? 19.335 10.983 8.155 1.00 77.31 345 SER A O 1
ATOM 2665 N N . PHE A 1 346 ? 20.040 13.030 8.773 1.00 80.88 346 PHE A N 1
ATOM 2666 C CA . PHE A 1 346 ? 20.466 13.461 7.438 1.00 80.88 346 PHE A CA 1
ATOM 2667 C C . PHE A 1 346 ? 21.388 12.425 6.772 1.00 80.88 346 PHE A C 1
ATOM 2669 O O . PHE A 1 346 ? 21.268 12.152 5.578 1.00 80.88 346 PHE A O 1
ATOM 2676 N N . LEU A 1 347 ? 22.247 11.783 7.571 1.00 85.69 347 LEU A N 1
ATOM 2677 C CA . LEU A 1 347 ? 23.126 10.707 7.128 1.00 85.69 347 LEU A CA 1
ATOM 2678 C C . LEU A 1 347 ? 22.345 9.488 6.616 1.00 85.69 347 LEU A C 1
ATOM 2680 O O . LEU A 1 347 ? 22.626 8.995 5.530 1.00 85.69 347 LEU A O 1
ATOM 2684 N N . THR A 1 348 ? 21.336 9.028 7.358 1.00 86.12 348 THR A N 1
ATOM 2685 C CA . THR A 1 348 ? 20.485 7.896 6.960 1.00 86.12 348 THR A CA 1
ATOM 2686 C C . THR A 1 348 ? 19.758 8.186 5.652 1.00 86.12 348 THR A C 1
ATOM 2688 O O . THR A 1 348 ? 19.731 7.341 4.765 1.00 86.12 348 THR A O 1
ATOM 2691 N N . LEU A 1 349 ? 19.212 9.394 5.504 1.00 87.75 349 LEU A N 1
ATOM 2692 C CA . LEU A 1 349 ? 18.507 9.791 4.288 1.00 87.75 349 LEU A CA 1
ATOM 2693 C C . LEU A 1 349 ? 19.448 9.857 3.074 1.00 87.75 349 LEU A C 1
ATOM 2695 O O . LEU A 1 349 ? 19.102 9.394 1.990 1.00 87.75 349 LEU A O 1
ATOM 2699 N N . SER A 1 350 ? 20.657 10.380 3.280 1.00 91.69 350 SER A N 1
ATOM 2700 C CA . SER A 1 350 ? 21.684 10.463 2.239 1.00 91.69 350 SER A CA 1
ATOM 2701 C C . SER A 1 350 ? 22.128 9.071 1.787 1.00 91.69 350 SER A C 1
ATOM 2703 O O . SER A 1 350 ? 22.219 8.819 0.591 1.00 91.69 350 SER A O 1
ATOM 2705 N N . LEU A 1 351 ? 22.333 8.142 2.728 1.00 93.38 351 LEU A N 1
ATOM 2706 C CA . LEU A 1 351 ? 22.671 6.748 2.424 1.00 93.38 351 LEU A CA 1
ATOM 2707 C C . LEU A 1 351 ? 21.568 6.043 1.626 1.00 93.38 351 LEU A C 1
ATOM 2709 O O . LEU A 1 351 ? 21.882 5.310 0.693 1.00 93.38 351 LEU A O 1
ATOM 2713 N N . VAL A 1 352 ? 20.293 6.294 1.944 1.00 94.06 352 VAL A N 1
ATOM 2714 C CA . VAL A 1 352 ? 19.160 5.748 1.178 1.00 94.06 352 VAL A CA 1
ATOM 2715 C C . VAL A 1 352 ? 19.176 6.263 -0.258 1.00 94.06 352 VAL A C 1
ATOM 2717 O O . VAL A 1 352 ? 19.114 5.462 -1.186 1.00 94.06 352 VAL A O 1
ATOM 2720 N N . TYR A 1 353 ? 19.302 7.577 -0.465 1.00 95.69 353 TYR A N 1
ATOM 2721 C CA . TYR A 1 353 ? 19.315 8.146 -1.816 1.00 95.69 353 TYR A CA 1
ATOM 2722 C C . TYR A 1 353 ? 20.536 7.727 -2.628 1.00 95.69 353 TYR A C 1
ATOM 2724 O O . TYR A 1 353 ? 20.405 7.465 -3.821 1.00 95.69 353 TYR A O 1
ATOM 2732 N N . ILE A 1 354 ? 21.703 7.615 -1.991 1.00 96.81 354 ILE A N 1
ATOM 2733 C CA . ILE A 1 354 ? 22.911 7.108 -2.643 1.00 96.81 354 ILE A CA 1
ATOM 2734 C C . ILE A 1 354 ? 22.719 5.640 -3.027 1.00 96.81 354 ILE A C 1
ATOM 2736 O O . ILE A 1 354 ? 22.917 5.292 -4.186 1.00 96.81 354 ILE A O 1
ATOM 2740 N N . GLY A 1 355 ? 22.286 4.790 -2.092 1.00 96.69 355 GLY A N 1
ATOM 2741 C CA . GLY A 1 355 ? 22.072 3.364 -2.345 1.00 96.69 355 GLY A CA 1
ATOM 2742 C C . GLY A 1 355 ? 21.057 3.113 -3.460 1.00 96.69 355 GLY A C 1
ATOM 2743 O O . GLY A 1 355 ? 21.347 2.376 -4.401 1.00 96.69 355 GLY A O 1
ATOM 2744 N N . LEU A 1 356 ? 19.903 3.786 -3.406 1.00 96.88 356 LEU A N 1
ATOM 2745 C CA . LEU A 1 356 ? 18.897 3.720 -4.466 1.00 96.88 356 LEU A CA 1
ATOM 2746 C C . LEU A 1 356 ? 19.438 4.268 -5.789 1.00 96.88 356 LEU A C 1
ATOM 2748 O O . LEU A 1 356 ? 19.241 3.635 -6.816 1.00 96.88 356 LEU A O 1
ATOM 2752 N N . GLY A 1 357 ? 20.163 5.388 -5.784 1.00 97.69 357 GLY A N 1
ATOM 2753 C CA . GLY A 1 357 ? 20.746 5.970 -6.994 1.00 97.69 357 GLY A CA 1
ATOM 2754 C C . GLY A 1 357 ? 21.769 5.063 -7.685 1.00 97.69 357 GLY A C 1
ATOM 2755 O O . GLY A 1 357 ? 21.781 4.968 -8.910 1.00 97.69 357 GLY A O 1
ATOM 2756 N N . LEU A 1 358 ? 22.591 4.338 -6.921 1.00 97.88 358 LEU A N 1
ATOM 2757 C CA . LEU A 1 358 ? 23.527 3.351 -7.471 1.00 97.88 358 LEU A CA 1
ATOM 2758 C C . LEU A 1 358 ? 22.792 2.171 -8.126 1.00 97.88 358 LEU A C 1
ATOM 2760 O O . LEU A 1 358 ? 23.153 1.759 -9.229 1.00 97.88 358 LEU A O 1
ATOM 2764 N N . LEU A 1 359 ? 21.737 1.657 -7.483 1.00 97.56 359 LEU A N 1
ATOM 2765 C CA . LEU A 1 359 ? 20.879 0.614 -8.061 1.00 97.56 359 LEU A CA 1
ATOM 2766 C C . LEU A 1 359 ? 20.125 1.122 -9.299 1.00 97.56 359 LEU A C 1
ATOM 2768 O O . LEU A 1 359 ? 19.981 0.398 -10.287 1.00 97.56 359 LEU A O 1
ATOM 2772 N N . VAL A 1 360 ? 19.693 2.387 -9.270 1.00 97.56 360 VAL A N 1
ATOM 2773 C CA . VAL A 1 360 ? 19.051 3.057 -10.399 1.00 97.56 360 VAL A CA 1
ATOM 2774 C C . VAL A 1 360 ? 20.000 3.118 -11.600 1.00 97.56 360 VAL A C 1
ATOM 2776 O O . VAL A 1 360 ? 19.647 2.652 -12.678 1.00 97.56 360 VAL A O 1
ATOM 2779 N N . ALA A 1 361 ? 21.243 3.566 -11.410 1.00 97.88 361 ALA A N 1
ATOM 2780 C CA . ALA A 1 361 ? 22.247 3.553 -12.475 1.00 97.88 361 ALA A CA 1
ATOM 2781 C C . ALA A 1 361 ? 22.487 2.140 -13.032 1.00 97.88 361 ALA A C 1
ATOM 2783 O O . ALA A 1 361 ? 22.516 1.951 -14.247 1.00 97.88 361 ALA A O 1
ATOM 2784 N N . GLY A 1 362 ? 22.626 1.143 -12.151 1.00 97.00 362 GLY A N 1
ATOM 2785 C CA . GLY A 1 362 ? 22.882 -0.241 -12.544 1.00 97.00 362 GLY A CA 1
ATOM 2786 C C . GLY A 1 362 ? 21.796 -0.820 -13.453 1.00 97.00 362 GLY A C 1
ATOM 2787 O O . GLY A 1 362 ? 22.111 -1.342 -14.524 1.00 97.00 362 GLY A O 1
ATOM 2788 N N . HIS A 1 363 ? 20.520 -0.703 -13.070 1.00 95.44 363 HIS A N 1
ATOM 2789 C CA . HIS A 1 363 ? 19.444 -1.268 -13.888 1.00 95.44 363 HIS A CA 1
ATOM 2790 C C . HIS A 1 363 ? 19.207 -0.481 -15.186 1.00 95.44 363 HIS A C 1
ATOM 2792 O O . HIS A 1 363 ? 18.948 -1.119 -16.200 1.00 95.44 363 HIS A O 1
ATOM 2798 N N . CYS A 1 364 ? 19.373 0.849 -15.213 1.00 97.25 364 CYS A N 1
ATOM 2799 C CA . CYS A 1 364 ? 19.262 1.643 -16.448 1.00 97.25 364 CYS A CA 1
ATOM 2800 C C . CYS A 1 364 ? 20.345 1.286 -17.481 1.00 97.25 364 CYS A C 1
ATOM 2802 O O . CYS A 1 364 ? 20.086 1.268 -18.690 1.00 97.25 364 CYS A O 1
ATOM 2804 N N . ILE A 1 365 ? 21.561 0.960 -17.022 1.00 97.06 365 ILE A N 1
ATOM 2805 C CA . ILE A 1 365 ? 22.631 0.462 -17.900 1.00 97.06 365 ILE A CA 1
ATOM 2806 C C . ILE A 1 365 ? 22.200 -0.870 -18.517 1.00 97.06 365 ILE A C 1
ATOM 2808 O O . ILE A 1 365 ? 22.235 -1.028 -19.738 1.00 97.06 365 ILE A O 1
ATOM 2812 N N . LEU A 1 366 ? 21.755 -1.818 -17.686 1.00 97.50 366 LEU A N 1
ATOM 2813 C CA . LEU A 1 366 ? 21.279 -3.122 -18.151 1.00 97.50 366 LEU A CA 1
ATOM 2814 C C . LEU A 1 366 ? 20.082 -2.983 -19.102 1.00 97.50 366 LEU A C 1
ATOM 2816 O O . LEU A 1 366 ? 20.058 -3.639 -20.139 1.00 97.50 366 LEU A O 1
ATOM 2820 N N . TYR A 1 367 ? 19.145 -2.080 -18.812 1.00 96.56 367 TYR A N 1
ATOM 2821 C CA . TYR A 1 367 ? 17.998 -1.781 -19.668 1.00 96.56 367 TYR A CA 1
ATOM 2822 C C . TYR A 1 367 ? 18.455 -1.344 -21.067 1.00 96.56 367 TYR A C 1
ATOM 2824 O O . TYR A 1 367 ? 18.035 -1.920 -22.069 1.00 96.56 367 TYR A O 1
ATOM 2832 N N . SER A 1 368 ? 19.395 -0.396 -21.143 1.00 96.88 368 SER A N 1
ATOM 2833 C CA . SER A 1 368 ? 19.922 0.125 -22.414 1.00 96.88 368 SER A CA 1
ATOM 2834 C C . SER A 1 368 ? 20.619 -0.961 -23.244 1.00 96.88 368 SER A C 1
ATOM 2836 O O . SER A 1 368 ? 20.429 -1.046 -24.455 1.00 96.88 368 SER A O 1
ATOM 2838 N N . PHE A 1 369 ? 21.396 -1.839 -22.600 1.00 94.44 369 PHE A N 1
ATOM 2839 C CA . PHE A 1 369 ? 22.017 -2.984 -23.277 1.00 94.44 369 PHE A CA 1
ATOM 2840 C C . PHE A 1 369 ? 20.996 -4.035 -23.733 1.00 94.44 369 PHE A C 1
ATOM 2842 O O . PHE A 1 369 ? 21.159 -4.613 -24.809 1.00 94.44 369 PHE A O 1
ATOM 2849 N N . GLY A 1 370 ? 19.944 -4.272 -22.947 1.00 93.88 370 GLY A N 1
ATOM 2850 C CA . GLY A 1 370 ? 18.843 -5.153 -23.328 1.00 93.88 370 GLY A CA 1
ATOM 2851 C C . GLY A 1 370 ? 18.115 -4.641 -24.572 1.00 93.88 370 GLY A C 1
ATOM 2852 O O . GLY A 1 370 ? 17.957 -5.388 -25.537 1.00 93.88 370 GLY A O 1
ATOM 2853 N N . LEU A 1 371 ? 17.752 -3.355 -24.583 1.00 92.88 371 LEU A N 1
ATOM 2854 C CA . LEU A 1 371 ? 17.027 -2.716 -25.684 1.00 92.88 371 LEU A CA 1
ATOM 2855 C C . LEU A 1 371 ? 17.866 -2.586 -26.970 1.00 92.88 371 LEU A C 1
ATOM 2857 O O . LEU A 1 371 ? 17.322 -2.651 -28.074 1.00 92.88 371 LEU A O 1
ATOM 2861 N N . LEU A 1 372 ? 19.190 -2.443 -26.840 1.00 93.81 372 LEU A N 1
ATOM 2862 C CA . LEU A 1 372 ? 20.116 -2.412 -27.975 1.00 93.81 372 LEU A CA 1
ATOM 2863 C C . LEU A 1 372 ? 20.138 -3.744 -28.741 1.00 93.81 372 LEU A C 1
ATOM 2865 O O . LEU A 1 372 ? 20.146 -3.752 -29.973 1.00 93.81 372 LEU A O 1
ATOM 2869 N N . TYR A 1 373 ? 20.212 -4.872 -28.027 1.00 91.12 373 TYR A N 1
ATOM 2870 C CA . TYR A 1 373 ? 20.465 -6.180 -28.643 1.00 91.12 373 TYR A CA 1
ATOM 2871 C C . TYR A 1 373 ? 19.214 -7.012 -28.916 1.00 91.12 373 TYR A C 1
ATOM 2873 O O . TYR A 1 373 ? 19.287 -7.965 -29.694 1.00 91.12 373 TYR A O 1
ATOM 2881 N N . LEU A 1 374 ? 18.081 -6.671 -28.306 1.00 88.75 374 LEU A N 1
ATOM 2882 C CA . LEU A 1 374 ? 16.820 -7.374 -28.503 1.00 88.75 374 LEU A CA 1
ATOM 2883 C C . LEU A 1 374 ? 15.832 -6.521 -29.310 1.00 88.75 374 LEU A C 1
ATOM 2885 O O . LEU A 1 374 ? 15.780 -5.303 -29.131 1.00 88.75 374 LEU A O 1
ATOM 2889 N N . PRO A 1 375 ? 14.996 -7.141 -30.164 1.00 89.12 375 PRO A N 1
ATOM 2890 C CA . PRO A 1 375 ? 13.788 -6.492 -30.663 1.00 89.12 375 PRO A CA 1
ATOM 2891 C C . PRO A 1 375 ? 12.932 -6.020 -29.488 1.00 89.12 375 PRO A C 1
ATOM 2893 O O . PRO A 1 375 ? 12.832 -6.726 -28.480 1.00 89.12 375 PRO A O 1
ATOM 2896 N N . VAL A 1 376 ? 12.290 -4.859 -29.613 1.00 86.00 376 VAL A N 1
ATOM 2897 C CA . VAL A 1 376 ? 11.536 -4.262 -28.500 1.00 86.00 376 VAL A CA 1
ATOM 2898 C C . VAL A 1 376 ? 10.379 -5.164 -28.052 1.00 86.00 376 VAL A C 1
ATOM 2900 O O . VAL A 1 376 ? 10.139 -5.297 -26.856 1.00 86.00 376 VAL A O 1
ATOM 2903 N N . SER A 1 377 ? 9.744 -5.892 -28.982 1.00 83.88 377 SER A N 1
ATOM 2904 C CA . SER A 1 377 ? 8.739 -6.916 -28.659 1.00 83.88 377 SER A CA 1
ATOM 2905 C C . SER A 1 377 ? 9.289 -8.025 -27.751 1.00 83.88 377 SER A C 1
ATOM 2907 O O . SER A 1 377 ? 8.654 -8.398 -26.766 1.00 83.88 377 SER A O 1
ATOM 2909 N N . THR A 1 378 ? 10.486 -8.534 -28.051 1.00 86.00 378 THR A N 1
ATOM 2910 C CA . THR A 1 378 ? 11.163 -9.564 -27.250 1.00 86.00 378 THR A CA 1
ATOM 2911 C C . THR A 1 378 ? 11.616 -8.999 -25.904 1.00 86.00 378 THR A C 1
ATOM 2913 O O . THR A 1 378 ? 11.400 -9.626 -24.868 1.00 86.00 378 THR A O 1
ATOM 2916 N N . PHE A 1 379 ? 12.210 -7.803 -25.911 1.00 88.88 379 PHE A N 1
ATOM 2917 C CA . PHE A 1 379 ? 12.682 -7.110 -24.717 1.00 88.88 379 PHE A CA 1
ATOM 2918 C C . PHE A 1 379 ? 11.554 -6.880 -23.705 1.00 88.88 379 PHE A C 1
ATOM 2920 O O . PHE A 1 379 ? 11.706 -7.230 -22.534 1.00 88.88 379 PHE A O 1
ATOM 2927 N N . SER A 1 380 ? 10.406 -6.355 -24.147 1.00 86.56 380 SER A N 1
ATOM 2928 C CA . SER A 1 380 ? 9.253 -6.122 -23.273 1.00 86.56 380 SER A CA 1
ATOM 2929 C C . SER A 1 380 ? 8.724 -7.423 -22.674 1.00 86.56 380 SER A C 1
ATOM 2931 O O . SER A 1 380 ? 8.504 -7.486 -21.468 1.00 86.56 380 SER A O 1
ATOM 2933 N N . LEU A 1 381 ? 8.589 -8.491 -23.468 1.00 83.31 381 LEU A N 1
ATOM 2934 C CA . LEU A 1 381 ? 8.100 -9.779 -22.965 1.00 83.31 381 LEU A CA 1
ATOM 2935 C C . LEU A 1 381 ? 9.050 -10.436 -21.950 1.00 83.31 381 LEU A C 1
ATOM 2937 O O . LEU A 1 381 ? 8.579 -11.045 -20.995 1.00 83.31 381 LEU A O 1
ATOM 2941 N N . ILE A 1 382 ? 10.370 -10.303 -22.115 1.00 86.00 382 ILE A N 1
ATOM 2942 C CA . ILE A 1 382 ? 11.339 -10.747 -21.096 1.00 86.00 382 ILE A CA 1
ATOM 2943 C C . ILE A 1 382 ? 11.218 -9.871 -19.848 1.00 86.00 382 ILE A C 1
ATOM 2945 O O . ILE A 1 382 ? 11.254 -10.374 -18.719 1.00 86.00 382 ILE A O 1
ATOM 2949 N N . SER A 1 383 ? 11.021 -8.565 -20.050 1.00 87.19 383 SER A N 1
ATOM 2950 C CA . SER A 1 383 ? 10.954 -7.593 -18.963 1.00 87.19 383 SER A CA 1
ATOM 2951 C C . SER A 1 383 ? 9.756 -7.809 -18.036 1.00 87.19 383 SER A C 1
ATOM 2953 O O . SER A 1 383 ? 9.815 -7.456 -16.861 1.00 87.19 383 SER A O 1
ATOM 2955 N N . ALA A 1 384 ? 8.724 -8.510 -18.518 1.00 82.75 384 ALA A N 1
ATOM 2956 C CA . ALA A 1 384 ? 7.603 -9.038 -17.739 1.00 82.75 384 ALA A CA 1
ATOM 2957 C C . ALA A 1 384 ? 8.017 -9.805 -16.473 1.00 82.75 384 ALA A C 1
ATOM 2959 O O . ALA A 1 384 ? 7.292 -9.819 -15.476 1.00 82.75 384 ALA A O 1
ATOM 2960 N N . SER A 1 385 ? 9.199 -10.434 -16.500 1.00 83.19 385 SER A N 1
ATOM 2961 C CA . SER A 1 385 ? 9.785 -11.128 -15.347 1.00 83.19 385 SER A CA 1
ATOM 2962 C C . SER A 1 385 ? 9.972 -10.224 -14.119 1.00 83.19 385 SER A C 1
ATOM 2964 O O . SER A 1 385 ? 10.077 -10.731 -13.002 1.00 83.19 385 SER A O 1
ATOM 2966 N N . GLN A 1 386 ? 9.922 -8.895 -14.279 1.00 87.62 386 GLN A N 1
ATOM 2967 C CA . GLN A 1 386 ? 9.916 -7.935 -13.173 1.00 87.62 386 GLN A CA 1
ATOM 2968 C C . GLN A 1 386 ? 8.777 -8.180 -12.175 1.00 87.62 386 GLN A C 1
ATOM 2970 O O . GLN A 1 386 ? 8.960 -8.016 -10.971 1.00 87.62 386 GLN A O 1
ATOM 2975 N N . LEU A 1 387 ? 7.601 -8.640 -12.621 1.00 81.25 387 LEU A N 1
ATOM 2976 C CA . LEU A 1 387 ? 6.521 -8.962 -11.683 1.00 81.25 387 LEU A CA 1
ATOM 2977 C C . LEU A 1 387 ? 6.959 -10.061 -10.709 1.00 81.25 387 LEU A C 1
ATOM 2979 O O . LEU A 1 387 ? 6.615 -10.019 -9.525 1.00 81.25 387 LEU A O 1
ATOM 2983 N N . ALA A 1 388 ? 7.773 -11.001 -11.200 1.00 79.94 388 ALA A N 1
ATOM 2984 C CA . ALA A 1 388 ? 8.247 -12.102 -10.395 1.00 79.94 388 ALA A CA 1
ATOM 2985 C C . ALA A 1 388 ? 9.286 -11.709 -9.360 1.00 79.94 388 ALA A C 1
ATOM 2987 O O . ALA A 1 388 ? 9.146 -12.044 -8.182 1.00 79.94 388 ALA A O 1
ATOM 2988 N N . PHE A 1 389 ? 10.273 -10.924 -9.775 1.00 86.44 389 PHE A N 1
ATOM 2989 C CA . PHE A 1 389 ? 11.256 -10.383 -8.849 1.00 86.44 389 PHE A CA 1
ATOM 2990 C C . PHE A 1 389 ? 10.612 -9.477 -7.796 1.00 86.44 389 PHE A C 1
ATOM 2992 O O . PHE A 1 389 ? 10.955 -9.579 -6.621 1.00 86.44 389 PHE A O 1
ATOM 2999 N N . ASN A 1 390 ? 9.639 -8.641 -8.173 1.00 86.56 390 ASN A N 1
ATOM 3000 C CA . ASN A 1 390 ? 8.965 -7.761 -7.219 1.00 86.56 390 ASN A CA 1
ATOM 3001 C C . ASN A 1 390 ? 8.172 -8.546 -6.175 1.00 86.56 390 ASN A C 1
ATOM 3003 O O . ASN A 1 390 ? 8.301 -8.245 -4.998 1.00 86.56 390 ASN A O 1
ATOM 3007 N N . ALA A 1 391 ? 7.416 -9.580 -6.556 1.00 80.75 391 ALA A N 1
ATOM 3008 C CA . ALA A 1 391 ? 6.698 -10.393 -5.574 1.00 80.75 391 ALA A CA 1
ATOM 3009 C C . ALA A 1 391 ? 7.647 -11.002 -4.525 1.00 80.75 391 ALA A C 1
ATOM 3011 O O . ALA A 1 391 ? 7.344 -10.988 -3.332 1.00 80.75 391 ALA A O 1
ATOM 3012 N N . VAL A 1 392 ? 8.819 -11.481 -4.962 1.00 84.19 392 VAL A N 1
ATOM 3013 C CA . VAL A 1 392 ? 9.861 -12.015 -4.074 1.00 84.19 392 VAL A CA 1
ATOM 3014 C C . VAL A 1 392 ? 10.432 -10.913 -3.176 1.00 84.19 392 VAL A C 1
ATOM 3016 O O . VAL A 1 392 ? 10.444 -11.060 -1.954 1.00 84.19 392 VAL A O 1
ATOM 3019 N N . PHE A 1 393 ? 10.872 -9.789 -3.744 1.00 89.88 393 PHE A N 1
ATOM 3020 C CA . PHE A 1 393 ? 11.455 -8.694 -2.965 1.00 89.88 393 PHE A CA 1
ATOM 3021 C C . PHE A 1 393 ? 10.447 -8.044 -2.010 1.00 89.88 393 PHE A C 1
ATOM 3023 O O . PHE A 1 393 ? 10.785 -7.812 -0.854 1.00 89.88 393 PHE A O 1
ATOM 3030 N N . SER A 1 394 ? 9.204 -7.823 -2.435 1.00 83.00 394 SER A N 1
ATOM 3031 C CA . SER A 1 394 ? 8.119 -7.281 -1.607 1.00 83.00 394 SER A CA 1
ATOM 3032 C C . SER A 1 394 ? 7.707 -8.229 -0.480 1.00 83.00 394 SER A C 1
ATOM 3034 O O . SER A 1 394 ? 7.364 -7.765 0.609 1.00 83.00 394 SER A O 1
ATOM 3036 N N . TYR A 1 395 ? 7.793 -9.548 -0.681 1.00 83.19 395 TYR A N 1
ATOM 3037 C CA . TYR A 1 395 ? 7.606 -10.520 0.399 1.00 83.19 395 TYR A CA 1
ATOM 3038 C C . TYR A 1 395 ? 8.691 -10.376 1.476 1.00 83.19 395 TYR A C 1
ATOM 3040 O O . TYR A 1 395 ? 8.370 -10.244 2.656 1.00 83.19 395 TYR A O 1
ATOM 3048 N N . PHE A 1 396 ? 9.969 -10.332 1.084 1.00 85.38 396 PHE A N 1
ATOM 3049 C CA . PHE A 1 396 ? 11.083 -10.271 2.039 1.00 85.38 396 PHE A CA 1
ATOM 3050 C C . PHE A 1 396 ? 11.285 -8.891 2.683 1.00 85.38 396 PHE A C 1
ATOM 3052 O O . PHE A 1 396 ? 11.578 -8.814 3.874 1.00 85.38 396 PHE A O 1
ATOM 3059 N N . LEU A 1 397 ? 11.147 -7.807 1.918 1.00 83.69 397 LEU A N 1
ATOM 3060 C CA . LEU A 1 397 ? 11.440 -6.443 2.375 1.00 83.69 397 LEU A CA 1
ATOM 3061 C C . LEU A 1 397 ? 10.213 -5.767 2.993 1.00 83.69 397 LEU A C 1
ATOM 3063 O O . LEU A 1 397 ? 10.328 -5.118 4.031 1.00 83.69 397 LEU A O 1
ATOM 3067 N N . ASN A 1 398 ? 9.035 -5.961 2.394 1.00 79.81 398 ASN A N 1
ATOM 3068 C CA . ASN A 1 398 ? 7.805 -5.254 2.771 1.00 79.81 398 ASN A CA 1
ATOM 3069 C C . ASN A 1 398 ? 6.803 -6.157 3.511 1.00 79.81 398 ASN A C 1
ATOM 3071 O O . ASN A 1 398 ? 5.725 -5.705 3.885 1.00 79.81 398 ASN A O 1
ATOM 3075 N N . SER A 1 399 ? 7.153 -7.428 3.765 1.00 76.94 399 SER A N 1
ATOM 3076 C CA . SER A 1 399 ? 6.279 -8.412 4.430 1.00 76.94 399 SER A CA 1
ATOM 3077 C C . SER A 1 399 ? 4.918 -8.599 3.736 1.00 76.94 399 SER A C 1
ATOM 3079 O O . SER A 1 399 ? 3.924 -8.935 4.386 1.00 76.94 399 SER A O 1
ATOM 3081 N N . GLN A 1 400 ? 4.848 -8.378 2.417 1.00 69.38 400 GLN A N 1
ATOM 3082 C CA . GLN A 1 400 ? 3.619 -8.595 1.655 1.00 69.38 400 GLN A CA 1
ATOM 3083 C C . GLN A 1 400 ? 3.323 -10.090 1.517 1.00 69.38 400 GLN A C 1
ATOM 3085 O O . GLN A 1 400 ? 4.205 -10.869 1.181 1.00 69.38 400 GLN A O 1
ATOM 3090 N N . LYS A 1 401 ? 2.075 -10.514 1.744 1.00 71.44 401 LYS A N 1
ATOM 3091 C CA . LYS A 1 401 ? 1.689 -11.932 1.648 1.00 71.44 401 LYS A CA 1
ATOM 3092 C C . LYS A 1 401 ? 1.660 -12.400 0.185 1.00 71.44 401 LYS A C 1
ATOM 3094 O O . LYS A 1 401 ? 0.934 -11.829 -0.628 1.00 71.44 401 LYS A O 1
ATOM 3099 N N . ILE A 1 402 ? 2.376 -13.483 -0.135 1.00 67.19 402 ILE A N 1
ATOM 3100 C CA . ILE A 1 402 ? 2.260 -14.162 -1.436 1.00 67.19 402 ILE A CA 1
ATOM 3101 C C . ILE A 1 402 ? 0.965 -14.976 -1.437 1.00 67.19 402 ILE A C 1
ATOM 3103 O O . ILE A 1 402 ? 0.748 -15.824 -0.576 1.00 67.19 402 ILE A O 1
ATOM 3107 N N . THR A 1 403 ? 0.098 -14.716 -2.410 1.00 67.94 403 THR A N 1
ATOM 3108 C CA . THR A 1 403 ? -1.148 -15.469 -2.602 1.00 67.94 403 THR A CA 1
ATOM 3109 C C . THR A 1 403 ? -0.951 -16.557 -3.667 1.00 67.94 403 THR A C 1
ATOM 3111 O O . THR A 1 403 ? -0.085 -16.400 -4.533 1.00 67.94 403 THR A O 1
ATOM 3114 N N . PRO A 1 404 ? -1.756 -17.638 -3.678 1.00 69.00 404 PRO A N 1
ATOM 3115 C CA . PRO A 1 404 ? -1.674 -18.677 -4.713 1.00 69.00 404 PRO A CA 1
ATOM 3116 C C . PRO A 1 404 ? -1.814 -18.135 -6.145 1.00 69.00 404 PRO A C 1
ATOM 3118 O O . PRO A 1 404 ? -1.192 -18.640 -7.073 1.00 69.00 404 PRO A O 1
ATOM 3121 N N . PHE A 1 405 ? -2.577 -17.056 -6.330 1.00 62.94 405 PHE A N 1
ATOM 3122 C CA . PHE A 1 405 ? -2.741 -16.392 -7.625 1.00 62.94 405 PHE A CA 1
ATOM 3123 C C . PHE A 1 405 ? -1.520 -15.563 -8.029 1.00 62.94 405 PHE A C 1
ATOM 3125 O O . PHE A 1 405 ? -1.169 -15.540 -9.211 1.00 62.94 405 PHE A O 1
ATOM 3132 N N . ILE A 1 406 ? -0.832 -14.934 -7.065 1.00 65.38 406 ILE A N 1
ATOM 3133 C CA . ILE A 1 406 ? 0.486 -14.334 -7.307 1.00 65.38 406 ILE A CA 1
ATOM 3134 C C . ILE A 1 406 ? 1.435 -15.441 -7.756 1.00 65.38 406 ILE A C 1
ATOM 3136 O O . ILE A 1 406 ? 1.997 -15.320 -8.835 1.00 65.38 406 ILE A O 1
ATOM 3140 N N . LEU A 1 407 ? 1.516 -16.557 -7.023 1.00 68.62 407 LEU A N 1
ATOM 3141 C CA . LEU A 1 407 ? 2.351 -17.709 -7.382 1.00 68.62 407 LEU A CA 1
ATOM 3142 C C . LEU A 1 407 ? 2.047 -18.247 -8.795 1.00 68.62 407 LEU A C 1
ATOM 3144 O O . LEU A 1 407 ? 2.967 -18.464 -9.578 1.00 68.62 407 LEU A O 1
ATOM 3148 N N . ASN A 1 408 ? 0.770 -18.392 -9.160 1.00 73.50 408 ASN A N 1
ATOM 3149 C CA . ASN A 1 408 ? 0.363 -18.795 -10.509 1.00 73.50 408 ASN A CA 1
ATOM 3150 C C . ASN A 1 408 ? 0.841 -17.796 -11.578 1.00 73.50 408 ASN A C 1
ATOM 3152 O O . ASN A 1 408 ? 1.374 -18.184 -12.616 1.00 73.50 408 ASN A O 1
ATOM 3156 N N . SER A 1 409 ? 0.717 -16.498 -11.296 1.00 66.19 409 SER A N 1
ATOM 3157 C CA . SER A 1 409 ? 1.201 -15.434 -12.182 1.00 66.19 409 SER A CA 1
ATOM 3158 C C . SER A 1 409 ? 2.727 -15.485 -12.343 1.00 66.19 409 SER A C 1
ATOM 3160 O O . SER A 1 409 ? 3.227 -15.299 -13.451 1.00 66.19 409 SER A O 1
ATOM 3162 N N . LEU A 1 410 ? 3.470 -15.812 -11.275 1.00 67.75 410 LEU A N 1
ATOM 3163 C CA . LEU A 1 410 ? 4.927 -16.006 -11.317 1.00 67.75 410 LEU A CA 1
ATOM 3164 C C . LEU A 1 410 ? 5.322 -17.128 -12.274 1.00 67.75 410 LEU A C 1
ATOM 3166 O O . LEU A 1 410 ? 6.202 -16.940 -13.114 1.00 67.75 410 LEU A O 1
ATOM 3170 N N . VAL A 1 411 ? 4.666 -18.283 -12.160 1.00 73.50 411 VAL A N 1
ATOM 3171 C CA . VAL A 1 411 ? 4.961 -19.459 -12.986 1.00 73.50 411 VAL A CA 1
ATOM 3172 C C . VAL A 1 411 ? 4.705 -19.152 -14.461 1.00 73.50 411 VAL A C 1
ATOM 3174 O O . VAL A 1 411 ? 5.581 -19.375 -15.295 1.00 73.50 411 VAL A O 1
ATOM 3177 N N . LEU A 1 412 ? 3.552 -18.559 -14.784 1.00 72.69 412 LEU A N 1
ATOM 3178 C CA . LEU A 1 412 ? 3.179 -18.228 -16.162 1.00 72.69 412 LEU A CA 1
ATOM 3179 C C . LEU A 1 412 ? 4.132 -17.214 -16.809 1.00 72.69 412 LEU A C 1
ATOM 3181 O O . LEU A 1 412 ? 4.541 -17.400 -17.956 1.00 72.69 412 LEU A O 1
ATOM 3185 N N . LEU A 1 413 ? 4.542 -16.175 -16.075 1.00 69.25 413 LEU A N 1
ATOM 3186 C CA . LEU A 1 413 ? 5.479 -15.166 -16.580 1.00 69.25 413 LEU A CA 1
ATOM 3187 C C . LEU A 1 413 ? 6.905 -15.707 -16.726 1.00 69.25 413 LEU A C 1
ATOM 3189 O O . LEU A 1 413 ? 7.612 -15.348 -17.668 1.00 69.25 413 LEU A O 1
ATOM 3193 N N . THR A 1 414 ? 7.310 -16.619 -15.842 1.00 69.62 414 THR A N 1
ATOM 3194 C CA . THR A 1 414 ? 8.610 -17.297 -15.934 1.00 69.62 414 THR A CA 1
ATOM 3195 C C . THR A 1 414 ? 8.656 -18.215 -17.154 1.00 69.62 414 THR A C 1
ATOM 3197 O O . THR A 1 414 ? 9.627 -18.181 -17.911 1.00 69.62 414 THR A O 1
ATOM 3200 N N . ILE A 1 415 ? 7.585 -18.976 -17.409 1.00 73.88 415 ILE A N 1
ATOM 3201 C CA . ILE A 1 415 ? 7.456 -19.815 -18.609 1.00 73.88 415 ILE A CA 1
ATOM 3202 C C . ILE A 1 415 ? 7.441 -18.940 -19.870 1.00 73.88 415 ILE A C 1
ATOM 3204 O O . ILE A 1 415 ? 8.181 -19.224 -20.809 1.00 73.88 415 ILE A O 1
ATOM 3208 N N . SER A 1 416 ? 6.675 -17.844 -19.871 1.00 71.69 416 SER A N 1
ATOM 3209 C CA . SER A 1 416 ? 6.621 -16.876 -20.977 1.00 71.69 416 SER A CA 1
ATOM 3210 C C . SER A 1 416 ? 8.007 -16.333 -21.350 1.00 71.69 416 SER A C 1
ATOM 3212 O O . SER A 1 416 ? 8.386 -16.357 -22.519 1.00 71.69 416 SER A O 1
ATOM 3214 N N . SER A 1 417 ? 8.794 -15.893 -20.362 1.00 68.12 417 SER A N 1
ATOM 3215 C CA . SER A 1 417 ? 10.152 -15.377 -20.590 1.00 68.12 417 SER A CA 1
ATOM 3216 C C . SER A 1 417 ? 11.122 -16.475 -21.054 1.00 68.12 417 SER A C 1
ATOM 3218 O O . SER A 1 417 ? 11.901 -16.276 -21.987 1.00 68.12 417 SER A O 1
ATOM 3220 N N . THR A 1 418 ? 11.018 -17.680 -20.481 1.00 70.56 418 THR A N 1
ATOM 3221 C CA . THR A 1 418 ? 11.886 -18.820 -20.828 1.00 70.56 418 THR A CA 1
ATOM 3222 C C . THR A 1 418 ? 11.634 -19.326 -22.252 1.00 70.56 418 THR A C 1
ATOM 3224 O O . THR A 1 418 ? 12.580 -19.659 -22.966 1.00 70.56 418 THR A O 1
ATOM 3227 N N . LEU A 1 419 ? 10.378 -19.326 -22.715 1.00 72.50 419 LEU A N 1
ATOM 3228 C CA . LEU A 1 419 ? 10.016 -19.707 -24.087 1.00 72.50 419 LEU A CA 1
ATOM 3229 C C . LEU A 1 419 ? 10.725 -18.844 -25.146 1.00 72.50 419 LEU A C 1
ATOM 3231 O O . LEU A 1 419 ? 11.085 -19.343 -26.212 1.00 72.50 419 LEU A O 1
ATOM 3235 N N . LEU A 1 420 ? 10.985 -17.571 -24.841 1.00 71.44 420 LEU A N 1
ATOM 3236 C CA . LEU A 1 420 ? 11.653 -16.634 -25.751 1.00 71.44 420 LEU A CA 1
ATOM 3237 C C . LEU A 1 420 ? 13.168 -16.859 -25.853 1.00 71.44 420 LEU A C 1
ATOM 3239 O O . LEU A 1 420 ? 13.782 -16.450 -26.839 1.00 71.44 420 LEU A O 1
ATOM 3243 N N . VAL A 1 421 ? 13.779 -17.547 -24.885 1.00 68.88 421 VAL A N 1
ATOM 3244 C CA . VAL A 1 421 ? 15.182 -17.990 -24.981 1.00 68.88 421 VAL A CA 1
ATOM 3245 C C . VAL A 1 421 ? 15.330 -19.083 -26.033 1.00 68.88 421 VAL A C 1
ATOM 3247 O O . VAL A 1 421 ? 16.296 -19.090 -26.791 1.00 68.88 421 VAL A O 1
ATOM 3250 N N . ILE A 1 422 ? 14.359 -19.996 -26.086 1.00 64.31 422 ILE A N 1
ATOM 3251 C CA . ILE A 1 422 ? 14.432 -21.233 -26.875 1.00 64.31 422 ILE A CA 1
ATOM 3252 C C . ILE A 1 422 ? 14.254 -20.957 -28.377 1.00 64.31 422 ILE A C 1
ATOM 3254 O O . ILE A 1 422 ? 14.740 -21.717 -29.208 1.00 64.31 422 ILE A O 1
ATOM 3258 N N . GLN A 1 423 ? 13.601 -19.853 -28.748 1.00 64.69 423 GLN A N 1
ATOM 3259 C CA . GLN A 1 423 ? 13.212 -19.594 -30.133 1.00 64.69 423 GLN A CA 1
ATOM 3260 C C . GLN A 1 423 ? 14.335 -19.068 -31.049 1.00 64.69 423 GLN A C 1
ATOM 3262 O O . GLN A 1 423 ? 14.178 -19.113 -32.270 1.00 64.69 423 GLN A O 1
ATOM 3267 N N . HIS A 1 424 ? 15.452 -18.545 -30.531 1.00 59.31 424 HIS A N 1
ATOM 3268 C CA . HIS A 1 424 ? 16.407 -17.844 -31.398 1.00 59.31 424 HIS A CA 1
ATOM 3269 C C . HIS A 1 424 ? 17.367 -18.779 -32.160 1.00 59.31 424 HIS A C 1
ATOM 3271 O O . HIS A 1 424 ? 18.550 -18.918 -31.844 1.00 59.31 424 HIS A O 1
ATOM 3277 N N . GLU A 1 425 ? 16.851 -19.375 -33.232 1.00 52.53 425 GLU A N 1
ATOM 3278 C CA . GLU A 1 425 ? 17.618 -19.938 -34.344 1.00 52.53 425 GLU A CA 1
ATOM 3279 C C . GLU A 1 425 ? 17.584 -18.929 -35.509 1.00 52.53 425 GLU A C 1
ATOM 3281 O O . GLU A 1 425 ? 16.553 -18.786 -36.161 1.00 52.53 425 GLU A O 1
ATOM 3286 N N . PRO A 1 426 ? 18.658 -18.159 -35.769 1.00 51.66 426 PRO A N 1
ATOM 3287 C CA . PRO A 1 426 ? 18.682 -17.236 -36.899 1.00 51.66 426 PRO A CA 1
ATOM 3288 C C . PRO A 1 426 ? 18.784 -18.000 -38.229 1.00 51.66 426 PRO A C 1
ATOM 3290 O O . PRO A 1 426 ? 19.760 -18.724 -38.469 1.00 51.66 426 PRO A O 1
ATOM 3293 N N . GLU A 1 427 ? 17.814 -17.793 -39.120 1.00 46.06 427 GLU A N 1
ATOM 3294 C CA . GLU A 1 427 ? 17.900 -18.224 -40.515 1.00 46.06 427 GLU A CA 1
ATOM 3295 C C . GLU A 1 427 ? 18.942 -17.360 -41.264 1.00 46.06 427 GLU A C 1
ATOM 3297 O O . GLU A 1 427 ? 18.694 -16.213 -41.607 1.00 46.06 427 GLU A O 1
ATOM 3302 N N . SER A 1 428 ? 20.130 -17.942 -41.497 1.00 44.66 428 SER A N 1
ATOM 3303 C CA . SER A 1 428 ? 21.185 -17.551 -42.471 1.00 44.66 428 SER A CA 1
ATOM 3304 C C . SER A 1 428 ? 21.830 -16.147 -42.347 1.00 44.66 428 SER A C 1
ATOM 3306 O O . SER A 1 428 ? 21.205 -15.146 -42.680 1.00 44.66 428 SER A O 1
ATOM 3308 N N . PRO A 1 429 ? 23.133 -16.042 -41.973 1.00 50.97 429 PRO A N 1
ATOM 3309 C CA . PRO A 1 429 ? 24.263 -16.193 -42.920 1.00 50.97 429 PRO A CA 1
ATOM 3310 C C . PRO A 1 429 ? 25.456 -16.995 -42.323 1.00 50.97 429 PRO A C 1
ATOM 3312 O O . PRO A 1 429 ? 25.257 -17.777 -41.402 1.00 50.97 429 PRO A O 1
ATOM 3315 N N . SER A 1 430 ? 26.674 -16.904 -42.881 1.00 55.00 430 SER A N 1
ATOM 3316 C CA . SER A 1 430 ? 27.870 -17.743 -42.598 1.00 55.00 430 SER A CA 1
ATOM 3317 C C . SER A 1 430 ? 28.190 -18.016 -41.109 1.00 55.00 430 SER A C 1
ATOM 3319 O O . SER A 1 430 ? 27.903 -17.199 -40.231 1.00 55.00 430 SER A O 1
ATOM 3321 N N . SER A 1 431 ? 28.826 -19.163 -40.820 1.00 58.00 431 SER A N 1
ATOM 3322 C CA . SER A 1 431 ? 29.077 -19.716 -39.467 1.00 58.00 431 SER A CA 1
ATOM 3323 C C . SER A 1 431 ? 29.673 -18.724 -38.454 1.00 58.00 431 SER A C 1
ATOM 3325 O O . SER A 1 431 ? 29.264 -18.718 -37.293 1.00 58.00 431 SER A O 1
ATOM 3327 N N . THR A 1 432 ? 30.568 -17.833 -38.887 1.00 55.34 432 THR A N 1
ATOM 3328 C CA . THR A 1 432 ? 31.196 -16.808 -38.034 1.00 55.34 432 THR A CA 1
ATOM 3329 C C . THR A 1 432 ? 30.223 -15.689 -37.633 1.00 55.34 432 THR A C 1
ATOM 3331 O O . THR A 1 432 ? 30.259 -15.209 -36.500 1.00 55.34 432 THR A O 1
ATOM 3334 N N . SER A 1 433 ? 29.302 -15.300 -38.525 1.00 58.59 433 SER A N 1
ATOM 3335 C CA . SER A 1 433 ? 28.275 -14.281 -38.245 1.00 58.59 433 SER A CA 1
ATOM 3336 C C . SER A 1 433 ? 27.168 -14.802 -37.315 1.00 58.59 433 SER A C 1
ATOM 3338 O O . SER A 1 433 ? 26.685 -14.055 -36.461 1.00 58.59 433 SER A O 1
ATOM 3340 N N . LYS A 1 434 ? 26.843 -16.106 -37.389 1.00 62.22 434 LYS A N 1
ATOM 3341 C CA . LYS A 1 434 ? 25.870 -16.767 -36.496 1.00 62.22 434 LYS A CA 1
ATOM 3342 C C . LYS A 1 434 ? 26.306 -16.730 -35.033 1.00 62.22 434 LYS A C 1
ATOM 3344 O O . LYS A 1 434 ? 25.491 -16.440 -34.162 1.00 62.22 434 LYS A O 1
ATOM 3349 N N . SER A 1 435 ? 27.587 -16.985 -34.757 1.00 63.81 435 SER A N 1
ATOM 3350 C CA . SER A 1 435 ? 28.115 -16.982 -33.385 1.00 63.81 435 SER A CA 1
ATOM 3351 C C . SER A 1 435 ? 28.079 -15.586 -32.754 1.00 63.81 435 SER A C 1
ATOM 3353 O O . SER A 1 435 ? 27.754 -15.445 -31.575 1.00 63.81 435 SER A O 1
ATOM 3355 N N . ALA A 1 436 ? 28.374 -14.542 -33.536 1.00 71.56 436 ALA A N 1
ATOM 3356 C CA . ALA A 1 436 ? 28.344 -13.160 -33.063 1.00 71.56 436 ALA A CA 1
ATOM 3357 C C . ALA A 1 436 ? 26.909 -12.658 -32.809 1.00 71.56 436 ALA A C 1
ATOM 3359 O O . ALA A 1 436 ? 26.671 -11.972 -31.816 1.00 71.56 436 ALA A O 1
ATOM 3360 N N . ALA A 1 437 ? 25.949 -13.024 -33.667 1.00 75.88 437 ALA A N 1
ATOM 3361 C CA . ALA A 1 437 ? 24.535 -12.690 -33.484 1.00 75.88 437 ALA A CA 1
ATOM 3362 C C . ALA A 1 437 ? 23.925 -13.401 -32.263 1.00 75.88 437 ALA A C 1
ATOM 3364 O O . ALA A 1 437 ? 23.312 -12.744 -31.421 1.00 75.88 437 ALA A O 1
ATOM 3365 N N . LYS A 1 438 ? 24.183 -14.710 -32.103 1.00 80.00 438 LYS A N 1
ATOM 3366 C CA . LYS A 1 438 ? 23.754 -15.475 -30.918 1.00 80.00 438 LYS A CA 1
ATOM 3367 C C . LYS A 1 438 ? 24.339 -14.889 -29.624 1.00 80.00 438 LYS A C 1
ATOM 3369 O O . LYS A 1 438 ? 23.612 -14.726 -28.651 1.00 80.00 438 LYS A O 1
ATOM 3374 N N . SER A 1 439 ? 25.617 -14.498 -29.623 1.00 81.56 439 SER A N 1
ATOM 3375 C CA . SER A 1 439 ? 26.263 -13.874 -28.456 1.00 81.56 439 SER A CA 1
ATOM 3376 C C . SER A 1 439 ? 25.608 -12.545 -28.053 1.00 81.56 439 SER A C 1
ATOM 3378 O O . SER A 1 439 ? 25.266 -12.352 -26.887 1.00 81.56 439 SER A O 1
ATOM 3380 N N . LYS A 1 440 ? 25.340 -11.653 -29.019 1.00 87.44 440 LYS A N 1
ATOM 3381 C CA . LYS A 1 440 ? 24.643 -10.380 -28.757 1.00 87.44 440 LYS A CA 1
ATOM 3382 C C . LYS A 1 440 ? 23.243 -10.594 -28.187 1.00 87.44 440 LYS A C 1
ATOM 3384 O O . LYS A 1 440 ? 22.879 -9.923 -27.227 1.00 87.44 440 LYS A O 1
ATOM 3389 N N . TYR A 1 441 ? 22.491 -11.551 -28.728 1.00 87.25 441 TYR A N 1
ATOM 3390 C CA . TYR A 1 441 ? 21.163 -11.881 -28.215 1.00 87.25 441 TYR A CA 1
ATOM 3391 C C . TYR A 1 441 ? 21.203 -12.368 -26.763 1.00 87.25 441 TYR A C 1
ATOM 3393 O O . TYR A 1 441 ? 20.420 -11.903 -25.941 1.00 87.25 441 TYR A O 1
ATOM 3401 N N . VAL A 1 442 ? 22.140 -13.261 -26.424 1.00 88.75 442 VAL A N 1
ATOM 3402 C CA . VAL A 1 442 ? 22.307 -13.763 -25.049 1.00 88.75 442 VAL A CA 1
ATOM 3403 C C . VAL A 1 442 ? 22.660 -12.629 -24.087 1.00 88.75 442 VAL A C 1
ATOM 3405 O O . VAL A 1 442 ? 22.081 -12.551 -23.005 1.00 88.75 442 VAL A O 1
ATOM 3408 N N . ILE A 1 443 ? 23.554 -11.717 -24.486 1.00 90.50 443 ILE A N 1
ATOM 3409 C CA . ILE A 1 443 ? 23.869 -10.519 -23.694 1.00 90.50 443 ILE A CA 1
ATOM 3410 C C . ILE A 1 443 ? 22.602 -9.684 -23.483 1.00 90.50 443 ILE A C 1
ATOM 3412 O O . ILE A 1 443 ? 22.290 -9.332 -22.349 1.00 90.50 443 ILE A O 1
ATOM 3416 N N . GLY A 1 444 ? 21.841 -9.424 -24.550 1.00 91.75 444 GLY A N 1
ATOM 3417 C CA . GLY A 1 444 ? 20.573 -8.701 -24.476 1.00 91.75 444 GLY A CA 1
ATOM 3418 C C . GLY A 1 444 ? 19.571 -9.351 -23.520 1.00 91.75 444 GLY A C 1
ATOM 3419 O O . GLY A 1 444 ? 18.977 -8.659 -22.697 1.00 91.75 444 GLY A O 1
ATOM 3420 N N . TYR A 1 445 ? 19.434 -10.678 -23.567 1.00 89.69 445 TYR A N 1
ATOM 3421 C CA . TYR A 1 445 ? 18.559 -11.441 -22.675 1.00 89.69 445 TYR A CA 1
ATOM 3422 C C . TYR A 1 445 ? 18.967 -11.306 -21.203 1.00 89.69 445 TYR A C 1
ATOM 3424 O O . TYR A 1 445 ? 18.139 -10.962 -20.360 1.00 89.69 445 TYR A O 1
ATOM 3432 N N . ILE A 1 446 ? 20.249 -11.531 -20.890 1.00 91.81 446 ILE A N 1
ATOM 3433 C CA . ILE A 1 446 ? 20.776 -11.412 -19.521 1.00 91.81 446 ILE A CA 1
ATOM 3434 C C . ILE A 1 446 ? 20.578 -9.985 -18.999 1.00 91.81 446 ILE A C 1
ATOM 3436 O O . ILE A 1 446 ? 20.147 -9.794 -17.862 1.00 91.81 446 ILE A O 1
ATOM 3440 N N . CYS A 1 447 ? 20.853 -8.984 -19.834 1.00 95.38 447 CYS A N 1
ATOM 3441 C CA . CYS A 1 447 ? 20.657 -7.581 -19.500 1.00 95.38 447 CYS A CA 1
ATOM 3442 C C . CYS A 1 447 ? 19.179 -7.238 -19.264 1.00 95.38 447 CYS A C 1
ATOM 3444 O O . CYS A 1 447 ? 18.877 -6.559 -18.287 1.00 95.38 447 CYS A O 1
ATOM 3446 N N . ALA A 1 448 ? 18.254 -7.752 -20.080 1.00 92.94 448 ALA A N 1
ATOM 3447 C CA . ALA A 1 448 ? 16.821 -7.549 -19.880 1.00 92.94 448 ALA A CA 1
ATOM 3448 C C . ALA A 1 448 ? 16.351 -8.139 -18.539 1.00 92.94 448 ALA A C 1
ATOM 3450 O O . ALA A 1 448 ? 15.820 -7.404 -17.710 1.00 92.94 448 ALA A O 1
ATOM 3451 N N . VAL A 1 449 ? 16.652 -9.413 -18.256 1.00 92.00 449 VAL A N 1
ATOM 3452 C CA . VAL A 1 449 ? 16.311 -10.052 -16.967 1.00 92.00 449 VAL A CA 1
ATOM 3453 C C . VAL A 1 449 ? 16.954 -9.318 -15.784 1.00 92.00 449 VAL A C 1
ATOM 3455 O O . VAL A 1 449 ? 16.300 -9.065 -14.771 1.00 92.00 449 VAL A O 1
ATOM 3458 N N . GLY A 1 450 ? 18.228 -8.939 -15.911 1.00 94.62 450 GLY A N 1
ATOM 3459 C CA . GLY A 1 450 ? 18.947 -8.185 -14.886 1.00 94.62 450 GLY A CA 1
ATOM 3460 C C . GLY A 1 450 ? 18.329 -6.809 -14.623 1.00 94.62 450 GLY A C 1
ATOM 3461 O O . GLY A 1 450 ? 18.198 -6.408 -13.467 1.00 94.62 450 GLY A O 1
ATOM 3462 N N . SER A 1 451 ? 17.893 -6.108 -15.674 1.00 95.19 451 SER A N 1
ATOM 3463 C CA . SER A 1 451 ? 17.194 -4.827 -15.546 1.00 95.19 451 SER A CA 1
ATOM 3464 C C . SER A 1 451 ? 15.837 -4.979 -14.854 1.00 95.19 451 SER A C 1
ATOM 3466 O O . SER A 1 451 ? 15.543 -4.201 -13.951 1.00 95.19 451 SER A O 1
ATOM 3468 N N . SER A 1 452 ? 15.071 -6.030 -15.162 1.00 93.19 452 SER A N 1
ATOM 3469 C CA . SER A 1 452 ? 13.802 -6.353 -14.495 1.00 93.19 452 SER A CA 1
ATOM 3470 C C . SER A 1 452 ? 13.961 -6.646 -13.011 1.00 93.19 452 SER A C 1
ATOM 3472 O O . SER A 1 452 ? 13.175 -6.161 -12.191 1.00 93.19 452 SER A O 1
ATOM 3474 N N . ALA A 1 453 ? 14.986 -7.418 -12.645 1.00 93.88 453 ALA A N 1
ATOM 3475 C CA . ALA A 1 453 ? 15.319 -7.676 -11.250 1.00 93.88 453 ALA A CA 1
ATOM 3476 C C . ALA A 1 453 ? 15.727 -6.380 -10.534 1.00 93.88 453 ALA A C 1
ATOM 3478 O O . ALA A 1 453 ? 15.222 -6.086 -9.451 1.00 93.88 453 ALA A O 1
ATOM 3479 N N . GLY A 1 454 ? 16.588 -5.574 -11.161 1.00 96.06 454 GLY A N 1
ATOM 3480 C CA . GLY A 1 454 ? 17.034 -4.291 -10.621 1.00 96.06 454 GLY A CA 1
ATOM 3481 C C . GLY A 1 454 ? 15.888 -3.298 -10.411 1.00 96.06 454 GLY A C 1
ATOM 3482 O O . GLY A 1 454 ? 15.756 -2.748 -9.321 1.00 96.06 454 GLY A O 1
ATOM 3483 N N . TYR A 1 455 ? 15.017 -3.126 -11.408 1.00 95.12 455 TYR A N 1
ATOM 3484 C CA . TYR A 1 455 ? 13.842 -2.256 -11.328 1.00 95.12 455 TYR A CA 1
ATOM 3485 C C . TYR A 1 455 ? 12.898 -2.683 -10.196 1.00 95.12 455 TYR A C 1
ATOM 3487 O O . TYR A 1 455 ? 12.511 -1.878 -9.349 1.00 95.12 455 TYR A O 1
ATOM 3495 N N . SER A 1 456 ? 12.611 -3.982 -10.101 1.00 93.25 456 SER A N 1
ATOM 3496 C CA . SER A 1 456 ? 11.758 -4.548 -9.049 1.00 93.25 456 SER A CA 1
ATOM 3497 C C . SER A 1 456 ? 12.320 -4.355 -7.644 1.00 93.25 456 SER A C 1
ATOM 3499 O O . SER A 1 456 ? 11.573 -4.077 -6.700 1.00 93.25 456 SER A O 1
ATOM 3501 N N . LEU A 1 457 ? 13.639 -4.504 -7.499 1.00 95.69 457 LEU A N 1
ATOM 3502 C CA . LEU A 1 457 ? 14.338 -4.263 -6.244 1.00 95.69 457 LEU A CA 1
ATOM 3503 C C . LEU A 1 457 ? 14.266 -2.784 -5.856 1.00 95.69 457 LEU A C 1
ATOM 3505 O O . LEU A 1 457 ? 13.976 -2.482 -4.700 1.00 95.69 457 LEU A O 1
ATOM 3509 N N . VAL A 1 458 ? 14.474 -1.871 -6.813 1.00 96.69 458 VAL A N 1
ATOM 3510 C CA . VAL A 1 458 ? 14.339 -0.422 -6.596 1.00 96.69 458 VAL A CA 1
ATOM 3511 C C . VAL A 1 458 ? 12.928 -0.082 -6.120 1.00 96.69 458 VAL A C 1
ATOM 3513 O O . VAL A 1 458 ? 12.803 0.549 -5.075 1.00 96.69 458 VAL A O 1
ATOM 3516 N N . LEU A 1 459 ? 11.871 -0.561 -6.792 1.00 94.06 459 LEU A N 1
ATOM 3517 C CA . LEU A 1 459 ? 10.486 -0.318 -6.362 1.00 94.06 459 LEU A CA 1
ATOM 3518 C C . LEU A 1 459 ? 10.231 -0.812 -4.928 1.00 94.06 459 LEU A C 1
ATOM 3520 O O . LEU A 1 459 ? 9.662 -0.082 -4.115 1.00 94.06 459 LEU A O 1
ATOM 3524 N N . SER A 1 460 ? 10.686 -2.026 -4.605 1.00 93.62 460 SER A N 1
ATOM 3525 C CA . SER A 1 460 ? 10.482 -2.635 -3.282 1.00 93.62 460 SER A CA 1
ATOM 3526 C C . SER A 1 460 ? 11.239 -1.886 -2.179 1.00 93.62 460 SER A C 1
ATOM 3528 O O . SER A 1 460 ? 10.694 -1.665 -1.099 1.00 93.62 460 SER A O 1
ATOM 3530 N N . LEU A 1 461 ? 12.477 -1.454 -2.449 1.00 95.12 461 LEU A N 1
ATOM 3531 C CA . LEU A 1 461 ? 13.289 -0.666 -1.517 1.00 95.12 461 LEU A CA 1
ATOM 3532 C C . LEU A 1 461 ? 12.770 0.764 -1.351 1.00 95.12 461 LEU A C 1
ATOM 3534 O O . LEU A 1 461 ? 12.875 1.321 -0.259 1.00 95.12 461 LEU A O 1
ATOM 3538 N N . THR A 1 462 ? 12.215 1.366 -2.403 1.00 94.12 462 THR A N 1
ATOM 3539 C CA . THR A 1 462 ? 11.556 2.673 -2.320 1.00 94.12 462 THR A CA 1
ATOM 3540 C C . THR A 1 462 ? 10.343 2.607 -1.392 1.00 94.12 462 THR A C 1
ATOM 3542 O O . THR A 1 462 ? 10.202 3.468 -0.525 1.00 94.12 462 THR A O 1
ATOM 3545 N N . ASP A 1 463 ? 9.517 1.569 -1.515 1.00 90.75 463 ASP A N 1
ATOM 3546 C CA . ASP A 1 463 ? 8.369 1.319 -0.632 1.00 90.75 463 ASP A CA 1
ATOM 3547 C C . ASP A 1 463 ? 8.813 1.106 0.825 1.00 90.75 463 ASP A C 1
ATOM 3549 O O . ASP A 1 463 ? 8.399 1.836 1.729 1.00 90.75 463 ASP A O 1
ATOM 3553 N N . TYR A 1 464 ? 9.804 0.232 1.040 1.00 91.00 464 TYR A N 1
ATOM 3554 C CA . TYR A 1 464 ? 10.440 0.035 2.346 1.00 91.00 464 TYR A CA 1
ATOM 3555 C C . TYR A 1 464 ? 10.969 1.348 2.948 1.00 91.00 464 TYR A C 1
ATOM 3557 O O . TYR A 1 464 ? 10.792 1.626 4.140 1.00 91.00 464 TYR A O 1
ATOM 3565 N N . ALA A 1 465 ? 11.623 2.183 2.133 1.00 89.50 465 ALA A N 1
ATOM 3566 C CA . ALA A 1 465 ? 12.145 3.471 2.563 1.00 89.50 465 ALA A CA 1
ATOM 3567 C C . ALA A 1 465 ? 11.016 4.410 3.002 1.00 89.50 465 ALA A C 1
ATOM 3569 O O . ALA A 1 465 ? 11.178 5.092 4.016 1.00 89.50 465 ALA A O 1
ATOM 3570 N N . PHE A 1 466 ? 9.873 4.429 2.312 1.00 88.38 466 PHE A N 1
ATOM 3571 C CA . PHE A 1 466 ? 8.705 5.204 2.735 1.00 88.38 466 PHE A CA 1
ATOM 3572 C C . PHE A 1 466 ? 8.116 4.697 4.050 1.00 88.38 466 PHE A C 1
ATOM 3574 O O . PHE A 1 466 ? 7.937 5.499 4.974 1.00 88.38 466 PHE A O 1
ATOM 3581 N N . GLU A 1 467 ? 7.903 3.388 4.177 1.00 83.62 467 GLU A N 1
ATOM 3582 C CA . GLU A 1 467 ? 7.281 2.798 5.363 1.00 83.62 467 GLU A CA 1
ATOM 3583 C C . GLU A 1 467 ? 8.154 2.882 6.621 1.00 83.62 467 GLU A C 1
ATOM 3585 O O . GLU A 1 467 ? 7.674 3.211 7.714 1.00 83.62 467 GLU A O 1
ATOM 3590 N N . LYS A 1 468 ? 9.440 2.534 6.506 1.00 82.56 468 LYS A N 1
ATOM 3591 C CA . LYS A 1 468 ? 10.308 2.321 7.674 1.00 82.56 468 LYS A CA 1
ATOM 3592 C C . LYS A 1 468 ? 11.196 3.516 7.989 1.00 82.56 468 LYS A C 1
ATOM 3594 O O . LYS A 1 468 ? 11.448 3.769 9.168 1.00 82.56 468 LYS A O 1
ATOM 3599 N N . ILE A 1 469 ? 11.649 4.258 6.974 1.00 85.62 469 ILE A N 1
ATOM 3600 C CA . ILE A 1 469 ? 12.688 5.290 7.132 1.00 85.62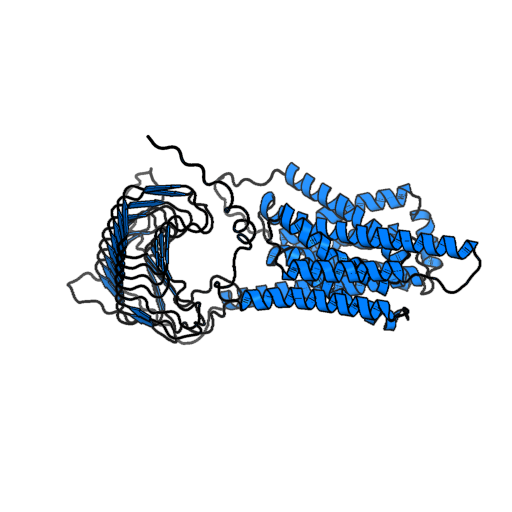 469 ILE A CA 1
ATOM 3601 C C . ILE A 1 469 ? 12.106 6.701 7.056 1.00 85.62 469 ILE A C 1
ATOM 3603 O O . ILE A 1 469 ? 12.310 7.504 7.962 1.00 85.62 469 ILE A O 1
ATOM 3607 N N . LEU A 1 470 ? 11.411 7.036 5.973 1.00 82.44 470 LEU A N 1
ATOM 3608 C CA . LEU A 1 470 ? 10.926 8.386 5.699 1.00 82.44 470 LEU A CA 1
ATOM 3609 C C . LEU A 1 470 ? 9.674 8.710 6.507 1.00 82.44 470 LEU A C 1
ATOM 3611 O O . LEU A 1 470 ? 9.582 9.820 7.032 1.00 82.44 470 LEU A O 1
ATOM 3615 N N . LYS A 1 471 ? 8.720 7.770 6.593 1.00 76.88 471 LYS A N 1
ATOM 3616 C CA . LYS A 1 471 ? 7.416 7.937 7.263 1.00 76.88 471 LYS A CA 1
ATOM 3617 C C . LYS A 1 471 ? 6.713 9.247 6.870 1.00 76.88 471 LYS A C 1
ATOM 3619 O O . LYS A 1 471 ? 6.071 9.903 7.692 1.00 76.88 471 LYS A O 1
ATOM 3624 N N . LYS A 1 472 ? 6.896 9.663 5.613 1.00 73.94 472 LYS A N 1
ATOM 3625 C CA . LYS A 1 472 ? 6.383 10.904 5.022 1.00 73.94 472 LYS A CA 1
ATOM 3626 C C . LYS A 1 472 ? 5.744 10.578 3.680 1.00 73.94 472 LYS A C 1
ATOM 3628 O O . LYS A 1 472 ? 6.433 10.128 2.774 1.00 73.94 472 LYS A O 1
ATOM 3633 N N . TYR A 1 473 ? 4.461 10.891 3.557 1.00 77.12 473 TYR A N 1
ATOM 3634 C CA . TYR A 1 473 ? 3.633 10.569 2.394 1.00 77.12 473 TYR A CA 1
ATOM 3635 C C . TYR A 1 473 ? 3.119 11.862 1.745 1.00 77.12 473 TYR A C 1
ATOM 3637 O O . TYR A 1 473 ? 1.923 12.125 1.694 1.00 77.12 473 TYR A O 1
ATOM 3645 N N . THR A 1 474 ? 4.040 12.747 1.351 1.00 81.50 474 THR A N 1
ATOM 3646 C CA . THR A 1 474 ? 3.709 14.056 0.758 1.00 81.50 474 THR A CA 1
ATOM 3647 C C . THR A 1 474 ? 4.176 14.138 -0.690 1.00 81.50 474 THR A C 1
ATOM 3649 O O . THR A 1 474 ? 5.117 13.451 -1.081 1.00 81.50 474 THR A O 1
ATOM 3652 N N . PHE A 1 475 ? 3.590 15.045 -1.479 1.00 81.25 475 PHE A N 1
ATOM 3653 C CA . PHE A 1 475 ? 4.045 15.291 -2.854 1.00 81.25 475 PHE A CA 1
ATOM 3654 C C . PHE A 1 475 ? 5.522 15.707 -2.916 1.00 81.25 475 PHE A C 1
ATOM 3656 O O . PHE A 1 475 ? 6.259 15.258 -3.787 1.00 81.25 475 PHE A O 1
ATOM 3663 N N . LYS A 1 476 ? 6.002 16.471 -1.924 1.00 84.81 476 LYS A N 1
ATOM 3664 C CA . LYS A 1 476 ? 7.434 16.763 -1.783 1.00 84.81 476 LYS A CA 1
ATOM 3665 C C . LYS A 1 476 ? 8.266 15.484 -1.628 1.00 84.81 476 LYS A C 1
ATOM 3667 O O . LYS A 1 476 ? 9.349 15.410 -2.188 1.00 84.81 476 LYS A O 1
ATOM 3672 N N . ALA A 1 477 ? 7.779 14.487 -0.890 1.00 84.00 477 ALA A N 1
ATOM 3673 C CA . ALA A 1 477 ? 8.487 13.223 -0.714 1.00 84.00 477 ALA A CA 1
ATOM 3674 C C . ALA A 1 477 ? 8.552 12.405 -2.022 1.00 84.00 477 ALA A C 1
ATOM 3676 O O . ALA A 1 477 ? 9.574 11.772 -2.274 1.00 84.00 477 ALA A O 1
ATOM 3677 N N . ILE A 1 478 ? 7.523 12.493 -2.882 1.00 87.25 478 ILE A N 1
ATOM 3678 C CA . ILE A 1 478 ? 7.558 11.950 -4.257 1.00 87.25 478 ILE A CA 1
ATOM 3679 C C . ILE A 1 478 ? 8.675 12.627 -5.052 1.00 87.25 478 ILE A C 1
ATOM 3681 O O . ILE A 1 478 ? 9.525 11.945 -5.619 1.00 87.25 478 ILE A O 1
ATOM 3685 N N . LEU A 1 479 ? 8.705 13.964 -5.059 1.00 88.81 479 LEU A N 1
ATOM 3686 C CA . LEU A 1 479 ? 9.729 14.718 -5.784 1.00 88.81 479 LEU A CA 1
ATOM 3687 C C . LEU A 1 479 ? 11.135 14.442 -5.238 1.00 88.81 479 LEU A C 1
ATOM 3689 O O . LEU A 1 479 ? 12.051 14.240 -6.027 1.00 88.81 479 LEU A O 1
ATOM 3693 N N . ASP A 1 480 ? 11.310 14.373 -3.914 1.00 89.81 480 ASP A N 1
ATOM 3694 C CA . ASP A 1 480 ? 12.605 14.085 -3.287 1.00 89.81 480 ASP A CA 1
ATOM 3695 C C . ASP A 1 480 ? 13.105 12.693 -3.726 1.00 89.81 480 ASP A C 1
ATOM 3697 O O . ASP A 1 480 ? 14.253 12.546 -4.149 1.00 89.81 480 ASP A O 1
ATOM 3701 N N . MET A 1 481 ? 12.225 11.688 -3.695 1.00 91.25 481 MET A N 1
ATOM 3702 C CA . MET A 1 481 ? 12.547 10.315 -4.091 1.00 91.25 481 MET A CA 1
ATOM 3703 C C . MET A 1 481 ? 12.754 10.151 -5.605 1.00 91.25 481 MET A C 1
ATOM 3705 O O . MET A 1 481 ? 13.525 9.293 -6.019 1.00 91.25 481 MET A O 1
ATOM 3709 N N . ALA A 1 482 ? 12.129 10.985 -6.439 1.00 91.69 482 ALA A N 1
ATOM 3710 C CA . ALA A 1 482 ? 12.402 11.025 -7.875 1.00 91.69 482 ALA A CA 1
ATOM 3711 C C . ALA A 1 482 ? 13.716 11.762 -8.199 1.00 91.69 482 ALA A C 1
ATOM 3713 O O . ALA A 1 482 ? 14.435 11.388 -9.122 1.00 91.69 482 ALA A O 1
ATOM 3714 N N . THR A 1 483 ? 14.057 12.804 -7.437 1.00 92.75 483 THR A N 1
ATOM 3715 C CA . THR A 1 483 ? 15.149 13.729 -7.776 1.00 92.75 483 THR A CA 1
ATOM 3716 C C . THR A 1 483 ? 16.504 13.238 -7.277 1.00 92.75 483 THR A C 1
ATOM 3718 O O . THR A 1 483 ? 17.453 13.166 -8.056 1.00 92.75 483 THR A O 1
ATOM 3721 N N . TYR A 1 484 ? 16.630 12.892 -5.991 1.00 94.44 484 TYR A N 1
ATOM 3722 C CA . TYR A 1 484 ? 17.943 12.606 -5.401 1.00 94.44 484 TYR A CA 1
ATOM 3723 C C . TYR A 1 484 ? 18.576 11.299 -5.908 1.00 94.44 484 TYR A C 1
ATOM 3725 O O . TYR A 1 484 ? 19.742 11.347 -6.309 1.00 94.44 484 TYR A O 1
ATOM 3733 N N . PRO A 1 485 ? 17.862 10.154 -5.967 1.00 96.19 485 PRO A N 1
ATOM 3734 C CA . PRO A 1 485 ? 18.397 8.943 -6.590 1.00 96.19 485 PRO A CA 1
ATOM 3735 C C . PRO A 1 485 ? 18.769 9.149 -8.065 1.00 96.19 485 PRO A C 1
ATOM 3737 O O . PRO A 1 485 ? 19.848 8.728 -8.476 1.00 96.19 485 PRO A O 1
ATOM 3740 N N . SER A 1 486 ? 17.944 9.859 -8.845 1.00 95.81 486 SER A N 1
ATOM 3741 C CA . SER A 1 486 ? 18.223 10.151 -10.262 1.00 95.81 486 SER A CA 1
ATOM 3742 C C . SER A 1 486 ? 19.438 11.055 -10.450 1.00 95.81 486 SER A C 1
ATOM 3744 O O . SER A 1 486 ? 20.217 10.854 -11.379 1.00 95.81 486 SER A O 1
ATOM 3746 N N . MET A 1 487 ? 19.654 12.017 -9.550 1.00 95.94 487 MET A N 1
ATOM 3747 C CA . MET A 1 487 ? 20.855 12.851 -9.538 1.00 95.94 487 MET A CA 1
ATOM 3748 C C . MET A 1 487 ? 22.110 12.005 -9.288 1.00 95.94 487 MET A C 1
ATOM 3750 O O . MET A 1 487 ? 23.076 12.103 -10.043 1.00 95.94 487 MET A O 1
ATOM 3754 N N . VAL A 1 488 ? 22.089 11.134 -8.271 1.00 97.56 488 VAL A N 1
ATOM 3755 C CA . VAL A 1 488 ? 23.202 10.208 -7.987 1.00 97.56 488 VAL A CA 1
ATOM 3756 C C . VAL A 1 488 ? 23.461 9.299 -9.188 1.00 97.56 488 VAL A C 1
ATOM 3758 O O . VAL A 1 488 ? 24.604 9.171 -9.626 1.00 97.56 488 VAL A O 1
ATOM 3761 N N . ALA A 1 489 ? 22.406 8.714 -9.755 1.00 97.81 489 ALA A N 1
ATOM 3762 C CA . ALA A 1 489 ? 22.507 7.831 -10.906 1.00 97.81 489 ALA A CA 1
ATOM 3763 C C . ALA A 1 489 ? 23.085 8.552 -12.134 1.00 97.81 489 ALA A C 1
ATOM 3765 O O . ALA A 1 489 ? 23.980 8.032 -12.800 1.00 97.81 489 ALA A O 1
ATOM 3766 N N . THR A 1 490 ? 22.640 9.786 -12.387 1.00 97.62 490 THR A N 1
ATOM 3767 C CA . THR A 1 490 ? 23.159 10.639 -13.463 1.00 97.62 490 THR A CA 1
ATOM 3768 C C . THR A 1 490 ? 24.658 10.871 -13.297 1.00 97.62 490 THR A C 1
ATOM 3770 O O . THR A 1 490 ? 25.401 10.704 -14.259 1.00 97.62 490 THR A O 1
ATOM 3773 N N . CYS A 1 491 ? 25.136 11.179 -12.086 1.00 97.25 491 CYS A N 1
ATOM 3774 C CA . CYS A 1 491 ? 26.569 11.350 -11.829 1.00 97.25 491 CYS A CA 1
ATOM 3775 C C . CYS A 1 491 ? 27.373 10.090 -12.183 1.00 97.25 491 CYS A C 1
ATOM 3777 O O . CYS A 1 491 ? 28.396 10.189 -12.857 1.00 97.25 491 CYS A O 1
ATOM 3779 N N . VAL A 1 492 ? 26.899 8.906 -11.779 1.00 97.25 492 VAL A N 1
ATOM 3780 C CA . VAL A 1 492 ? 27.558 7.624 -12.091 1.00 97.25 492 VAL A CA 1
ATOM 3781 C C . VAL A 1 492 ? 27.631 7.391 -13.600 1.00 97.25 492 VAL A C 1
ATOM 3783 O O . VAL A 1 492 ? 28.690 7.055 -14.130 1.00 97.25 492 VAL A O 1
ATOM 3786 N N . VAL A 1 493 ? 26.521 7.607 -14.304 1.00 97.31 493 VAL A N 1
ATOM 3787 C CA . VAL A 1 493 ? 26.421 7.385 -15.753 1.00 97.31 493 VAL A CA 1
ATOM 3788 C C . VAL A 1 493 ? 27.258 8.396 -16.532 1.00 97.31 493 VAL A C 1
ATOM 3790 O O . VAL A 1 493 ? 27.930 8.020 -17.490 1.00 97.31 493 VAL A O 1
ATOM 3793 N N . VAL A 1 494 ? 27.301 9.657 -16.095 1.00 97.00 494 VAL A N 1
ATOM 3794 C CA . VAL A 1 494 ? 28.181 10.686 -16.664 1.00 97.00 494 VAL A CA 1
ATOM 3795 C C . VAL A 1 494 ? 29.648 10.296 -16.477 1.00 97.00 494 VAL A C 1
ATOM 3797 O O . VAL A 1 494 ? 30.404 10.312 -17.446 1.00 97.00 494 VAL A O 1
ATOM 3800 N N . VAL A 1 495 ? 30.059 9.865 -15.280 1.00 96.69 495 VAL A N 1
ATOM 3801 C CA . VAL A 1 495 ? 31.428 9.368 -15.048 1.00 96.69 495 VAL A CA 1
ATOM 3802 C C . VAL A 1 495 ? 31.753 8.195 -15.981 1.00 96.69 495 VAL A C 1
ATOM 3804 O O . VAL A 1 495 ? 32.827 8.181 -16.582 1.00 96.69 495 VAL A O 1
ATOM 3807 N N . GLY A 1 496 ? 30.820 7.260 -16.180 1.00 94.31 496 GLY A N 1
ATOM 3808 C CA . GLY A 1 496 ? 30.967 6.158 -17.138 1.00 94.31 496 GLY A CA 1
ATOM 3809 C C . GLY A 1 496 ? 31.084 6.615 -18.600 1.00 94.31 496 GLY A C 1
ATOM 3810 O O . GLY A 1 496 ? 31.963 6.151 -19.334 1.00 94.31 496 GLY A O 1
ATOM 3811 N N . LEU A 1 497 ? 30.261 7.576 -19.026 1.00 95.25 497 LEU A N 1
ATOM 3812 C CA . LEU A 1 497 ? 30.285 8.161 -20.372 1.00 95.25 497 LEU A CA 1
ATOM 3813 C C . LEU A 1 497 ? 31.627 8.846 -20.673 1.00 95.25 497 LEU A C 1
ATOM 3815 O O . LEU A 1 497 ? 32.192 8.668 -21.758 1.00 95.25 497 LEU A O 1
ATOM 3819 N N . PHE A 1 498 ? 32.145 9.624 -19.720 1.00 95.44 498 PHE A N 1
ATOM 3820 C CA . PHE A 1 498 ? 33.426 10.311 -19.869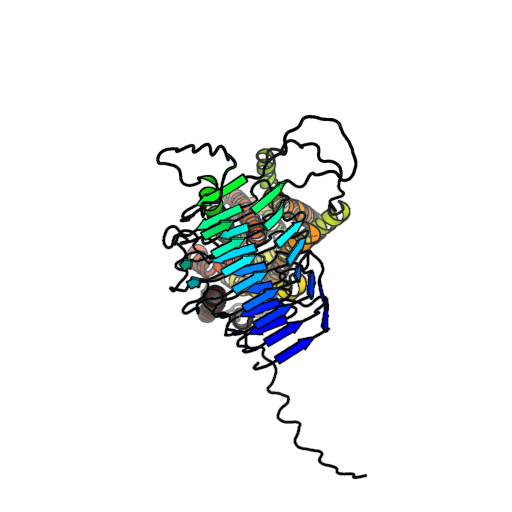 1.00 95.44 498 PHE A CA 1
ATOM 3821 C C . PHE A 1 498 ? 34.608 9.343 -19.767 1.00 95.44 498 PHE A C 1
ATOM 3823 O O . PHE A 1 498 ? 35.492 9.381 -20.625 1.00 95.44 498 PHE A O 1
ATOM 3830 N N . GLY A 1 499 ? 34.590 8.436 -18.787 1.00 93.81 499 GLY A N 1
ATOM 3831 C CA . GLY A 1 499 ? 35.646 7.448 -18.557 1.00 93.81 499 GLY A CA 1
ATOM 3832 C C . GLY A 1 499 ? 35.805 6.440 -19.697 1.00 93.81 499 GLY A C 1
ATOM 3833 O O . GLY A 1 499 ? 36.924 6.068 -20.036 1.00 93.81 499 GLY A O 1
ATOM 3834 N N . SER A 1 500 ? 34.709 6.054 -20.355 1.00 93.69 500 SER A N 1
ATOM 3835 C CA . SER A 1 500 ? 34.744 5.177 -21.537 1.00 93.69 500 SER A CA 1
ATOM 3836 C C . SER A 1 500 ? 35.144 5.893 -22.835 1.00 93.69 500 SER A C 1
ATOM 3838 O O . SER A 1 500 ? 35.342 5.247 -23.864 1.00 93.69 500 SER A O 1
ATOM 3840 N N . GLY A 1 501 ? 35.223 7.230 -22.828 1.00 91.56 501 GLY A N 1
ATOM 3841 C CA . GLY A 1 501 ? 35.440 8.036 -24.030 1.00 91.56 501 GLY A CA 1
ATOM 3842 C C . GLY A 1 501 ? 34.245 8.074 -24.992 1.00 91.56 501 GLY A C 1
ATOM 3843 O O . GLY A 1 501 ? 34.387 8.587 -26.105 1.00 91.56 501 GLY A O 1
ATOM 3844 N N . GLY A 1 502 ? 33.073 7.566 -24.586 1.00 88.88 502 GLY A N 1
ATOM 3845 C CA . GLY A 1 502 ? 31.864 7.514 -25.414 1.00 88.88 502 GLY A CA 1
ATOM 3846 C C . GLY A 1 502 ? 31.380 8.891 -25.875 1.00 88.88 502 GLY A C 1
ATOM 3847 O O . GLY A 1 502 ? 30.900 9.030 -26.999 1.00 88.88 502 GLY A O 1
ATOM 3848 N N . TRP A 1 503 ? 31.604 9.930 -25.065 1.00 91.62 503 TRP A N 1
ATOM 3849 C CA . TRP A 1 503 ? 31.232 11.314 -25.382 1.00 91.62 503 TRP A CA 1
ATOM 3850 C C . TRP A 1 503 ? 31.821 11.826 -26.706 1.00 91.62 503 TRP A C 1
ATOM 3852 O O . TRP A 1 503 ? 31.166 12.592 -27.410 1.00 91.62 503 TRP A O 1
ATOM 3862 N N . LYS A 1 504 ? 33.023 11.366 -27.090 1.00 92.94 504 LYS A N 1
ATOM 3863 C CA . LYS A 1 504 ? 33.704 11.801 -28.323 1.00 92.94 504 LYS A CA 1
ATOM 3864 C C . LYS A 1 504 ? 32.946 11.396 -29.587 1.00 92.94 504 LYS A C 1
ATOM 3866 O O . LYS A 1 504 ? 33.091 12.043 -30.615 1.00 92.94 504 LYS A O 1
ATOM 3871 N N . LYS A 1 505 ? 32.157 10.320 -29.513 1.00 90.75 505 LYS A N 1
ATOM 3872 C CA . LYS A 1 505 ? 31.429 9.753 -30.656 1.00 90.75 505 LYS A CA 1
ATOM 3873 C C . LYS A 1 505 ? 30.023 10.334 -30.819 1.00 90.75 505 LYS A C 1
ATOM 3875 O O . LYS A 1 505 ? 29.447 10.175 -31.886 1.00 90.75 505 LYS A O 1
ATOM 3880 N N . LEU A 1 506 ? 29.495 11.036 -29.810 1.00 93.06 506 LEU A N 1
ATOM 3881 C CA . LEU A 1 506 ? 28.117 11.547 -29.818 1.00 93.06 506 LEU A CA 1
ATOM 3882 C C . LEU A 1 506 ? 27.873 12.594 -30.908 1.00 93.06 506 LEU A C 1
ATOM 3884 O O . LEU A 1 506 ? 26.820 12.589 -31.534 1.00 93.06 506 LEU A O 1
ATOM 3888 N N . SER A 1 507 ? 28.846 13.477 -31.161 1.00 92.38 507 SER A N 1
ATOM 3889 C CA . SER A 1 507 ? 28.703 14.480 -32.223 1.00 92.38 507 SER A CA 1
ATOM 3890 C C . SER A 1 507 ? 28.633 13.820 -33.595 1.00 92.38 507 SER A C 1
ATOM 3892 O O . SER A 1 507 ? 27.794 14.195 -34.401 1.00 92.38 507 SER A O 1
ATOM 3894 N N . THR A 1 508 ? 29.492 12.832 -33.854 1.00 93.56 508 THR A N 1
ATOM 3895 C CA . THR A 1 508 ? 29.489 12.084 -35.116 1.00 93.56 508 THR A CA 1
ATOM 3896 C C . THR A 1 508 ? 28.210 11.268 -35.267 1.00 93.56 508 THR A C 1
ATOM 3898 O O . THR A 1 508 ? 27.594 11.295 -36.322 1.00 93.56 508 THR A O 1
ATOM 3901 N N . GLU A 1 509 ? 27.769 10.601 -34.201 1.00 94.56 509 GLU A N 1
ATOM 3902 C CA . GLU A 1 509 ? 26.526 9.827 -34.191 1.00 94.56 509 GLU A CA 1
ATOM 3903 C C . GLU A 1 509 ? 25.300 10.685 -34.523 1.00 94.56 509 GLU A C 1
ATOM 3905 O O . GLU A 1 509 ? 24.467 10.283 -35.328 1.00 94.56 509 GLU A O 1
ATOM 3910 N N . MET A 1 510 ? 25.215 11.887 -33.949 1.00 94.62 510 MET A N 1
ATOM 3911 C CA . MET A 1 510 ? 24.121 12.820 -34.207 1.00 94.62 510 MET A CA 1
ATOM 3912 C C . MET A 1 510 ? 24.091 13.312 -35.664 1.00 94.62 510 MET A C 1
ATOM 3914 O O . MET A 1 510 ? 23.006 13.508 -36.211 1.00 94.62 510 MET A O 1
ATOM 3918 N N . GLU A 1 511 ? 25.254 13.523 -36.287 1.00 93.75 511 GLU A N 1
ATOM 3919 C CA . GLU A 1 511 ? 25.347 13.925 -37.700 1.00 93.75 511 GLU A CA 1
ATOM 3920 C C . GLU A 1 511 ? 25.061 12.744 -38.653 1.00 93.75 511 GLU A C 1
ATOM 3922 O O . GLU A 1 511 ? 24.463 12.936 -39.708 1.00 93.75 511 GLU A O 1
ATOM 3927 N N . GLU A 1 512 ? 25.425 11.514 -38.271 1.00 94.81 512 GLU A N 1
ATOM 3928 C CA . GLU A 1 512 ? 25.168 10.282 -39.041 1.00 94.81 512 GLU A CA 1
ATOM 3929 C C . GLU A 1 512 ? 23.749 9.709 -38.853 1.00 94.81 512 GLU A C 1
ATOM 3931 O O . GLU A 1 512 ? 23.393 8.705 -39.478 1.00 94.81 512 GLU A O 1
ATOM 3936 N N . PHE A 1 513 ? 22.930 10.301 -37.982 1.00 96.25 513 PHE A N 1
ATOM 3937 C CA . PHE A 1 513 ? 21.616 9.766 -37.640 1.00 96.25 513 PHE A CA 1
ATOM 3938 C C . PHE A 1 513 ? 20.650 9.823 -38.831 1.00 96.25 513 PHE A C 1
ATOM 3940 O O . PHE A 1 513 ? 20.434 10.879 -39.426 1.00 96.25 513 PHE A O 1
ATOM 3947 N N . GLN A 1 514 ? 19.994 8.704 -39.153 1.00 94.88 514 GLN A N 1
ATOM 3948 C CA . GLN A 1 514 ? 19.231 8.550 -40.403 1.00 94.88 514 GLN A CA 1
ATOM 3949 C C . GLN A 1 514 ? 18.071 9.542 -40.558 1.00 94.88 514 GLN A C 1
ATOM 3951 O O . GLN A 1 514 ? 17.745 9.947 -41.670 1.00 94.88 514 GLN A O 1
ATOM 3956 N N . LEU A 1 515 ? 17.425 9.920 -39.451 1.00 93.06 515 LEU A N 1
ATOM 3957 C CA . LEU A 1 515 ? 16.310 10.877 -39.447 1.00 93.06 515 LEU A CA 1
ATOM 3958 C C . LEU A 1 515 ? 16.775 12.338 -39.313 1.00 93.06 515 LEU A C 1
ATOM 3960 O O . LEU A 1 515 ? 15.946 13.240 -39.173 1.00 93.06 515 LEU A O 1
ATOM 3964 N N . GLY A 1 516 ? 18.088 12.569 -39.317 1.00 93.94 516 GLY A N 1
ATOM 3965 C CA . GLY A 1 516 ? 18.714 13.870 -39.141 1.00 93.94 516 GLY A CA 1
ATOM 3966 C C . GLY A 1 516 ? 18.828 14.327 -37.684 1.00 93.94 516 GLY A C 1
ATOM 3967 O O . GLY A 1 516 ? 18.202 13.798 -36.760 1.00 93.94 516 GLY A O 1
ATOM 3968 N N . LYS A 1 517 ? 19.621 15.384 -37.501 1.00 94.50 517 LYS A N 1
ATOM 3969 C CA . LYS A 1 517 ? 19.984 15.976 -36.206 1.00 94.50 517 LYS A CA 1
ATOM 3970 C C . LYS A 1 517 ? 18.792 16.425 -35.359 1.00 94.50 517 LYS A C 1
ATOM 3972 O O . LYS A 1 517 ? 18.760 16.180 -34.156 1.00 94.50 517 LYS A O 1
ATOM 3977 N N . SER A 1 518 ? 17.797 17.063 -35.974 1.00 93.00 518 SER A N 1
ATOM 3978 C CA . SER A 1 518 ? 16.609 17.547 -35.256 1.00 93.00 518 SER A CA 1
ATOM 3979 C C . SER A 1 518 ? 15.810 16.394 -34.652 1.00 93.00 518 SER A C 1
ATOM 3981 O O . SER A 1 518 ? 15.399 16.465 -33.496 1.00 93.00 518 SER A O 1
ATOM 3983 N N . SER A 1 519 ? 15.646 15.306 -35.408 1.00 94.12 519 SER A N 1
ATOM 3984 C CA . SER A 1 519 ? 14.956 14.100 -34.950 1.00 94.12 519 SER A CA 1
ATOM 3985 C C . SER A 1 519 ? 15.732 13.407 -33.834 1.00 94.12 519 SER A C 1
ATOM 3987 O O . SER A 1 519 ? 15.130 13.010 -32.844 1.00 94.12 519 SER A O 1
ATOM 3989 N N . TYR A 1 520 ? 17.063 13.325 -33.944 1.00 96.25 520 TYR A N 1
ATOM 3990 C CA . TYR A 1 520 ? 17.924 12.797 -32.882 1.00 96.25 520 TYR A CA 1
ATOM 3991 C C . TYR A 1 520 ? 17.705 13.540 -31.557 1.00 96.25 520 TYR A C 1
ATOM 3993 O O . TYR A 1 520 ? 17.456 12.919 -30.524 1.00 96.25 520 TYR A O 1
ATOM 4001 N N . ILE A 1 521 ? 17.740 14.876 -31.584 1.00 95.31 521 ILE A N 1
ATOM 4002 C CA . ILE A 1 521 ? 17.529 15.701 -30.387 1.00 95.31 521 ILE A CA 1
ATOM 4003 C C . ILE A 1 521 ? 16.103 15.520 -29.848 1.00 95.31 521 ILE A C 1
ATOM 4005 O O . ILE A 1 521 ? 15.929 15.321 -28.647 1.00 95.31 521 ILE A O 1
ATOM 4009 N N . LEU A 1 522 ? 15.088 15.543 -30.719 1.00 95.69 522 LEU A N 1
ATOM 4010 C CA . LEU A 1 522 ? 13.688 15.399 -30.314 1.00 95.69 522 LEU A CA 1
ATOM 4011 C C . LEU A 1 522 ? 13.406 14.035 -29.672 1.00 95.69 522 LEU A C 1
ATOM 4013 O O . LEU A 1 522 ? 12.703 13.981 -28.667 1.00 95.69 522 LEU A O 1
ATOM 4017 N N . ILE A 1 523 ? 13.981 12.955 -30.210 1.00 96.44 523 ILE A N 1
ATOM 4018 C CA . ILE A 1 523 ? 13.873 11.604 -29.645 1.00 96.44 523 ILE A CA 1
ATOM 4019 C C . ILE A 1 523 ? 14.480 11.578 -28.242 1.00 96.44 523 ILE A C 1
ATOM 4021 O O . ILE A 1 523 ? 13.805 11.173 -27.305 1.00 96.44 523 ILE A O 1
ATOM 4025 N N . ASN A 1 524 ? 15.702 12.088 -28.065 1.00 96.06 524 ASN A N 1
ATOM 4026 C CA . ASN A 1 524 ? 16.369 12.103 -26.759 1.00 96.06 524 ASN A CA 1
ATOM 4027 C C . ASN A 1 524 ? 15.615 12.957 -25.717 1.00 96.06 524 ASN A C 1
ATOM 4029 O O . ASN A 1 524 ? 15.469 12.547 -24.561 1.00 96.06 524 ASN A O 1
ATOM 4033 N N . ILE A 1 525 ? 15.091 14.124 -26.113 1.00 95.94 525 ILE A N 1
ATOM 4034 C CA . ILE A 1 525 ? 14.264 14.975 -25.239 1.00 95.94 525 ILE A CA 1
ATOM 4035 C C . ILE A 1 525 ? 12.945 14.272 -24.896 1.00 95.94 525 ILE A C 1
ATOM 4037 O O . ILE A 1 525 ? 12.555 14.233 -23.729 1.00 95.94 525 ILE A O 1
ATOM 4041 N N . GLY A 1 526 ? 12.275 13.689 -25.893 1.00 96.44 526 GLY A N 1
ATOM 4042 C CA . GLY A 1 526 ? 11.033 12.942 -25.716 1.00 96.44 526 GLY A CA 1
ATOM 4043 C C . GLY A 1 526 ? 11.208 11.745 -24.782 1.00 96.44 526 GLY A C 1
ATOM 4044 O O . GLY A 1 526 ? 10.405 11.578 -23.863 1.00 96.44 526 GLY A O 1
ATOM 4045 N N . SER A 1 527 ? 12.288 10.975 -24.947 1.00 96.19 527 SER A N 1
ATOM 4046 C CA . SER A 1 527 ? 12.667 9.882 -24.045 1.00 96.19 527 SER A CA 1
ATOM 4047 C C . SER A 1 527 ? 12.878 10.398 -22.627 1.00 96.19 527 SER A C 1
ATOM 4049 O O . SER A 1 527 ? 12.317 9.842 -21.689 1.00 96.19 527 SER A O 1
ATOM 4051 N N . THR A 1 528 ? 13.609 11.505 -22.469 1.00 96.56 528 THR A N 1
ATOM 4052 C CA . THR A 1 528 ? 13.876 12.102 -21.153 1.00 96.56 528 THR A CA 1
ATOM 4053 C C . THR A 1 528 ? 12.586 12.500 -20.436 1.00 96.56 528 THR A C 1
ATOM 4055 O O . THR A 1 528 ? 12.378 12.127 -19.284 1.00 96.56 528 THR A O 1
ATOM 4058 N N . ILE A 1 529 ? 11.683 13.218 -21.109 1.00 95.94 529 ILE A N 1
ATOM 4059 C CA . ILE A 1 529 ? 10.400 13.642 -20.523 1.00 95.94 529 ILE A CA 1
ATOM 4060 C C . ILE A 1 529 ? 9.538 12.425 -20.163 1.00 95.94 529 ILE A C 1
ATOM 4062 O O . ILE A 1 529 ? 8.941 12.380 -19.086 1.00 95.94 529 ILE A O 1
ATOM 4066 N N . SER A 1 530 ? 9.499 11.427 -21.044 1.00 96.19 530 SER A N 1
ATOM 4067 C CA . SER A 1 530 ? 8.675 10.228 -20.872 1.00 96.19 530 SER A CA 1
ATOM 4068 C C . SER A 1 530 ? 9.172 9.355 -19.713 1.00 96.19 530 SER A C 1
ATOM 4070 O O .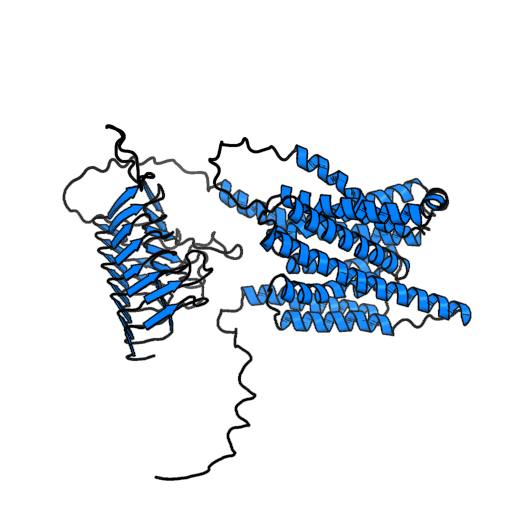 SER A 1 530 ? 8.367 8.918 -18.889 1.00 96.19 530 SER A O 1
ATOM 4072 N N . TRP A 1 531 ? 10.491 9.187 -19.565 1.00 95.88 531 TRP A N 1
ATOM 4073 C CA . TRP A 1 531 ? 11.081 8.487 -18.420 1.00 95.88 531 TRP A CA 1
ATOM 4074 C C . TRP A 1 531 ? 10.836 9.212 -17.094 1.00 95.88 531 TRP A C 1
ATOM 4076 O O . TRP A 1 531 ? 10.531 8.566 -16.093 1.00 95.88 531 TRP A O 1
ATOM 4086 N N . GLN A 1 532 ? 10.871 10.548 -17.074 1.00 94.75 532 GLN A N 1
ATOM 4087 C CA . GLN A 1 532 ? 10.523 11.305 -15.865 1.00 94.75 532 GLN A CA 1
ATOM 4088 C C . GLN A 1 532 ? 9.042 11.186 -15.496 1.00 94.75 532 GLN A C 1
ATOM 4090 O O . GLN A 1 532 ? 8.714 11.047 -14.317 1.00 94.75 532 GLN A O 1
ATOM 4095 N N . ALA A 1 533 ? 8.142 11.194 -16.483 1.00 93.94 533 ALA A N 1
ATOM 4096 C CA . ALA A 1 533 ? 6.725 10.928 -16.249 1.00 93.94 533 ALA A CA 1
ATOM 4097 C C . ALA A 1 533 ? 6.515 9.527 -15.647 1.00 93.94 533 ALA A C 1
ATOM 4099 O O . ALA A 1 533 ? 5.807 9.392 -14.646 1.00 93.94 533 ALA A O 1
ATOM 4100 N N . CYS A 1 534 ? 7.199 8.515 -16.190 1.00 94.62 534 CYS A N 1
ATOM 4101 C CA . CYS A 1 534 ? 7.193 7.148 -15.670 1.00 94.62 534 CYS A CA 1
ATOM 4102 C C . CYS A 1 534 ? 7.697 7.073 -14.216 1.00 94.62 534 CYS A C 1
ATOM 4104 O O . CYS A 1 534 ? 7.045 6.479 -13.351 1.00 94.62 534 CYS A O 1
ATOM 4106 N N . LEU A 1 535 ? 8.807 7.746 -13.902 1.00 94.25 535 LEU A N 1
ATOM 4107 C CA . LEU A 1 535 ? 9.368 7.785 -12.550 1.00 94.25 535 LEU A CA 1
ATOM 4108 C C . LEU A 1 535 ? 8.407 8.435 -11.539 1.00 94.25 535 LEU A C 1
ATOM 4110 O O . LEU A 1 535 ? 8.160 7.879 -10.471 1.00 94.25 535 LEU A O 1
ATOM 4114 N N . ILE A 1 536 ? 7.816 9.584 -11.877 1.00 92.75 536 ILE A N 1
ATOM 4115 C CA . ILE A 1 536 ? 6.843 10.262 -11.004 1.00 92.75 536 ILE A CA 1
ATOM 4116 C C . ILE A 1 536 ? 5.585 9.405 -10.825 1.00 92.75 536 ILE A C 1
ATOM 4118 O O . ILE A 1 536 ? 5.077 9.293 -9.708 1.00 92.75 536 ILE A O 1
ATOM 4122 N N . GLY A 1 537 ? 5.090 8.787 -11.902 1.00 93.31 537 GLY A N 1
ATOM 4123 C CA . GLY A 1 537 ? 3.944 7.879 -11.862 1.00 93.31 537 GLY A CA 1
ATOM 4124 C C . GLY A 1 537 ? 4.194 6.673 -10.956 1.00 93.31 537 GLY A C 1
ATOM 4125 O O . GLY A 1 537 ? 3.387 6.388 -10.073 1.00 93.31 537 GLY A O 1
ATOM 4126 N N . SER A 1 538 ? 5.341 6.009 -11.105 1.00 94.19 538 SER A N 1
ATOM 4127 C CA . SER A 1 538 ? 5.679 4.814 -10.322 1.00 94.19 538 SER A CA 1
ATOM 4128 C C . SER A 1 538 ? 5.863 5.106 -8.828 1.00 94.19 538 SER A C 1
ATOM 4130 O O . SER A 1 538 ? 5.283 4.397 -8.002 1.00 94.19 538 SER A O 1
ATOM 4132 N N . VAL A 1 539 ? 6.588 6.172 -8.462 1.00 93.50 539 VAL A N 1
ATOM 4133 C CA . VAL A 1 539 ? 6.759 6.603 -7.059 1.00 93.50 539 VAL A CA 1
ATOM 4134 C C . VAL A 1 539 ? 5.440 7.110 -6.464 1.00 93.50 539 VAL A C 1
ATOM 4136 O O . VAL A 1 539 ? 5.135 6.821 -5.307 1.00 93.50 539 VAL A O 1
ATOM 4139 N N . GLY A 1 540 ? 4.626 7.823 -7.249 1.00 88.62 540 GLY A N 1
ATOM 4140 C CA . GLY A 1 540 ? 3.293 8.266 -6.837 1.00 88.62 540 GLY A CA 1
ATOM 4141 C C . GLY A 1 540 ? 2.366 7.097 -6.493 1.00 88.62 540 GLY A C 1
ATOM 4142 O O . GLY A 1 540 ? 1.705 7.124 -5.456 1.00 88.62 540 GLY A O 1
ATOM 4143 N N . LEU A 1 541 ? 2.371 6.035 -7.306 1.00 88.69 541 LEU A N 1
ATOM 4144 C CA . LEU A 1 541 ? 1.608 4.811 -7.036 1.00 88.69 541 LEU A CA 1
ATOM 4145 C C . LEU A 1 541 ? 2.140 4.008 -5.846 1.00 88.69 541 LEU A C 1
ATOM 4147 O O . LEU A 1 541 ? 1.339 3.395 -5.144 1.00 88.69 541 LEU A O 1
ATOM 4151 N N . ILE A 1 542 ? 3.455 4.022 -5.596 1.00 88.94 542 ILE A N 1
ATOM 4152 C CA . ILE A 1 542 ? 4.029 3.402 -4.392 1.00 88.94 542 ILE A CA 1
ATOM 4153 C C . ILE A 1 542 ? 3.441 4.050 -3.137 1.00 88.94 542 ILE A C 1
ATOM 4155 O O . ILE A 1 542 ? 2.947 3.346 -2.265 1.00 88.94 542 ILE A O 1
ATOM 4159 N N . ILE A 1 543 ? 3.444 5.385 -3.069 1.00 85.06 543 ILE A N 1
ATOM 4160 C CA . ILE A 1 543 ? 2.944 6.117 -1.898 1.00 85.06 543 ILE A CA 1
ATOM 4161 C C . ILE A 1 543 ? 1.429 5.980 -1.731 1.00 85.06 543 ILE A C 1
ATOM 4163 O O . ILE A 1 543 ? 0.950 5.854 -0.607 1.00 85.06 543 ILE A O 1
ATOM 4167 N N . GLU A 1 544 ? 0.669 6.062 -2.825 1.00 82.88 544 GLU A N 1
ATOM 4168 C CA . GLU A 1 544 ? -0.797 6.027 -2.764 1.00 82.88 544 GLU A CA 1
ATOM 4169 C C . GLU A 1 544 ? -1.353 4.600 -2.606 1.00 82.88 544 GLU A C 1
ATOM 4171 O O . GLU A 1 544 ? -2.490 4.449 -2.153 1.00 82.88 544 GLU A O 1
ATOM 4176 N N . VAL A 1 545 ? -0.595 3.562 -2.998 1.00 81.62 545 VAL A N 1
ATOM 4177 C CA . VAL A 1 545 ? -1.047 2.159 -2.988 1.00 81.62 545 VAL A CA 1
ATOM 4178 C C . VAL A 1 545 ? 0.029 1.177 -2.498 1.00 81.62 545 VAL A C 1
ATOM 4180 O O . VAL A 1 545 ? -0.136 0.626 -1.415 1.00 81.62 545 VAL A O 1
ATOM 4183 N N . SER A 1 546 ? 1.047 0.859 -3.314 1.00 82.25 546 SER A N 1
ATOM 4184 C CA . SER A 1 546 ? 2.193 -0.020 -2.973 1.00 82.25 546 SER A CA 1
ATOM 4185 C C . SER A 1 546 ? 3.159 -0.208 -4.157 1.00 82.25 546 SER A C 1
ATOM 4187 O O . SER A 1 546 ? 2.800 0.031 -5.315 1.00 82.25 546 SER A O 1
ATOM 4189 N N . SER A 1 547 ? 4.367 -0.722 -3.896 1.00 86.25 547 SER A N 1
ATOM 4190 C CA . SER A 1 547 ? 5.324 -1.148 -4.940 1.00 86.25 547 SER A CA 1
ATOM 4191 C C . SER A 1 547 ? 4.843 -2.293 -5.818 1.00 86.25 547 SER A C 1
ATOM 4193 O O . SER A 1 547 ? 5.101 -2.279 -7.024 1.00 86.25 547 SER A O 1
ATOM 4195 N N . LEU A 1 548 ? 4.128 -3.263 -5.250 1.00 80.69 548 LEU A N 1
ATOM 4196 C CA . LEU A 1 548 ? 3.569 -4.372 -6.016 1.00 80.69 548 LEU A CA 1
ATOM 4197 C C . LEU A 1 548 ? 2.515 -3.862 -7.008 1.00 80.69 548 LEU A C 1
ATOM 4199 O O . LEU A 1 548 ? 2.589 -4.184 -8.192 1.00 80.69 548 LEU A O 1
ATOM 4203 N N . PHE A 1 549 ? 1.592 -3.007 -6.553 1.00 81.31 549 PHE A N 1
ATOM 4204 C CA . PHE A 1 549 ? 0.579 -2.404 -7.423 1.00 81.31 549 PHE A CA 1
ATOM 4205 C C . PHE A 1 549 ? 1.212 -1.548 -8.526 1.00 81.31 549 PHE A C 1
ATOM 4207 O O . PHE A 1 549 ? 0.857 -1.689 -9.693 1.00 81.31 549 PHE A O 1
ATOM 4214 N N . SER A 1 550 ? 2.192 -0.707 -8.182 1.00 87.88 550 SER A N 1
ATOM 4215 C CA . SER A 1 550 ? 2.924 0.119 -9.152 1.00 87.88 550 SER A CA 1
ATOM 4216 C C . SER A 1 550 ? 3.568 -0.727 -10.262 1.00 87.88 550 SER A C 1
ATOM 4218 O O . SER A 1 550 ? 3.385 -0.450 -11.447 1.00 87.88 550 SER A O 1
ATOM 4220 N N . ASN A 1 551 ? 4.228 -1.832 -9.899 1.00 87.81 551 ASN A N 1
ATOM 4221 C CA . ASN A 1 551 ? 4.857 -2.732 -10.867 1.00 87.81 551 ASN A CA 1
ATOM 4222 C C . ASN A 1 551 ? 3.849 -3.488 -11.741 1.00 87.81 551 ASN A C 1
ATOM 4224 O O . ASN A 1 551 ? 4.084 -3.700 -12.928 1.00 87.81 551 ASN A O 1
ATOM 4228 N N . VAL A 1 552 ? 2.703 -3.878 -11.178 1.00 80.38 552 VAL A N 1
ATOM 4229 C CA . VAL A 1 552 ? 1.608 -4.495 -11.944 1.00 80.38 552 VAL A CA 1
ATOM 4230 C C . VAL A 1 552 ? 1.088 -3.532 -13.002 1.00 80.38 552 VAL A C 1
ATOM 4232 O O . VAL A 1 552 ? 0.891 -3.940 -14.145 1.00 80.38 552 VAL A O 1
ATOM 4235 N N . ILE A 1 553 ? 0.905 -2.256 -12.642 1.00 83.44 553 ILE A N 1
ATOM 4236 C CA . ILE A 1 553 ? 0.497 -1.228 -13.599 1.00 83.44 553 ILE A CA 1
ATOM 4237 C C . ILE A 1 553 ? 1.576 -1.021 -14.664 1.00 83.44 553 ILE A C 1
ATOM 4239 O O . ILE A 1 553 ? 1.232 -1.035 -15.833 1.00 83.44 553 ILE A O 1
ATOM 4243 N N . SER A 1 554 ? 2.863 -0.913 -14.323 1.00 86.75 554 SER A N 1
ATOM 4244 C CA . SER A 1 554 ? 3.948 -0.847 -15.329 1.00 86.75 554 SER A CA 1
ATOM 4245 C C . SER A 1 554 ? 3.894 -2.033 -16.309 1.00 86.75 554 SER A C 1
ATOM 4247 O O . SER A 1 554 ? 3.952 -1.887 -17.530 1.00 86.75 554 SER A O 1
ATOM 4249 N N . THR A 1 555 ? 3.615 -3.223 -15.784 1.00 79.69 555 THR A N 1
ATOM 4250 C CA . THR A 1 555 ? 3.532 -4.468 -16.555 1.00 79.69 555 THR A CA 1
ATOM 4251 C C . THR A 1 555 ? 2.294 -4.534 -17.482 1.00 79.69 555 THR A C 1
ATOM 4253 O O . THR A 1 555 ? 2.238 -5.369 -18.383 1.00 79.69 555 THR A O 1
ATOM 4256 N N . LEU A 1 556 ? 1.318 -3.621 -17.377 1.00 75.94 556 LEU A N 1
ATOM 4257 C CA . LEU A 1 556 ? 0.241 -3.482 -18.379 1.00 75.94 556 LEU A CA 1
ATOM 4258 C C . LEU A 1 556 ? 0.745 -3.022 -19.755 1.00 75.94 556 LEU A C 1
ATOM 4260 O O . LEU A 1 556 ? 0.019 -3.148 -20.742 1.00 75.94 556 LEU A O 1
ATOM 4264 N N . CYS A 1 557 ? 1.978 -2.522 -19.849 1.00 72.62 557 CYS A N 1
ATOM 4265 C CA . CYS A 1 557 ? 2.617 -2.197 -21.122 1.00 72.62 557 CYS A CA 1
ATOM 4266 C C . CYS A 1 557 ? 2.952 -3.454 -21.956 1.00 72.62 557 CYS A C 1
ATOM 4268 O O . CYS A 1 557 ? 3.139 -3.348 -23.168 1.00 72.62 557 CYS A O 1
ATOM 4270 N N . LEU A 1 558 ? 2.981 -4.650 -21.350 1.00 70.50 558 LEU A N 1
ATOM 4271 C CA . LEU A 1 558 ? 3.363 -5.911 -22.003 1.00 70.50 558 LEU A CA 1
ATOM 4272 C C . LEU A 1 558 ? 2.546 -6.314 -23.241 1.00 70.50 558 LEU A C 1
ATOM 4274 O O . LEU A 1 558 ? 3.157 -6.815 -24.177 1.00 70.50 558 LEU A O 1
ATOM 4278 N N . PRO A 1 559 ? 1.211 -6.152 -23.298 1.00 69.38 559 PRO A N 1
ATOM 4279 C CA . PRO A 1 559 ? 0.461 -6.360 -24.537 1.00 69.38 559 PRO A CA 1
ATOM 4280 C C . PRO A 1 559 ? 0.558 -5.171 -25.500 1.00 69.38 559 PRO A C 1
ATOM 4282 O O . PRO A 1 559 ? 0.436 -5.347 -26.708 1.00 69.38 559 PRO A O 1
ATOM 4285 N N . VAL A 1 560 ? 0.775 -3.956 -24.991 1.00 81.81 560 VAL A N 1
ATOM 4286 C CA . VAL A 1 560 ? 0.728 -2.730 -25.801 1.00 81.81 560 VAL A CA 1
ATOM 4287 C C . VAL A 1 560 ? 2.009 -2.560 -26.613 1.00 81.81 560 VAL A C 1
ATOM 4289 O O . VAL A 1 560 ? 1.947 -2.371 -27.827 1.00 81.81 560 VAL A O 1
ATOM 4292 N N . VAL A 1 561 ? 3.176 -2.662 -25.973 1.00 85.56 561 VAL A N 1
ATOM 4293 C CA . VAL A 1 561 ? 4.467 -2.382 -26.618 1.00 85.56 561 VAL A CA 1
ATOM 4294 C C . VAL A 1 561 ? 4.767 -3.346 -27.773 1.00 85.56 561 VAL A C 1
ATOM 4296 O O . VAL A 1 561 ? 5.100 -2.849 -28.847 1.00 85.56 561 VAL A O 1
ATOM 4299 N N . PRO A 1 562 ? 4.599 -4.680 -27.658 1.00 83.50 562 PRO A N 1
ATOM 4300 C CA . PRO A 1 562 ? 4.826 -5.592 -28.779 1.00 83.50 562 PRO A CA 1
ATOM 4301 C C . PRO A 1 562 ? 3.875 -5.357 -29.956 1.00 83.50 562 PRO A C 1
ATOM 4303 O O . PRO A 1 562 ? 4.299 -5.464 -31.103 1.00 83.50 562 PRO A O 1
ATOM 4306 N N . VAL A 1 563 ? 2.612 -4.993 -29.703 1.00 85.25 563 VAL A N 1
ATOM 4307 C CA . VAL A 1 563 ? 1.656 -4.648 -30.770 1.00 85.25 563 VAL A CA 1
ATOM 4308 C C . VAL A 1 563 ? 2.096 -3.375 -31.490 1.00 85.25 563 VAL A C 1
ATOM 4310 O O . VAL A 1 563 ? 2.179 -3.357 -32.718 1.00 85.25 563 VAL A O 1
ATOM 4313 N N . LEU A 1 564 ? 2.444 -2.325 -30.742 1.00 87.00 564 LEU A N 1
ATOM 4314 C CA . LEU A 1 564 ? 2.960 -1.085 -31.324 1.00 87.00 564 LEU A CA 1
ATOM 4315 C C . LEU A 1 564 ? 4.292 -1.308 -32.052 1.00 87.00 564 LEU A C 1
ATOM 4317 O O . LEU A 1 564 ? 4.537 -0.680 -33.077 1.00 87.00 564 LEU A O 1
ATOM 4321 N N . ALA A 1 565 ? 5.121 -2.239 -31.585 1.00 84.88 565 ALA A N 1
ATOM 4322 C CA . ALA A 1 565 ? 6.376 -2.591 -32.231 1.00 84.88 565 ALA A CA 1
ATOM 4323 C C . ALA A 1 565 ? 6.176 -3.212 -33.616 1.00 84.88 565 ALA A C 1
ATOM 4325 O O . ALA A 1 565 ? 6.877 -2.853 -34.560 1.00 84.88 565 ALA A O 1
ATOM 4326 N N . VAL A 1 566 ? 5.183 -4.092 -33.767 1.00 85.44 566 VAL A N 1
ATOM 4327 C CA . VAL A 1 566 ? 4.806 -4.634 -35.082 1.00 85.44 566 VAL A CA 1
ATOM 4328 C C . VAL A 1 566 ? 4.345 -3.511 -36.010 1.00 85.44 566 VAL A C 1
ATOM 4330 O O . VAL A 1 566 ? 4.722 -3.482 -37.178 1.00 85.44 566 VAL A O 1
ATOM 4333 N N . VAL A 1 567 ? 3.565 -2.557 -35.494 1.00 86.88 567 VAL A N 1
ATOM 4334 C CA . VAL A 1 567 ? 3.029 -1.444 -36.293 1.00 86.88 567 VAL A CA 1
ATOM 4335 C C . VAL A 1 567 ? 4.126 -0.466 -36.728 1.00 86.88 567 VAL A C 1
ATOM 4337 O O . VAL A 1 567 ? 4.188 -0.102 -37.901 1.00 86.88 567 VAL A O 1
ATOM 4340 N N . PHE A 1 568 ? 4.993 -0.035 -35.807 1.00 87.69 568 PHE A N 1
ATOM 4341 C CA . PHE A 1 568 ? 5.966 1.034 -36.058 1.00 87.69 568 PHE A CA 1
ATOM 4342 C C . PHE A 1 568 ? 7.328 0.541 -36.553 1.00 87.69 568 PHE A C 1
ATOM 4344 O O . PHE A 1 568 ? 7.937 1.207 -37.391 1.00 87.69 568 PHE A O 1
ATOM 4351 N N . PHE A 1 569 ? 7.796 -0.611 -36.071 1.00 87.00 569 PHE A N 1
ATOM 4352 C CA . PHE A 1 569 ? 9.126 -1.155 -36.382 1.00 87.00 569 PHE A CA 1
ATOM 4353 C C . PHE A 1 569 ? 9.078 -2.389 -37.286 1.00 87.00 569 PHE A C 1
ATOM 4355 O O . PHE A 1 569 ? 10.114 -2.838 -37.764 1.00 87.00 569 PHE A O 1
ATOM 4362 N N . ARG A 1 570 ? 7.876 -2.913 -37.579 1.00 84.38 570 ARG A N 1
ATOM 4363 C CA . ARG A 1 570 ? 7.684 -4.167 -38.330 1.00 84.38 570 ARG A CA 1
ATOM 4364 C C . ARG A 1 570 ? 8.410 -5.350 -37.681 1.00 84.38 570 ARG A C 1
ATOM 4366 O O . ARG A 1 570 ? 8.907 -6.229 -38.378 1.00 84.38 570 ARG A O 1
ATOM 4373 N N . ASP A 1 571 ? 8.445 -5.361 -36.347 1.00 81.50 571 ASP A N 1
ATOM 4374 C CA . ASP A 1 571 ? 8.984 -6.464 -35.552 1.00 81.50 571 ASP A CA 1
ATOM 4375 C C . ASP A 1 571 ? 8.322 -7.792 -35.959 1.00 81.50 571 ASP A C 1
ATOM 4377 O O . ASP A 1 571 ? 7.095 -7.899 -36.011 1.00 81.50 571 ASP A O 1
ATOM 4381 N N . GLU A 1 572 ? 9.123 -8.832 -36.200 1.00 79.50 572 GLU A N 1
ATOM 4382 C CA . GLU A 1 572 ? 8.586 -10.159 -36.508 1.00 79.50 572 GLU A CA 1
ATOM 4383 C C . GLU A 1 572 ? 7.854 -10.742 -35.293 1.00 79.50 572 GLU A C 1
ATOM 4385 O O . GLU A 1 572 ? 8.438 -10.931 -34.216 1.00 79.50 572 GLU A O 1
ATOM 4390 N N . MET A 1 573 ? 6.567 -11.052 -35.471 1.00 78.88 573 MET A N 1
ATOM 4391 C CA . MET A 1 573 ? 5.719 -11.647 -34.442 1.00 78.88 573 MET A CA 1
ATOM 4392 C C . MET A 1 573 ? 5.556 -13.146 -34.697 1.00 78.88 573 MET A C 1
ATOM 4394 O O . MET A 1 573 ? 4.688 -13.589 -35.445 1.00 78.88 573 MET A O 1
ATOM 4398 N N . SER A 1 574 ? 6.428 -13.935 -34.080 1.00 80.31 574 SER A N 1
ATOM 4399 C CA . SER A 1 574 ? 6.413 -15.389 -34.197 1.00 80.31 574 SER A CA 1
ATOM 4400 C C . SER A 1 574 ? 5.264 -16.026 -33.396 1.00 80.31 574 SER A C 1
ATOM 4402 O O . SER A 1 574 ? 4.751 -15.442 -32.438 1.00 80.31 574 SER A O 1
ATOM 4404 N N . GLY A 1 575 ? 4.907 -17.277 -33.715 1.00 78.31 575 GLY A N 1
ATOM 4405 C CA . GLY A 1 575 ? 3.893 -18.025 -32.955 1.00 78.31 575 GLY A CA 1
ATOM 4406 C C . GLY A 1 575 ? 4.215 -18.147 -31.457 1.00 78.31 575 GLY A C 1
ATOM 4407 O O . GLY A 1 575 ? 3.328 -18.011 -30.622 1.00 78.31 575 GLY A O 1
ATOM 4408 N N . ILE A 1 576 ? 5.492 -18.310 -31.094 1.00 77.44 576 ILE A N 1
ATOM 4409 C CA . ILE A 1 576 ? 5.923 -18.370 -29.686 1.00 77.44 576 ILE A CA 1
ATOM 4410 C C . ILE A 1 576 ? 5.818 -16.997 -29.008 1.00 77.44 576 ILE A C 1
ATOM 4412 O O . ILE A 1 576 ? 5.404 -16.948 -27.854 1.00 77.44 576 ILE A O 1
ATOM 4416 N N . LYS A 1 577 ? 6.102 -15.879 -29.697 1.00 78.69 577 LYS A N 1
ATOM 4417 C CA . LYS A 1 577 ? 5.858 -14.534 -29.140 1.00 78.69 577 LYS A CA 1
ATOM 4418 C C . LYS A 1 577 ? 4.373 -14.302 -28.855 1.00 78.69 577 LYS A C 1
ATOM 4420 O O . LYS A 1 577 ? 4.044 -13.726 -27.823 1.00 78.69 577 LYS A O 1
ATOM 4425 N N . LEU A 1 578 ? 3.481 -14.798 -29.717 1.00 81.19 578 LEU A N 1
ATOM 4426 C CA . LEU A 1 578 ? 2.033 -14.748 -29.480 1.00 81.19 578 LEU A CA 1
ATOM 4427 C C . LEU A 1 578 ? 1.619 -15.595 -28.270 1.00 81.19 578 LEU A C 1
ATOM 4429 O O . LEU A 1 578 ? 0.829 -15.135 -27.449 1.00 81.19 578 LEU A O 1
ATOM 4433 N N . ILE A 1 579 ? 2.186 -16.797 -28.123 1.00 82.25 579 ILE A N 1
ATOM 4434 C CA . ILE A 1 579 ? 1.955 -17.658 -26.952 1.00 82.25 579 ILE A CA 1
ATOM 4435 C C . ILE A 1 579 ? 2.473 -16.982 -25.674 1.00 82.25 579 ILE A C 1
ATOM 4437 O O . ILE A 1 579 ? 1.753 -16.933 -24.681 1.00 82.25 579 ILE A O 1
ATOM 4441 N N . ALA A 1 580 ? 3.678 -16.408 -25.699 1.00 79.44 580 ALA A N 1
ATOM 4442 C CA . ALA A 1 580 ? 4.258 -15.666 -24.580 1.00 79.44 580 ALA A CA 1
ATOM 4443 C C . ALA A 1 580 ? 3.387 -14.458 -24.193 1.00 79.44 580 ALA A C 1
ATOM 4445 O O . ALA A 1 580 ? 3.057 -14.271 -23.024 1.00 79.44 580 ALA A O 1
ATOM 4446 N N . MET A 1 581 ? 2.919 -13.686 -25.176 1.00 81.88 581 MET A N 1
ATOM 4447 C CA . MET A 1 581 ? 2.004 -12.566 -24.950 1.00 81.88 581 MET A CA 1
ATOM 4448 C C . MET A 1 581 ? 0.677 -13.027 -24.327 1.00 81.88 581 MET A C 1
ATOM 4450 O O . MET A 1 581 ? 0.197 -12.402 -23.385 1.00 81.88 581 MET A O 1
ATOM 4454 N N . PHE A 1 582 ? 0.105 -14.143 -24.790 1.00 82.50 582 PHE A N 1
ATOM 4455 C CA . PHE A 1 582 ? -1.112 -14.714 -24.208 1.00 82.50 582 PHE A CA 1
ATOM 4456 C C . PHE A 1 582 ? -0.900 -15.187 -22.762 1.00 82.50 582 PHE A C 1
ATOM 4458 O O . PHE A 1 582 ? -1.706 -14.862 -21.891 1.00 82.50 582 PHE A O 1
ATOM 4465 N N . LEU A 1 583 ? 0.199 -15.895 -22.480 1.00 77.31 583 LEU A N 1
ATOM 4466 C CA . LEU A 1 583 ? 0.561 -16.324 -21.124 1.00 77.31 583 LEU A CA 1
ATOM 4467 C C . LEU A 1 583 ? 0.799 -15.129 -20.192 1.00 77.31 583 LEU A C 1
ATOM 4469 O O . LEU A 1 583 ? 0.399 -15.171 -19.029 1.00 77.31 583 LEU A O 1
ATOM 4473 N N . ALA A 1 584 ? 1.390 -14.045 -20.701 1.00 70.38 584 ALA A N 1
ATOM 4474 C CA . ALA A 1 584 ? 1.583 -12.812 -19.948 1.00 70.38 584 ALA A CA 1
ATOM 4475 C C . ALA A 1 584 ? 0.256 -12.107 -19.632 1.00 70.38 584 ALA A C 1
ATOM 4477 O O . ALA A 1 584 ? 0.036 -11.710 -18.487 1.00 70.38 584 ALA A O 1
ATOM 4478 N N . ILE A 1 585 ? -0.660 -12.014 -20.603 1.00 76.75 585 ILE A N 1
ATOM 4479 C CA . ILE A 1 585 ? -2.018 -11.489 -20.385 1.00 76.75 585 ILE A CA 1
ATOM 4480 C C . ILE A 1 585 ? -2.774 -12.367 -19.382 1.00 76.75 585 ILE A C 1
ATOM 4482 O O . ILE A 1 585 ? -3.423 -11.839 -18.484 1.00 76.75 585 ILE A O 1
ATOM 4486 N N . TRP A 1 586 ? -2.666 -13.694 -19.480 1.00 79.44 586 TRP A N 1
ATOM 4487 C CA . TRP A 1 586 ? -3.278 -14.616 -18.521 1.00 79.44 586 TRP A CA 1
ATOM 4488 C C . TRP A 1 586 ? -2.732 -14.397 -17.110 1.00 79.44 586 TRP A C 1
ATOM 4490 O O . TRP A 1 586 ? -3.510 -14.274 -16.160 1.00 79.44 586 TRP A O 1
ATOM 4500 N N . GLY A 1 587 ? -1.405 -14.351 -16.953 1.00 68.75 587 GLY A N 1
ATOM 4501 C CA . GLY A 1 587 ? -0.760 -14.069 -15.670 1.00 68.75 587 GLY A CA 1
ATOM 4502 C C . GLY A 1 587 ? -1.241 -12.738 -15.091 1.00 68.75 587 GLY A C 1
ATOM 4503 O O . GLY A 1 587 ? -1.622 -12.668 -13.926 1.00 68.75 587 GLY A O 1
ATOM 4504 N N . PHE A 1 588 ? -1.351 -11.709 -15.931 1.00 68.06 588 PHE A N 1
ATOM 4505 C CA . PHE A 1 588 ? -1.893 -10.412 -15.543 1.00 68.06 588 PHE A CA 1
ATOM 4506 C C . PHE A 1 588 ? -3.363 -10.484 -15.092 1.00 68.06 588 PHE A C 1
ATOM 4508 O O . PHE A 1 588 ? -3.703 -9.995 -14.015 1.00 68.06 588 PHE A O 1
ATOM 4515 N N . VAL A 1 589 ? -4.243 -11.115 -15.876 1.00 70.25 589 VAL A N 1
ATOM 4516 C CA . VAL A 1 589 ? -5.668 -11.260 -15.534 1.00 70.25 589 VAL A CA 1
ATOM 4517 C C . VAL A 1 589 ? -5.831 -12.076 -14.255 1.00 70.25 589 VAL A C 1
ATOM 4519 O O . VAL A 1 589 ? -6.661 -11.725 -13.426 1.00 70.25 589 VAL A O 1
ATOM 4522 N N . SER A 1 590 ? -5.004 -13.101 -14.040 1.00 67.25 590 SER A N 1
ATOM 4523 C CA . SER A 1 590 ? -5.002 -13.896 -12.804 1.00 67.25 590 SER A CA 1
ATOM 4524 C C . SER A 1 590 ? -4.637 -13.050 -11.582 1.00 67.25 590 SER A C 1
ATOM 4526 O O . SER A 1 590 ? -5.245 -13.198 -10.522 1.00 67.25 590 SER A O 1
ATOM 4528 N N . TYR A 1 591 ? -3.687 -12.124 -11.734 1.00 62.09 591 TYR A N 1
ATOM 4529 C CA . TYR A 1 591 ? -3.312 -11.173 -10.691 1.00 62.09 591 TYR A CA 1
ATOM 4530 C C . TYR A 1 591 ? -4.402 -10.114 -10.439 1.00 62.09 591 TYR A C 1
ATOM 4532 O O . TYR A 1 591 ? -4.786 -9.873 -9.295 1.00 62.09 591 TYR A O 1
ATOM 4540 N N . GLY A 1 592 ? -4.950 -9.493 -11.489 1.00 61.09 592 GLY A N 1
ATOM 4541 C CA . GLY A 1 592 ? -6.036 -8.512 -11.359 1.00 61.09 592 GLY A CA 1
ATOM 4542 C C . GLY A 1 592 ? -7.317 -9.131 -10.789 1.00 61.09 592 GLY A C 1
ATOM 4543 O O . GLY A 1 592 ? -7.992 -8.531 -9.950 1.00 61.09 592 GLY A O 1
ATOM 4544 N N . TYR A 1 593 ? -7.604 -10.377 -11.173 1.00 61.31 593 TYR A N 1
ATOM 4545 C CA . TYR A 1 593 ? -8.692 -11.169 -10.617 1.00 61.31 593 TYR A CA 1
ATOM 4546 C C . TYR A 1 593 ? -8.484 -11.433 -9.128 1.00 61.31 593 TYR A C 1
ATOM 4548 O O . TYR A 1 593 ? -9.460 -11.415 -8.400 1.00 61.31 593 TYR A O 1
ATOM 4556 N N . GLN A 1 594 ? -7.252 -11.570 -8.629 1.00 58.41 594 GLN A N 1
ATOM 4557 C CA . GLN A 1 594 ? -7.005 -11.706 -7.192 1.00 58.41 594 GLN A CA 1
ATOM 4558 C C . GLN A 1 594 ? -7.407 -10.460 -6.396 1.00 58.41 594 GLN A C 1
ATOM 4560 O O . GLN A 1 594 ? -7.925 -10.602 -5.296 1.00 58.41 594 GLN A O 1
ATOM 4565 N N . HIS A 1 595 ? -7.229 -9.248 -6.928 1.00 52.97 595 HIS A N 1
ATOM 4566 C CA . HIS A 1 595 ? -7.755 -8.041 -6.277 1.00 52.97 595 HIS A CA 1
ATOM 4567 C C . HIS A 1 595 ? -9.286 -8.016 -6.299 1.00 52.97 595 HIS A C 1
ATOM 4569 O O . HIS A 1 595 ? -9.906 -7.768 -5.273 1.00 52.97 595 HIS A O 1
ATOM 4575 N N . TYR A 1 596 ? -9.893 -8.386 -7.427 1.00 49.84 596 TYR A N 1
ATOM 4576 C CA . TYR A 1 596 ? -11.347 -8.513 -7.551 1.00 49.84 596 TYR A CA 1
ATOM 4577 C C . TYR A 1 596 ? -11.945 -9.609 -6.650 1.00 49.84 596 TYR A C 1
ATOM 4579 O O . TYR A 1 596 ? -13.019 -9.433 -6.084 1.00 49.84 596 TYR A O 1
ATOM 4587 N N . VAL A 1 597 ? -11.258 -10.743 -6.517 1.00 45.22 597 VAL A N 1
ATOM 4588 C CA . VAL A 1 597 ? -11.629 -11.884 -5.678 1.00 45.22 597 VAL A CA 1
ATOM 4589 C C . VAL A 1 597 ? -11.351 -11.581 -4.220 1.00 45.22 597 VAL A C 1
ATOM 4591 O O . VAL A 1 597 ? -12.172 -11.941 -3.403 1.00 45.22 597 VAL A O 1
ATOM 4594 N N . ASN A 1 598 ? -10.278 -10.884 -3.859 1.00 42.03 598 ASN A N 1
ATOM 4595 C CA . ASN A 1 598 ? -10.079 -10.403 -2.489 1.00 42.03 598 ASN A CA 1
ATOM 4596 C C . ASN A 1 598 ? -11.118 -9.340 -2.100 1.00 42.03 598 ASN A C 1
ATOM 4598 O O . ASN A 1 598 ? -11.523 -9.292 -0.945 1.00 42.03 598 ASN A O 1
ATOM 4602 N N . ASP A 1 599 ? -11.596 -8.547 -3.063 1.00 40.16 599 ASP A N 1
ATOM 4603 C CA . ASP A 1 599 ? -12.707 -7.607 -2.876 1.00 40.16 599 ASP A CA 1
ATOM 4604 C C . ASP A 1 599 ? -14.084 -8.306 -2.833 1.00 40.16 599 ASP A C 1
ATOM 4606 O O . ASP A 1 599 ? -15.075 -7.688 -2.438 1.00 40.16 599 ASP A O 1
ATOM 4610 N N . ARG A 1 600 ? -14.174 -9.586 -3.237 1.00 35.66 600 ARG A N 1
ATOM 4611 C CA . ARG A 1 600 ? -15.424 -10.372 -3.293 1.00 35.66 600 ARG A CA 1
ATOM 4612 C C . ARG A 1 600 ? -15.465 -11.617 -2.411 1.00 35.66 600 ARG A C 1
ATOM 4614 O O . ARG A 1 600 ? -16.555 -12.150 -2.215 1.00 35.66 600 ARG A O 1
ATOM 4621 N N . LYS A 1 601 ? -14.331 -12.103 -1.909 1.00 25.45 601 LYS A N 1
ATOM 4622 C CA . LYS A 1 601 ? -14.266 -13.272 -1.040 1.00 25.45 601 LYS A CA 1
ATOM 4623 C C . LYS A 1 601 ? -14.763 -12.851 0.339 1.00 25.45 601 LYS A C 1
ATOM 4625 O O . LYS A 1 601 ? -14.157 -11.964 0.944 1.00 25.45 601 LYS A O 1
ATOM 4630 N N . PRO A 1 602 ? -15.850 -13.457 0.841 1.00 35.53 602 PRO A N 1
ATOM 4631 C CA . PRO A 1 602 ? -16.155 -13.378 2.260 1.00 35.53 602 PRO A CA 1
ATOM 4632 C C . PRO A 1 602 ? -14.961 -13.937 3.052 1.00 35.53 602 PRO A C 1
ATOM 4634 O O . PRO A 1 602 ? -14.233 -14.796 2.555 1.00 35.53 602 PRO A O 1
ATOM 4637 N N . GLU A 1 603 ? -14.737 -13.444 4.272 1.00 36.56 603 GLU A N 1
ATOM 4638 C CA . GLU A 1 603 ? -13.616 -13.835 5.152 1.00 36.56 603 GLU A CA 1
ATOM 4639 C C . GLU A 1 603 ? -13.586 -15.345 5.526 1.00 36.56 603 GLU A C 1
ATOM 4641 O O . GLU A 1 603 ? -12.734 -15.754 6.308 1.00 36.56 603 GLU A O 1
ATOM 4646 N N . GLU A 1 604 ? -14.449 -16.195 4.955 1.00 31.55 604 GLU A N 1
ATOM 4647 C CA . GLU A 1 604 ? -14.553 -17.633 5.256 1.00 31.55 604 GLU A CA 1
ATOM 4648 C C . GLU A 1 604 ? -13.535 -18.541 4.528 1.00 31.55 604 GLU A C 1
ATOM 4650 O O . GLU A 1 604 ? -13.252 -19.619 5.033 1.00 31.55 604 GLU A O 1
ATOM 4655 N N . ASP A 1 605 ? -12.892 -18.118 3.429 1.00 28.98 605 ASP A N 1
ATOM 4656 C CA . ASP A 1 605 ? -12.039 -19.019 2.612 1.00 28.98 605 ASP A CA 1
ATOM 4657 C C . ASP A 1 605 ? -10.511 -18.863 2.816 1.00 28.98 605 ASP A C 1
ATOM 4659 O O . ASP A 1 605 ? -9.716 -19.266 1.959 1.00 28.98 605 ASP A O 1
ATOM 4663 N N . GLN A 1 606 ? -10.045 -18.275 3.925 1.00 28.19 606 GLN A N 1
ATOM 4664 C CA . GLN A 1 606 ? -8.631 -18.397 4.326 1.00 28.19 606 GLN A CA 1
ATOM 4665 C C . GLN A 1 606 ? -8.430 -19.647 5.192 1.00 28.19 606 GLN A C 1
ATOM 4667 O O . GLN A 1 606 ? -8.090 -19.557 6.370 1.00 28.19 606 GLN A O 1
ATOM 4672 N N . GLU A 1 607 ? -8.610 -20.825 4.593 1.00 30.27 607 GLU A N 1
ATOM 4673 C CA . GLU A 1 607 ? -8.050 -22.056 5.149 1.00 30.27 607 GLU A CA 1
ATOM 4674 C C . GLU A 1 607 ? -6.516 -21.951 5.170 1.00 30.27 607 GLU A C 1
ATOM 4676 O O . GLU A 1 607 ? -5.861 -21.686 4.157 1.00 30.27 607 GLU A O 1
ATOM 4681 N N . LEU A 1 608 ? -5.934 -22.149 6.354 1.00 29.48 608 LEU A N 1
ATOM 4682 C CA . LEU A 1 608 ? -4.511 -22.424 6.517 1.00 29.48 608 LEU A CA 1
ATOM 4683 C C . LEU A 1 608 ? -4.163 -23.733 5.785 1.00 29.48 608 LEU A C 1
ATOM 4685 O O . LEU A 1 608 ? -4.767 -24.760 6.096 1.00 29.48 608 LEU A O 1
ATOM 4689 N N . PRO A 1 609 ? -3.146 -23.779 4.906 1.00 31.44 609 PRO A N 1
ATOM 4690 C CA . PRO A 1 609 ? -2.603 -25.051 4.466 1.00 31.44 609 PRO A CA 1
ATOM 4691 C C . PRO A 1 609 ? -1.653 -25.569 5.552 1.00 31.44 609 PRO A C 1
ATOM 4693 O O . PRO A 1 609 ? -0.459 -25.292 5.511 1.00 31.44 609 PRO A O 1
ATOM 4696 N N . GLN A 1 610 ? -2.182 -26.290 6.544 1.00 31.59 610 GLN A N 1
ATOM 4697 C CA . GLN A 1 610 ? -1.398 -27.193 7.397 1.00 31.59 610 GLN A CA 1
ATOM 4698 C C . GLN A 1 610 ? -2.313 -28.172 8.148 1.00 31.59 610 GLN A C 1
ATOM 4700 O O . GLN A 1 610 ? -2.893 -27.832 9.175 1.00 31.59 610 GLN A O 1
ATOM 4705 N N . SER A 1 611 ? -2.460 -29.383 7.599 1.00 30.64 611 SER A N 1
ATOM 4706 C CA . SER A 1 611 ? -2.603 -30.670 8.320 1.00 30.64 611 SER A CA 1
ATOM 4707 C C . SER A 1 611 ? -3.065 -31.775 7.357 1.00 30.64 611 SER A C 1
ATOM 4709 O O . SER A 1 611 ? -4.187 -32.259 7.415 1.00 30.64 611 SER A O 1
ATOM 4711 N N . LYS A 1 612 ? -2.192 -32.185 6.428 1.00 27.97 612 LYS A N 1
ATOM 4712 C CA . LYS A 1 612 ? -2.330 -33.486 5.740 1.00 27.97 612 LYS A CA 1
ATOM 4713 C C . LYS A 1 612 ? -1.053 -34.334 5.754 1.00 27.97 612 LYS A C 1
ATOM 4715 O O . LYS A 1 612 ? -0.999 -35.345 5.075 1.00 27.97 612 LYS A O 1
ATOM 4720 N N . GLU A 1 613 ? -0.068 -33.973 6.577 1.00 30.91 613 GLU A N 1
ATOM 4721 C CA . GLU A 1 613 ? 1.161 -34.767 6.773 1.00 30.91 613 GLU A CA 1
ATOM 4722 C C . GLU A 1 613 ? 1.307 -35.355 8.191 1.00 30.91 613 GLU A C 1
ATOM 4724 O O . GLU A 1 613 ? 2.330 -35.954 8.493 1.00 30.91 613 GLU A O 1
ATOM 4729 N N . GLU A 1 614 ? 0.291 -35.271 9.061 1.00 29.97 614 GLU A N 1
ATOM 4730 C CA . GLU A 1 614 ? 0.357 -35.862 10.418 1.00 29.97 614 GLU A CA 1
ATOM 4731 C C . GLU A 1 614 ? -0.608 -37.036 10.675 1.00 29.97 614 GLU A C 1
ATOM 4733 O O . GLU A 1 614 ? -0.611 -37.587 11.776 1.00 29.97 614 GLU A O 1
ATOM 4738 N N . GLU A 1 615 ? -1.374 -37.495 9.678 1.00 28.91 615 GLU A N 1
ATOM 4739 C CA . GLU A 1 615 ? -2.280 -38.651 9.843 1.00 28.91 615 GLU A CA 1
ATOM 4740 C C . GLU A 1 615 ? -1.726 -39.997 9.342 1.00 28.91 615 GLU A C 1
ATOM 4742 O O . GLU A 1 615 ? -2.345 -41.027 9.591 1.00 28.91 615 GLU A O 1
ATOM 4747 N N . GLU A 1 616 ? -0.524 -40.043 8.756 1.00 30.69 616 GLU A N 1
ATOM 4748 C CA . GLU A 1 616 ? 0.115 -41.310 8.338 1.00 30.69 616 GLU A CA 1
ATOM 4749 C C . GLU A 1 616 ? 1.235 -41.806 9.272 1.00 30.69 616 GLU A C 1
ATOM 4751 O O . GLU A 1 616 ? 1.819 -42.860 9.037 1.00 30.69 616 GLU A O 1
ATOM 4756 N N . GLN A 1 617 ? 1.498 -41.119 10.393 1.00 28.95 617 GLN A N 1
ATOM 4757 C CA . GLN A 1 617 ? 2.589 -41.480 11.314 1.00 28.95 617 GLN A CA 1
ATOM 4758 C C . GLN A 1 617 ? 2.149 -41.674 12.776 1.00 28.95 617 GLN A C 1
ATOM 4760 O O . GLN A 1 617 ? 2.904 -41.403 13.709 1.00 28.95 617 GLN A O 1
ATOM 4765 N N . LYS A 1 618 ? 0.922 -42.163 12.997 1.00 29.41 618 LYS A N 1
ATOM 4766 C CA . LYS A 1 618 ? 0.419 -42.565 14.328 1.00 29.41 618 LYS A CA 1
ATOM 4767 C C . LYS A 1 618 ? -0.244 -43.944 14.336 1.00 29.41 618 LYS A C 1
ATOM 4769 O O . LYS A 1 618 ? -1.229 -44.175 15.031 1.00 29.41 618 LYS A O 1
ATOM 4774 N N . GLN A 1 619 ? 0.338 -44.884 13.594 1.00 29.22 619 GLN A N 1
ATOM 4775 C CA . GLN A 1 619 ? -0.055 -46.291 13.651 1.00 29.22 619 GLN A CA 1
ATOM 4776 C C . GLN A 1 619 ? 1.138 -47.246 13.773 1.00 29.22 619 GLN A C 1
ATOM 4778 O O . GLN A 1 619 ? 1.111 -48.319 13.196 1.00 29.22 619 GLN A O 1
ATOM 4783 N N . VAL A 1 620 ? 2.176 -46.908 14.541 1.00 34.56 620 VAL A N 1
ATOM 4784 C CA . VAL A 1 620 ? 3.113 -47.908 15.082 1.00 34.56 620 VAL A CA 1
ATOM 4785 C C . VAL A 1 620 ? 3.642 -47.381 16.415 1.00 34.56 620 VAL A C 1
ATOM 4787 O O . VAL A 1 620 ? 4.342 -46.379 16.435 1.00 34.56 620 VAL A O 1
ATOM 4790 N N . ASP A 1 621 ? 3.179 -47.992 17.507 1.00 27.52 621 ASP A N 1
ATOM 4791 C CA . ASP A 1 621 ? 3.871 -48.209 18.793 1.00 27.52 621 ASP A CA 1
ATOM 4792 C C . ASP A 1 621 ? 2.848 -48.304 19.928 1.00 27.52 621 ASP A C 1
ATOM 4794 O O . ASP A 1 621 ? 2.630 -47.412 20.746 1.00 27.52 621 ASP A O 1
ATOM 4798 N N . THR A 1 622 ? 2.188 -49.462 19.953 1.00 26.25 622 THR A N 1
ATOM 4799 C CA . THR A 1 622 ? 1.586 -50.011 21.165 1.00 26.25 622 THR A CA 1
ATOM 4800 C C . THR A 1 622 ? 2.676 -50.793 21.889 1.00 26.25 622 THR A C 1
ATOM 4802 O O . THR A 1 622 ? 3.025 -51.882 21.443 1.00 26.25 622 THR A O 1
ATOM 4805 N N . ILE A 1 623 ? 3.196 -50.284 23.008 1.00 26.02 623 ILE A N 1
ATOM 4806 C CA . ILE A 1 623 ? 3.863 -51.125 24.012 1.00 26.02 623 ILE A CA 1
ATOM 4807 C C . ILE A 1 623 ? 3.301 -50.781 25.393 1.00 26.02 623 ILE A C 1
ATOM 4809 O O . ILE A 1 623 ? 3.503 -49.698 25.936 1.00 26.02 623 ILE A O 1
ATOM 4813 N N . HIS A 1 624 ? 2.568 -51.753 25.935 1.00 25.72 624 HIS A N 1
ATOM 4814 C CA . HIS A 1 624 ? 2.205 -51.891 27.340 1.00 25.72 624 HIS A CA 1
ATOM 4815 C C . HIS A 1 624 ? 3.441 -51.925 28.240 1.00 25.72 624 HIS A C 1
ATOM 4817 O O . HIS A 1 624 ? 4.312 -52.746 27.981 1.00 25.72 624 HIS A O 1
ATOM 4823 N N . VAL A 1 625 ? 3.407 -51.223 29.379 1.00 25.25 625 VAL A N 1
ATOM 4824 C CA . VAL A 1 625 ? 3.818 -51.801 30.674 1.00 25.25 625 VAL A CA 1
ATOM 4825 C C . VAL A 1 625 ? 2.950 -51.206 31.791 1.00 25.25 625 VAL A C 1
ATOM 4827 O O . VAL A 1 625 ? 2.846 -49.992 31.934 1.00 25.25 625 VAL A O 1
ATOM 4830 N N . GLN A 1 626 ? 2.303 -52.094 32.548 1.00 28.72 626 GLN A N 1
ATOM 4831 C CA . GLN A 1 626 ? 1.599 -51.830 33.805 1.00 28.72 626 GLN A CA 1
ATOM 4832 C C . GLN A 1 626 ? 2.588 -51.648 34.966 1.00 28.72 626 GLN A C 1
ATOM 4834 O O . GLN A 1 626 ? 3.541 -52.419 35.057 1.00 28.72 626 GLN A O 1
ATOM 4839 N N . ALA A 1 627 ? 2.286 -50.729 35.887 1.00 31.66 627 ALA A N 1
ATOM 4840 C CA . ALA A 1 627 ? 2.193 -50.942 37.342 1.00 31.66 627 ALA A CA 1
ATOM 4841 C C . ALA A 1 627 ? 1.776 -49.629 38.015 1.00 31.66 627 ALA A C 1
ATOM 4843 O O . ALA A 1 627 ? 2.458 -48.608 37.768 1.00 31.66 627 ALA A O 1
#

Foldseek 3Di:
DEQEEAEQEEFEADAQESEEAEQYENYEYEAYEYDYDLCRPNYEHYEYYLYENYYYEQYEAEYNAEPYEYEFNYYAHEAEHYEYDDYAAHEYDPALVDPPTEEAYHAEYYHYEHENYQEHYEYEYDAPRVDEYEYAQHEHEHYEYEAHAAYEYYYQLDDPDLLGDSVHGGNYAAENYYAYQYEYEHQYLAHAEAAHTPVHAHYHHEHYNHYYFHDPPDPDDDDDDDDPGSHRHHHHDRYDYDYDDDDDDDDPDPDDDDDDDDDPPVVVCVSVVLVVLLVLLLCLQLQLLQLLLVLLLVCLVQQNDDLLLNLLLLQVLLVVLVVVVVVPDDDPDPDDDDDPPPQFDPVNVLCLLLVLLVLSLLLSSLLSLLSNLDQSLLLLLLLLLLLVLLVVLCCVLVVDDQDVLSVLLNVLSVVLNVLSLPPDDDDDDDPVVRVVSNVSNVSSSVSSNSSSNSVSNSLSSLLSCCPPPRVDLDLVSLSCSSNRSSVSSSVVSVCVCVVVVVVVCVVVSCCSGNVHNVSSVVSSNSSSSSSSSSSSSLSSCCSSPRSSVSVLSSSVCSLVNSVVSCVPVVDDCDPSSVVSSVSNVVSSVSVVVVVVCVSVPDPPPPDDPDDPPPPPPPPDDDDDDDD

pLDDT: mean 80.22, std 21.89, range [23.12, 98.75]

Organism: Arabidopsis thaliana (NCBI:txid3702)

Secondary structure (DSSP, 8-state):
-EEEEEES-EEES-SSEEEEEES-EEEEEES-EEE--TT-TT-EEEEEES-EEEEEEEEEEE-SSEEEEE-SS-EEEEEEEEEE-SBSEEEEEEETSSTTPPPEEEEEEES-EEESBSEEEEEEEETT-SS-EEEEEEEEES-EEEEESEEEEEEEEE--STTS-TTSPP-EEEEEEEEEEEEEEESSSEEEEEE--SSS-EEEEEEEEEEEEE--S-SS----S-----B-EEEEESEEE------------------S----HHHHHHHHHHHHHHHHHHHHHHHHHHHHHHHHHHHHHTT---HHHHHHHHHTTGGGGHHHHHHSPPPP----------PPPHHHHHHHHHHHHHHHHHHHHHHHHHHHHS-HHHHHHHHTTHHHHHHHHHHHHH-PPPPHHHHHHHHHHHHHHHHHHHT-----S-HHHHHHHHHHHHHHHHHHHHHHHHHHHHHHHHHHIIIIII---SHHHHHHHHHHHHHHHHHHHHHHHHHTTTHHHHHHHHHH-TTHHHHHHHHHHHHHHHHHHHHHHHHHHHHHT-HHHHHHHHHTHHHHHHHHHHHHH-----HHHHHHHHHHHHHHHHHHHHHHHHTT--GGG---S--SSSSSSSSS-------